Protein AF-0000000087544926 (afdb_homodimer)

Foldseek 3Di:
DPPPPPPPFDEWEKEFEWEWAADPVVLAIKTKWFQACDDDVHRFTATQMDTACDPDDDPDPVSRVVVSCCDLSHNADWLEKDWQDKDWDQPQDPVGTYMYTYMYTYDQDDDDHDPRMDIDGLVCLCVCVPPGGGCRNVVSVSNLVVLLVCLVWKQVQCSNNPFKDFLVVSQSSSCRSNVHGDDSVVSVVQVVVCVVVVQKDWPPDFDDPDPDDTTTMIGGPDRHDMGTHQPPDHD/DPPPPPPPFDEWEKEFEWEWAADPVVLAIKTKWFQACDDDVHRFTATQMDTACDPDDDPDPVSRVVVSCCDLSHNADWLEKDWQDKDWDQP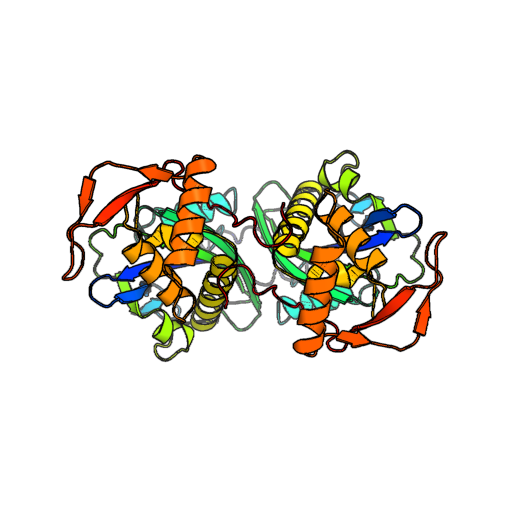QDPVGTYMYTYMYTYDQDDDDHDPRMDIDGLVCLCVCVPPGGGCRNVVSVSNLVVLLVCLVWKQVQCSNNPFKDFLVVSQSSSCRSNVHGDDSVVSVVQVVVCVVVVQKDWPPDFDDPDPDDTTTMIGGPDRHDMGTHQPPDHD

InterPro domains:
  IPR015797 NUDIX hydrolase-like domain superfamily [SSF55811] (15-150)
  IPR036388 Winged helix-like DNA-binding domain superfamily [G3DSA:1.10.10.10] (154-233)
  IPR036390 Winged helix DNA-binding domain superfamily [SSF46785] (156-216)

Radius of gyration: 24.11 Å; Cα contacts (8 Å, |Δi|>4): 876; chains: 2; bounding box: 76×73×47 Å

Secondary structure (DSSP, 8-state):
----------EEEEEEEEEEEEETTTTEEEEEEEE--SSSSTTSEE--EEETTSSS--SBHHHHHHHHHHSTTS-S--SEEEEEEEEEESSSSSSSEEEEEEEEEE-SSPPPPPTTEEEEEHHHHHTTSS--STTHHHHHHHHHHHHHHHHTTBSGGGGGG-SEEEHHHHHHHHHHHHTS---HHHHHHHHHHHHHTTSEEEEEEEE--SSSS-EEEEEESSTT--PBPGGGT--/----------EEEEEEEEEEEEETTTTEEEEEEEE--SSSSTTSEE--EEETTSSS--SBHHHHHHHHHHSTTS-S--SEEEEEEEEEESSSSSSSEEEEEEEEEE-SSPPPPPTTEEEEEHHHHHTTSS--STTHHHHHHHHHHHHHHHHTTBSGGGGGG-SEEEHHHHHHHHHHHHTS---HHHHHHHHHHHHHTTSEEEEEEEE--SSSS-EEEEEESSTT--PBPGGGT--

Organism: NCBI:txid47879

Sequence (470 aa):
MPNRTAAARDYLHTIDLCVLRFNREAQALEILLNRREAEPFAGHWALPGIVVNGGVEDLTLNDAVERLRNSNKVGMPLAWIEQVGTVGDAFRDPRCWSSSTFYLAIVSDTPPLAEHQGFFALKDVADATIKLPFDHNSLVAAVQERLFSKALYSSLPLMFLGSEFSAPEAVGIFSLVLERPVLKTSMRQRLLKMTEAGYLQETGRKKSGDGGRPQRTVESLKPGSVYLFDRCFLEMPNRTAAARDYLHTIDLCVLRFNREAQALEILLNRREAEPFAGHWALPGIVVNGGVEDLTLNDAVERLRNSNKVGMPLAWIEQVGTVGDAFRDPRCWSSSTFYLAIVSDTPPLAEHQGFFALKDVADATIKLPFDHNSLVAAVQERLFSKALYSSLPLMFLGSEFSAPEAVGIFSLVLERPVLKTSMRQRLLKMTEAGYLQETGRKKSGDGGRPQRTVESLKPGSVYLFDRCFLE

Structure (mmCIF, N/CA/C/O backbone):
data_AF-0000000087544926-model_v1
#
loop_
_entity.id
_entity.type
_entity.pdbx_description
1 polymer 'Nudix hydrolase domain-containing protein'
#
loop_
_atom_site.group_PDB
_atom_site.id
_atom_site.type_symbol
_atom_site.label_atom_id
_atom_site.label_alt_id
_atom_site.label_comp_id
_atom_site.label_asym_id
_atom_site.label_entity_id
_atom_site.label_seq_id
_atom_site.pdbx_PDB_ins_code
_atom_site.Cartn_x
_atom_site.Cartn_y
_atom_site.Cartn_z
_atom_site.occupancy
_atom_site.B_iso_or_equiv
_atom_site.auth_seq_id
_atom_site.auth_comp_id
_atom_site.auth_asym_id
_atom_site.auth_atom_id
_atom_site.pdbx_PDB_model_num
ATOM 1 N N . MET A 1 1 ? 5.727 38.562 18.016 1 27.55 1 MET A N 1
ATOM 2 C CA . MET A 1 1 ? 6.711 37.531 18.312 1 27.55 1 MET A CA 1
ATOM 3 C C . MET A 1 1 ? 7.148 36.812 17.031 1 27.55 1 MET A C 1
ATOM 5 O O . MET A 1 1 ? 6.324 36.531 16.172 1 27.55 1 MET A O 1
ATOM 9 N N . PRO A 1 2 ? 8.367 36.938 16.531 1 30.69 2 PRO A N 1
ATOM 10 C CA . PRO A 1 2 ? 8.727 36.375 15.219 1 30.69 2 PRO A CA 1
ATOM 11 C C . PRO A 1 2 ? 8.289 34.938 15.062 1 30.69 2 PRO A C 1
ATOM 13 O O . PRO A 1 2 ? 8.133 34.219 16.062 1 30.69 2 PRO A O 1
ATOM 16 N N . ASN A 1 3 ? 7.277 34.625 14.281 1 33.59 3 ASN A N 1
ATOM 17 C CA . ASN A 1 3 ? 6.906 33.281 13.898 1 33.59 3 ASN A CA 1
ATOM 18 C C . ASN A 1 3 ? 8.125 32.375 13.805 1 33.59 3 ASN A C 1
ATOM 20 O O . ASN A 1 3 ? 8.953 32.5 12.906 1 33.59 3 ASN A O 1
ATOM 24 N N . ARG A 1 4 ? 8.836 32.219 14.945 1 35.5 4 ARG A N 1
ATOM 25 C CA . ARG A 1 4 ? 10.07 31.438 15.062 1 35.5 4 ARG A CA 1
ATOM 26 C C . ARG A 1 4 ? 10.07 30.25 14.109 1 35.5 4 ARG A C 1
ATOM 28 O O . ARG A 1 4 ? 9.188 29.391 14.172 1 35.5 4 ARG A O 1
ATOM 35 N N . THR A 1 5 ? 10.406 30.438 12.883 1 41.16 5 THR A N 1
ATOM 36 C CA . THR A 1 5 ? 10.703 29.422 11.875 1 41.16 5 THR A CA 1
ATOM 37 C C . THR A 1 5 ? 11.305 28.172 12.531 1 41.16 5 THR A C 1
ATOM 39 O O . THR A 1 5 ? 12.367 28.25 13.156 1 41.16 5 THR A O 1
ATOM 42 N N . ALA A 1 6 ? 10.531 27.406 13.273 1 43.56 6 ALA A N 1
ATOM 43 C CA . ALA A 1 6 ? 11.023 26.172 13.883 1 43.56 6 ALA A CA 1
ATOM 44 C C . ALA A 1 6 ? 12.258 25.656 13.141 1 43.56 6 ALA A C 1
ATOM 46 O O . ALA A 1 6 ? 12.312 25.703 11.914 1 43.56 6 ALA A O 1
ATOM 47 N N . ALA A 1 7 ? 13.438 25.734 13.758 1 47.09 7 ALA A N 1
ATOM 48 C CA . ALA A 1 7 ? 14.703 25.25 13.219 1 47.09 7 ALA A CA 1
ATOM 49 C C . ALA A 1 7 ? 14.484 24 12.367 1 47.09 7 ALA A C 1
ATOM 51 O O . ALA A 1 7 ? 13.781 23.078 12.773 1 47.09 7 ALA A O 1
ATOM 52 N N . ALA A 1 8 ? 14.5 24.25 11.07 1 53.84 8 ALA A N 1
ATOM 53 C CA . ALA A 1 8 ? 14.375 23.172 10.102 1 53.84 8 ALA A CA 1
ATOM 54 C C . ALA A 1 8 ? 15.141 21.922 10.555 1 53.84 8 ALA A C 1
ATOM 56 O O . ALA A 1 8 ? 16.344 21.984 10.805 1 53.84 8 ALA A O 1
ATOM 57 N N . ARG A 1 9 ? 14.43 21.109 11.391 1 61.09 9 ARG A N 1
ATOM 58 C CA . ARG A 1 9 ? 15.055 19.844 11.773 1 61.09 9 ARG A CA 1
ATOM 59 C C . ARG A 1 9 ? 15.469 19.047 10.547 1 61.09 9 ARG A C 1
ATOM 61 O O . ARG A 1 9 ? 14.797 19.094 9.516 1 61.09 9 ARG A O 1
ATOM 68 N N . ASP A 1 10 ? 16.578 18.656 10.594 1 78.19 10 ASP A N 1
ATOM 69 C CA . ASP A 1 10 ? 17.078 17.828 9.492 1 78.19 10 ASP A CA 1
ATOM 70 C C . ASP A 1 10 ? 16.156 16.656 9.234 1 78.19 10 ASP A C 1
ATOM 72 O O . ASP A 1 10 ? 15.656 16.031 10.172 1 78.19 10 ASP A O 1
ATOM 76 N N . TYR A 1 11 ? 15.625 16.516 8.109 1 85.69 11 TYR A N 1
ATOM 77 C CA . TYR A 1 11 ? 14.742 15.453 7.648 1 85.69 11 TYR A CA 1
ATOM 78 C C . TYR A 1 11 ? 15.266 14.812 6.367 1 85.69 11 TYR A C 1
ATOM 80 O O . TYR A 1 11 ? 15.562 15.508 5.395 1 85.69 11 TYR A O 1
ATOM 88 N N . LEU A 1 12 ? 15.469 13.484 6.445 1 89.69 12 LEU A N 1
ATOM 89 C CA . LEU A 1 12 ? 15.867 12.742 5.258 1 89.69 12 LEU A CA 1
ATOM 90 C C . LEU A 1 12 ? 14.75 11.82 4.789 1 89.69 12 LEU A C 1
ATOM 92 O O . LEU A 1 12 ? 14.078 11.188 5.605 1 89.69 12 LEU A O 1
ATOM 96 N N . HIS A 1 13 ? 14.523 11.828 3.508 1 93.62 13 HIS A N 1
ATOM 97 C CA . HIS A 1 13 ? 13.656 10.828 2.908 1 93.62 13 HIS A CA 1
ATOM 98 C C . HIS A 1 13 ? 14.43 9.914 1.965 1 93.62 13 HIS A C 1
ATOM 100 O O . HIS A 1 13 ? 15.141 10.391 1.075 1 93.62 13 HIS A O 1
ATOM 106 N N . THR A 1 14 ? 14.297 8.633 2.205 1 95.56 14 THR A N 1
ATOM 107 C CA . THR A 1 14 ? 15.008 7.668 1.372 1 95.56 14 THR A CA 1
ATOM 108 C C . THR A 1 14 ? 14.031 6.766 0.632 1 95.56 14 THR A C 1
ATOM 110 O O . THR A 1 14 ? 12.836 6.734 0.954 1 95.56 14 THR A O 1
ATOM 113 N N . ILE A 1 15 ? 14.5 6.145 -0.408 1 97.5 15 ILE A N 1
ATOM 114 C CA . ILE A 1 15 ? 13.859 5.012 -1.069 1 97.5 15 ILE A CA 1
ATOM 115 C C . ILE A 1 15 ? 14.656 3.738 -0.809 1 97.5 15 ILE A C 1
ATOM 117 O O . ILE A 1 15 ? 15.883 3.736 -0.918 1 97.5 15 ILE A O 1
ATOM 121 N N . ASP A 1 16 ? 14.023 2.705 -0.388 1 98.5 16 ASP A N 1
ATOM 122 C CA . ASP A 1 16 ? 14.617 1.379 -0.249 1 98.5 16 ASP A CA 1
ATOM 123 C C . ASP A 1 16 ? 13.922 0.368 -1.158 1 98.5 16 ASP A C 1
ATOM 125 O O . ASP A 1 16 ? 12.695 0.292 -1.188 1 98.5 16 ASP A O 1
ATOM 129 N N . LEU A 1 17 ? 14.664 -0.344 -1.898 1 98.56 17 LEU A N 1
ATOM 130 C CA . LEU A 1 17 ? 14.109 -1.274 -2.879 1 98.56 17 LEU A CA 1
ATOM 131 C C . LEU A 1 17 ? 14.383 -2.719 -2.469 1 98.56 17 LEU A C 1
ATOM 133 O O . LEU A 1 17 ? 15.539 -3.113 -2.301 1 98.56 17 LEU A O 1
ATOM 137 N N . CYS A 1 18 ? 13.328 -3.492 -2.264 1 98.88 18 CYS A N 1
ATOM 138 C CA . CYS A 1 18 ? 13.438 -4.93 -2.047 1 98.88 18 CYS A CA 1
ATOM 139 C C . CYS A 1 18 ? 13.305 -5.691 -3.361 1 98.88 18 CYS A C 1
ATOM 141 O O . CYS A 1 18 ? 12.195 -5.949 -3.828 1 98.88 18 CYS A O 1
ATOM 143 N N . VAL A 1 19 ? 14.414 -6.078 -3.916 1 98.81 19 VAL A N 1
ATOM 144 C CA . VAL A 1 19 ? 14.43 -6.816 -5.172 1 98.81 19 VAL A CA 1
ATOM 145 C C . VAL A 1 19 ? 14.477 -8.312 -4.891 1 98.81 19 VAL A C 1
ATOM 147 O O . VAL A 1 19 ? 15.453 -8.82 -4.328 1 98.81 19 VAL A O 1
ATOM 150 N N . LEU A 1 20 ? 13.461 -9.008 -5.355 1 98.81 20 LEU A N 1
ATOM 151 C CA . LEU A 1 20 ? 13.328 -10.438 -5.086 1 98.81 20 LEU A CA 1
ATOM 152 C C . LEU A 1 20 ? 13.539 -11.25 -6.359 1 98.81 20 LEU A C 1
ATOM 154 O O . LEU A 1 20 ? 13.164 -10.812 -7.449 1 98.81 20 LEU A O 1
ATOM 158 N N . ARG A 1 21 ? 14.055 -12.438 -6.164 1 98.5 21 ARG A N 1
ATOM 159 C CA . ARG A 1 21 ? 14.133 -13.406 -7.25 1 98.5 21 ARG A CA 1
ATOM 160 C C . ARG A 1 21 ? 13.812 -14.812 -6.754 1 98.5 21 ARG A C 1
ATOM 162 O O . ARG A 1 21 ? 13.852 -15.078 -5.551 1 98.5 21 ARG A O 1
ATOM 169 N N . PHE A 1 22 ? 13.5 -15.641 -7.73 1 98.56 22 PHE A N 1
ATOM 170 C CA . PHE A 1 22 ? 13.305 -17.062 -7.465 1 98.56 22 PHE A CA 1
ATOM 171 C C . PHE A 1 22 ? 14.547 -17.859 -7.867 1 98.56 22 PHE A C 1
ATOM 173 O O . PHE A 1 22 ? 14.961 -17.828 -9.023 1 98.56 22 PHE A O 1
ATOM 180 N N . ASN A 1 23 ? 15.117 -18.484 -6.824 1 97.25 23 ASN A N 1
ATOM 181 C CA . ASN A 1 23 ? 16.203 -19.422 -7.078 1 97.25 23 ASN A CA 1
ATOM 182 C C . ASN A 1 23 ? 15.68 -20.812 -7.379 1 97.25 23 ASN A C 1
ATOM 184 O O . ASN A 1 23 ? 15.25 -21.531 -6.473 1 97.25 23 ASN A O 1
ATOM 188 N N . ARG A 1 24 ? 15.773 -21.219 -8.562 1 92.88 24 ARG A N 1
ATOM 189 C CA . ARG A 1 24 ? 15.195 -22.469 -9.023 1 92.88 24 ARG A CA 1
ATOM 190 C C . ARG A 1 24 ? 15.906 -23.656 -8.398 1 92.88 24 ARG A C 1
ATOM 192 O O . ARG A 1 24 ? 15.273 -24.672 -8.078 1 92.88 24 ARG A O 1
ATOM 199 N N . GLU A 1 25 ? 17.141 -23.594 -8.273 1 92.56 25 GLU A N 1
ATOM 200 C CA . GLU A 1 25 ? 17.922 -24.688 -7.699 1 92.56 25 GLU A CA 1
ATOM 201 C C . GLU A 1 25 ? 17.594 -24.875 -6.219 1 92.56 25 GLU A C 1
ATOM 203 O O . GLU A 1 25 ? 17.344 -26 -5.773 1 92.56 25 GLU A O 1
ATOM 208 N N . ALA A 1 26 ? 17.531 -23.734 -5.555 1 94.5 26 ALA A N 1
ATOM 209 C CA . ALA A 1 26 ? 17.281 -23.797 -4.117 1 94.5 26 ALA A CA 1
ATOM 210 C C . ALA A 1 26 ? 15.789 -23.859 -3.816 1 94.5 26 ALA A C 1
ATOM 212 O O . ALA A 1 26 ? 15.391 -24.094 -2.676 1 94.5 26 ALA A O 1
ATOM 213 N N . GLN A 1 27 ? 14.984 -23.625 -4.824 1 95.12 27 GLN A N 1
ATOM 214 C CA . GLN A 1 27 ? 13.539 -23.547 -4.652 1 95.12 27 GLN A CA 1
ATOM 215 C C . GLN A 1 27 ? 13.18 -22.594 -3.508 1 95.12 27 GLN A C 1
ATOM 217 O O . GLN A 1 27 ? 12.414 -22.969 -2.611 1 95.12 27 GLN A O 1
ATOM 222 N N . ALA A 1 28 ? 13.711 -21.406 -3.58 1 97.5 28 ALA A N 1
ATOM 223 C CA . ALA A 1 28 ? 13.523 -20.391 -2.539 1 97.5 28 ALA A CA 1
ATOM 224 C C . ALA A 1 28 ? 13.539 -18.984 -3.129 1 97.5 28 ALA A C 1
ATOM 226 O O . ALA A 1 28 ? 14.125 -18.766 -4.188 1 97.5 28 ALA A O 1
ATOM 227 N N . LEU A 1 29 ? 12.891 -18.141 -2.389 1 98.62 29 LEU A N 1
ATOM 228 C CA . LEU A 1 29 ? 12.977 -16.734 -2.752 1 98.62 29 LEU A CA 1
ATOM 229 C C . LEU A 1 29 ? 14.195 -16.078 -2.117 1 98.62 29 LEU A C 1
ATOM 231 O O . LEU A 1 29 ? 14.547 -16.391 -0.975 1 98.62 29 LEU A O 1
ATOM 235 N N . GLU A 1 30 ? 14.789 -15.211 -2.9 1 98.75 30 GLU A N 1
ATOM 236 C CA . GLU A 1 30 ? 15.969 -14.484 -2.434 1 98.75 30 GLU A CA 1
ATOM 237 C C . GLU A 1 30 ? 15.805 -12.984 -2.617 1 98.75 30 GLU A C 1
ATOM 239 O O . GLU A 1 30 ? 14.961 -12.531 -3.396 1 98.75 30 GLU A O 1
ATOM 244 N N . ILE A 1 31 ? 16.594 -12.273 -1.854 1 98.88 31 ILE A N 1
ATOM 245 C CA . ILE A 1 31 ? 16.531 -10.82 -1.904 1 98.88 31 ILE A CA 1
ATOM 246 C C . ILE A 1 31 ? 17.922 -10.25 -2.189 1 98.88 31 ILE A C 1
ATOM 248 O O . ILE A 1 31 ? 18.922 -10.742 -1.658 1 98.88 31 ILE A O 1
ATOM 252 N N . LEU A 1 32 ? 17.984 -9.156 -3.01 1 98.75 32 LEU A N 1
ATOM 253 C CA . LEU A 1 32 ? 19.234 -8.484 -3.363 1 98.75 32 LEU A CA 1
ATOM 254 C C . LEU A 1 32 ? 19.672 -7.551 -2.248 1 98.75 32 LEU A C 1
ATOM 256 O O . LEU A 1 32 ? 18.906 -6.711 -1.784 1 98.75 32 LEU A O 1
ATOM 260 N N . LEU A 1 33 ? 20.844 -7.73 -1.786 1 98.69 33 LEU A N 1
ATOM 261 C CA . LEU A 1 33 ? 21.484 -6.781 -0.876 1 98.69 33 LEU A CA 1
ATOM 262 C C . LEU A 1 33 ? 22.734 -6.184 -1.5 1 98.69 33 LEU A C 1
ATOM 264 O O . LEU A 1 33 ? 23.281 -6.734 -2.459 1 98.69 33 LEU A O 1
ATOM 268 N N . ASN A 1 34 ? 23.078 -5.035 -1.053 1 97.5 34 ASN A N 1
ATOM 269 C CA . ASN A 1 34 ? 24.297 -4.32 -1.448 1 97.5 34 ASN A CA 1
ATOM 270 C C . ASN A 1 34 ? 25.172 -4.004 -0.245 1 97.5 34 ASN A C 1
ATOM 272 O O . ASN A 1 34 ? 24.672 -3.611 0.811 1 97.5 34 ASN A O 1
ATOM 276 N N . ARG A 1 35 ? 26.422 -4.184 -0.483 1 97.19 35 ARG A N 1
ATOM 277 C CA . ARG A 1 35 ? 27.344 -3.754 0.56 1 97.19 35 ARG A CA 1
ATOM 278 C C . ARG A 1 35 ? 27.469 -2.236 0.58 1 97.19 35 ARG A C 1
ATOM 280 O O . ARG A 1 35 ? 27.828 -1.625 -0.43 1 97.19 35 ARG A O 1
ATOM 287 N N . ARG A 1 36 ? 27.25 -1.63 1.732 1 96 36 ARG A N 1
ATOM 288 C CA . ARG A 1 36 ? 27.281 -0.174 1.82 1 96 36 ARG A CA 1
ATOM 289 C C . ARG A 1 36 ? 28.703 0.355 1.707 1 96 36 ARG A C 1
ATOM 291 O O . ARG A 1 36 ? 29.625 -0.197 2.311 1 96 36 ARG A O 1
ATOM 298 N N . GLU A 1 37 ? 28.797 1.515 1.024 1 91.19 37 GLU A N 1
ATOM 299 C CA . GLU A 1 37 ? 30.109 2.123 0.831 1 91.19 37 GLU A CA 1
ATOM 300 C C . GLU A 1 37 ? 30.359 3.223 1.857 1 91.19 37 GLU A C 1
ATOM 302 O O . GLU A 1 37 ? 31.5 3.398 2.318 1 91.19 37 GLU A O 1
ATOM 307 N N . ALA A 1 38 ? 29.328 3.891 2.211 1 90.31 38 ALA A N 1
ATOM 308 C CA . ALA A 1 38 ? 29.469 5.086 3.035 1 90.31 38 ALA A CA 1
ATOM 309 C C . ALA A 1 38 ? 28.859 4.875 4.418 1 90.31 38 ALA A C 1
ATOM 311 O O . ALA A 1 38 ? 28 3.998 4.598 1 90.31 38 ALA A O 1
ATOM 312 N N . GLU A 1 39 ? 29.328 5.762 5.34 1 92.31 39 GLU A N 1
ATOM 313 C CA . GLU A 1 39 ? 28.719 5.793 6.664 1 92.31 39 GLU A CA 1
ATOM 314 C C . GLU A 1 39 ? 27.312 6.379 6.602 1 92.31 39 GLU A C 1
ATOM 316 O O . GLU A 1 39 ? 27 7.176 5.715 1 92.31 39 GLU A O 1
ATOM 321 N N . PRO A 1 40 ? 26.469 5.945 7.457 1 93.94 40 PRO A N 1
ATOM 322 C CA . PRO A 1 40 ? 26.656 4.957 8.523 1 93.94 40 PRO A CA 1
ATOM 323 C C . PRO A 1 40 ? 26.625 3.521 8.008 1 93.94 40 PRO A C 1
ATOM 325 O O . PRO A 1 40 ? 26.125 3.264 6.91 1 93.94 40 PRO A O 1
ATOM 328 N N . PHE A 1 41 ? 27.25 2.498 8.742 1 95.69 41 PHE A N 1
ATOM 329 C CA . PHE A 1 41 ? 27.25 1.054 8.539 1 95.69 41 PHE A CA 1
ATOM 330 C C . PHE A 1 41 ? 28.016 0.68 7.285 1 95.69 41 PHE A C 1
ATOM 332 O O . PHE A 1 41 ? 27.594 -0.182 6.516 1 95.69 41 PHE A O 1
ATOM 339 N N . ALA A 1 42 ? 29.094 1.403 7.035 1 95.94 42 ALA A N 1
ATOM 340 C CA . ALA A 1 42 ? 29.953 1.067 5.91 1 95.94 42 ALA A CA 1
ATOM 341 C C . ALA A 1 42 ? 30.406 -0.389 5.98 1 95.94 42 ALA A C 1
ATOM 343 O O . ALA A 1 42 ? 30.797 -0.874 7.043 1 95.94 42 ALA A O 1
ATOM 344 N N . GLY A 1 43 ? 30.297 -1.104 4.844 1 96.44 43 GLY A N 1
ATOM 345 C CA . GLY A 1 43 ? 30.766 -2.48 4.754 1 96.44 43 GLY A CA 1
ATOM 346 C C . GLY A 1 43 ? 29.672 -3.496 5.047 1 96.44 43 GLY A C 1
ATOM 347 O O . GLY A 1 43 ? 29.844 -4.684 4.766 1 96.44 43 GLY A O 1
ATOM 348 N N . HIS A 1 44 ? 28.594 -3.064 5.574 1 97.69 44 HIS A N 1
ATOM 349 C CA . HIS A 1 44 ? 27.516 -3.971 5.918 1 97.69 44 HIS A CA 1
ATOM 350 C C . HIS A 1 44 ? 26.578 -4.184 4.734 1 97.69 44 HIS A C 1
ATOM 352 O O . HIS A 1 44 ? 26.406 -3.289 3.9 1 97.69 44 HIS A O 1
ATOM 358 N N . TRP A 1 45 ? 26 -5.359 4.711 1 98.44 45 TRP A N 1
ATOM 359 C CA . TRP A 1 45 ? 24.938 -5.625 3.754 1 98.44 45 TRP A CA 1
ATOM 360 C C . TRP A 1 45 ? 23.688 -4.828 4.109 1 98.44 45 TRP A C 1
ATOM 362 O O . TRP A 1 45 ? 23.297 -4.754 5.277 1 98.44 45 TRP A O 1
ATOM 372 N N . ALA A 1 46 ? 23.094 -4.203 3.082 1 98.5 46 ALA A N 1
ATOM 373 C CA . ALA A 1 46 ? 21.875 -3.422 3.262 1 98.5 46 ALA A CA 1
ATOM 374 C C . ALA A 1 46 ? 21 -3.461 2.006 1 98.5 46 ALA A C 1
ATOM 376 O O . ALA A 1 46 ? 21.453 -3.916 0.95 1 98.5 46 ALA A O 1
ATOM 377 N N . LEU A 1 47 ? 19.812 -3.053 2.186 1 98.69 47 LEU A N 1
ATOM 378 C CA . LEU A 1 47 ? 18.969 -2.867 1.01 1 98.69 47 LEU A CA 1
ATOM 379 C C . LEU A 1 47 ? 19.531 -1.776 0.105 1 98.69 47 LEU A C 1
ATOM 381 O O . LEU A 1 47 ? 20.031 -0.76 0.589 1 98.69 47 LEU A O 1
ATOM 385 N N . PRO A 1 48 ? 19.438 -2.004 -1.233 1 98.12 48 PRO A N 1
ATOM 386 C CA . PRO A 1 48 ? 19.719 -0.849 -2.09 1 98.12 48 PRO A CA 1
ATOM 387 C C . PRO A 1 48 ? 18.797 0.335 -1.801 1 98.12 48 PRO A C 1
ATOM 389 O O . PRO A 1 48 ? 17.578 0.172 -1.739 1 98.12 48 PRO A O 1
ATOM 392 N N . GLY A 1 49 ? 19.359 1.435 -1.594 1 96.62 49 GLY A N 1
ATOM 393 C CA . GLY A 1 49 ? 18.578 2.627 -1.312 1 96.62 49 GLY A CA 1
ATOM 394 C C . GLY A 1 49 ? 19.25 3.906 -1.775 1 96.62 49 GLY A C 1
ATOM 395 O O . GLY A 1 49 ? 20.422 3.887 -2.189 1 96.62 49 GLY A O 1
ATOM 396 N N . ILE A 1 50 ? 18.5 5.008 -1.782 1 95 50 ILE A N 1
ATOM 397 C CA . ILE A 1 50 ? 19.031 6.328 -2.105 1 95 50 ILE A CA 1
ATOM 398 C C . ILE A 1 50 ? 18.312 7.391 -1.284 1 95 50 ILE A C 1
ATOM 400 O O . ILE A 1 50 ? 17.203 7.152 -0.786 1 95 50 ILE A O 1
ATOM 404 N N . VAL A 1 51 ? 19 8.523 -1.089 1 92.75 51 VAL A N 1
ATOM 405 C CA . VAL A 1 51 ? 18.375 9.695 -0.485 1 92.75 51 VAL A CA 1
ATOM 406 C C . VAL A 1 51 ? 17.688 10.531 -1.564 1 92.75 51 VAL A C 1
ATOM 408 O O . VAL A 1 51 ? 18.312 10.898 -2.562 1 92.75 51 VAL A O 1
ATOM 411 N N . VAL A 1 52 ? 16.375 10.758 -1.344 1 92.75 52 VAL A N 1
ATOM 412 C CA . VAL A 1 52 ? 15.641 11.602 -2.281 1 92.75 52 VAL A CA 1
ATOM 413 C C . VAL A 1 52 ? 16.141 13.039 -2.188 1 92.75 52 VAL A C 1
ATOM 415 O O . VAL A 1 52 ? 16.25 13.594 -1.094 1 92.75 52 VAL A O 1
ATOM 418 N N . ASN A 1 53 ? 16.422 13.766 -3.242 1 80.38 53 ASN A N 1
ATOM 419 C CA . ASN A 1 53 ? 16.938 15.125 -3.344 1 80.38 53 ASN A CA 1
ATOM 420 C C . ASN A 1 53 ? 18.25 15.281 -2.596 1 80.38 53 ASN A C 1
ATOM 422 O O . ASN A 1 53 ? 18.531 16.344 -2.018 1 80.38 53 ASN A O 1
ATOM 426 N N . GLY A 1 54 ? 18.844 14.359 -2.414 1 74.56 54 GLY A N 1
ATOM 427 C CA . GLY A 1 54 ? 20.141 14.453 -1.763 1 74.56 54 GLY A CA 1
ATOM 428 C C . GLY A 1 54 ? 21.203 15.141 -2.621 1 74.56 54 GLY A C 1
ATOM 429 O O . GLY A 1 54 ? 21.125 16.344 -2.861 1 74.56 54 GLY A O 1
ATOM 430 N N . GLY A 1 55 ? 21.969 14.43 -3.355 1 72.69 55 GLY A N 1
ATOM 431 C CA . GLY A 1 55 ? 22.984 14.992 -4.23 1 72.69 55 GLY A CA 1
ATOM 432 C C . GLY A 1 55 ? 22.469 15.328 -5.613 1 72.69 55 GLY A C 1
ATOM 433 O O . GLY A 1 55 ? 23.109 16.062 -6.363 1 72.69 55 GLY A O 1
ATOM 434 N N . VAL A 1 56 ? 21.375 14.727 -5.887 1 79 56 VAL A N 1
ATOM 435 C CA . VAL A 1 56 ? 20.719 14.875 -7.18 1 79 56 VAL A CA 1
ATOM 436 C C . VAL A 1 56 ? 19.297 15.359 -6.977 1 79 56 VAL A C 1
ATOM 438 O O . VAL A 1 56 ? 18.594 14.898 -6.07 1 79 56 VAL A O 1
ATOM 441 N N . GLU A 1 57 ? 18.969 16.281 -7.824 1 84 57 GLU A N 1
ATOM 442 C CA . GLU A 1 57 ? 17.578 16.75 -7.762 1 84 57 GLU A CA 1
ATOM 443 C C . GLU A 1 57 ? 16.641 15.789 -8.484 1 84 57 GLU A C 1
ATOM 445 O O . GLU A 1 57 ? 16.797 15.539 -9.68 1 84 57 GLU A O 1
ATOM 450 N N . ASP A 1 58 ? 15.727 15.164 -7.766 1 90.31 58 ASP A N 1
ATOM 451 C CA . ASP A 1 58 ? 14.641 14.359 -8.328 1 90.31 58 ASP A CA 1
ATOM 452 C C . ASP A 1 58 ? 13.367 15.18 -8.477 1 90.31 58 ASP A C 1
ATOM 454 O O . ASP A 1 58 ? 12.883 15.766 -7.512 1 90.31 58 ASP A O 1
ATOM 458 N N . LEU A 1 59 ? 12.875 15.172 -9.664 1 92.88 59 LEU A N 1
ATOM 459 C CA . LEU A 1 59 ? 11.648 15.938 -9.859 1 92.88 59 LEU A CA 1
ATOM 460 C C . LEU A 1 59 ? 10.461 15.242 -9.203 1 92.88 59 LEU A C 1
ATOM 462 O O . LEU A 1 59 ? 9.562 15.898 -8.672 1 92.88 59 LEU A O 1
ATOM 466 N N . THR A 1 60 ? 10.445 13.906 -9.328 1 95.38 60 THR A N 1
ATOM 467 C CA . THR A 1 60 ? 9.383 13.109 -8.719 1 95.38 60 THR A CA 1
ATOM 468 C C . THR A 1 60 ? 9.969 11.945 -7.918 1 95.38 60 THR A C 1
ATOM 470 O O . THR A 1 60 ? 11.125 11.57 -8.117 1 95.38 60 THR A O 1
ATOM 473 N N . LEU A 1 61 ? 9.141 11.492 -6.988 1 95.38 61 LEU A N 1
ATOM 474 C CA . LEU A 1 61 ? 9.523 10.281 -6.277 1 95.38 61 LEU A CA 1
ATOM 475 C C . LEU A 1 61 ? 9.828 9.148 -7.254 1 95.38 61 LEU A C 1
ATOM 477 O O . LEU A 1 61 ? 10.781 8.391 -7.055 1 95.38 61 LEU A O 1
ATOM 481 N N . ASN A 1 62 ? 9.078 9.055 -8.32 1 95.56 62 ASN A N 1
ATOM 482 C CA . ASN A 1 62 ? 9.312 8.047 -9.344 1 95.56 62 ASN A CA 1
ATOM 483 C C . ASN A 1 62 ? 10.664 8.234 -10.031 1 95.56 62 ASN A C 1
ATOM 485 O O . ASN A 1 62 ? 11.336 7.262 -10.367 1 95.56 62 ASN A O 1
ATOM 489 N N . ASP A 1 63 ? 11.008 9.469 -10.25 1 96.25 63 ASP A N 1
ATOM 490 C CA . ASP A 1 63 ? 12.336 9.727 -10.805 1 96.25 63 ASP A CA 1
ATOM 491 C C . ASP A 1 63 ? 13.43 9.172 -9.906 1 96.25 63 ASP A C 1
ATOM 493 O O . ASP A 1 63 ? 14.422 8.625 -10.391 1 96.25 63 ASP A O 1
ATOM 497 N N . ALA A 1 64 ? 13.266 9.344 -8.648 1 96.06 64 ALA A N 1
ATOM 498 C CA . ALA A 1 64 ? 14.234 8.812 -7.684 1 96.06 64 ALA A CA 1
ATOM 499 C C . ALA A 1 64 ? 14.281 7.285 -7.742 1 96.06 64 ALA A C 1
ATOM 501 O O . ALA A 1 64 ? 15.359 6.691 -7.691 1 96.06 64 ALA A O 1
ATOM 502 N N . VAL A 1 65 ? 13.109 6.625 -7.883 1 97 65 VAL A N 1
ATOM 503 C CA . VAL A 1 65 ? 13.039 5.168 -7.992 1 97 65 VAL A CA 1
ATOM 504 C C . VAL A 1 65 ? 13.789 4.707 -9.234 1 97 65 VAL A C 1
ATOM 506 O O . VAL A 1 65 ? 14.586 3.77 -9.172 1 97 65 VAL A O 1
ATOM 509 N N . GLU A 1 66 ? 13.586 5.445 -10.312 1 96.31 66 GLU A N 1
ATOM 510 C CA . GLU A 1 66 ? 14.242 5.102 -11.57 1 96.31 66 GLU A CA 1
ATOM 511 C C . GLU A 1 66 ? 15.75 5.281 -11.469 1 96.31 66 GLU A C 1
ATOM 513 O O . GLU A 1 66 ? 16.516 4.473 -12 1 96.31 66 GLU A O 1
ATOM 518 N N . ARG A 1 67 ? 16.125 6.332 -10.82 1 95.94 67 ARG A N 1
ATOM 519 C CA . ARG A 1 67 ? 17.547 6.57 -10.602 1 95.94 67 ARG A CA 1
ATOM 520 C C . ARG A 1 67 ? 18.188 5.426 -9.82 1 95.94 67 ARG A C 1
ATOM 522 O O . ARG A 1 67 ? 19.266 4.949 -10.172 1 95.94 67 ARG A O 1
ATOM 529 N N . LEU A 1 68 ? 17.5 4.941 -8.797 1 96.19 68 LEU A N 1
ATOM 530 C CA . LEU A 1 68 ? 18 3.826 -8 1 96.19 68 LEU A CA 1
ATOM 531 C C . LEU A 1 68 ? 18.031 2.543 -8.828 1 96.19 68 LEU A C 1
ATOM 533 O O . LEU A 1 68 ? 19.047 1.832 -8.828 1 96.19 68 LEU A O 1
ATOM 537 N N . ARG A 1 69 ? 16.953 2.295 -9.539 1 96.12 69 ARG A N 1
ATOM 538 C CA . ARG A 1 69 ? 16.828 1.088 -10.352 1 96.12 69 ARG A CA 1
ATOM 539 C C . ARG A 1 69 ? 17.984 0.987 -11.359 1 96.12 69 ARG A C 1
ATOM 541 O O . ARG A 1 69 ? 18.484 -0.104 -11.609 1 96.12 69 ARG A O 1
ATOM 548 N N . ASN A 1 70 ? 18.391 2.119 -11.867 1 95.5 70 ASN A N 1
ATOM 549 C CA . ASN A 1 70 ? 19.391 2.148 -12.922 1 95.5 70 ASN A CA 1
ATOM 550 C C . ASN A 1 70 ? 20.797 2.301 -12.352 1 95.5 70 ASN A C 1
ATOM 552 O O . ASN A 1 70 ? 21.781 2.246 -13.094 1 95.5 70 ASN A O 1
ATOM 556 N N . SER A 1 71 ? 20.906 2.465 -11.109 1 95 71 SER A N 1
ATOM 557 C CA . SER A 1 71 ? 22.219 2.625 -10.477 1 95 71 SER A CA 1
ATOM 558 C C . SER A 1 71 ? 22.953 1.289 -10.367 1 95 71 SER A C 1
ATOM 560 O O . SER A 1 71 ? 22.359 0.234 -10.625 1 95 71 SER A O 1
ATOM 562 N N . ASN A 1 72 ? 24.188 1.371 -9.906 1 95.25 72 ASN A N 1
ATOM 563 C CA . ASN A 1 72 ? 25 0.174 -9.75 1 95.25 72 ASN A CA 1
ATOM 564 C C . ASN A 1 72 ? 24.547 -0.669 -8.562 1 95.25 72 ASN A C 1
ATOM 566 O O . ASN A 1 72 ? 24.953 -1.824 -8.422 1 95.25 72 ASN A O 1
ATOM 570 N N . LYS A 1 73 ? 23.641 -0.117 -7.703 1 96.38 73 LYS A N 1
ATOM 571 C CA . LYS A 1 73 ? 23.156 -0.869 -6.555 1 96.38 73 LYS A CA 1
ATOM 572 C C . LYS A 1 73 ? 22.141 -1.933 -6.984 1 96.38 73 LYS A C 1
ATOM 574 O O . LYS A 1 73 ? 21.953 -2.932 -6.289 1 96.38 73 LYS A O 1
ATOM 579 N N . VAL A 1 74 ? 21.484 -1.711 -8.102 1 96.31 74 VAL A N 1
ATOM 580 C CA . VAL A 1 74 ? 20.5 -2.648 -8.641 1 96.31 74 VAL A CA 1
ATOM 581 C C . VAL A 1 74 ? 20.906 -3.064 -10.055 1 96.31 74 VAL A C 1
ATOM 583 O O . VAL A 1 74 ? 21.547 -4.102 -10.242 1 96.31 74 VAL A O 1
ATOM 586 N N . GLY A 1 75 ? 20.781 -2.219 -11.016 1 94.88 75 GLY A N 1
ATOM 587 C CA . GLY A 1 75 ? 21.297 -2.377 -12.367 1 94.88 75 GLY A CA 1
ATOM 588 C C . GLY A 1 75 ? 20.766 -3.617 -13.062 1 94.88 75 GLY A C 1
ATOM 589 O O . GLY A 1 75 ? 21.516 -4.32 -13.742 1 94.88 75 GLY A O 1
ATOM 590 N N . MET A 1 76 ? 19.484 -4.035 -12.898 1 93.88 76 MET A N 1
ATOM 591 C CA . MET A 1 76 ? 18.891 -5.199 -13.547 1 93.88 76 MET A CA 1
ATOM 592 C C . MET A 1 76 ? 17.453 -4.914 -13.977 1 93.88 76 MET A C 1
ATOM 594 O O . MET A 1 76 ? 16.766 -4.094 -13.359 1 93.88 76 MET A O 1
ATOM 598 N N . PRO A 1 77 ? 17.062 -5.578 -15.055 1 93.88 77 PRO A N 1
ATOM 599 C CA . PRO A 1 77 ? 15.672 -5.395 -15.484 1 93.88 77 PRO A CA 1
ATOM 600 C C . PRO A 1 77 ? 14.664 -5.984 -14.5 1 93.88 77 PRO A C 1
ATOM 602 O O . PRO A 1 77 ? 14.789 -7.148 -14.109 1 93.88 77 PRO A O 1
ATOM 605 N N . LEU A 1 78 ? 13.672 -5.176 -14.156 1 95.81 78 LEU A N 1
ATOM 606 C CA . LEU A 1 78 ? 12.664 -5.637 -13.211 1 95.81 78 LEU A CA 1
ATOM 607 C C . LEU A 1 78 ? 11.398 -6.078 -13.938 1 95.81 78 LEU A C 1
ATOM 609 O O . LEU A 1 78 ? 10.898 -5.371 -14.812 1 95.81 78 LEU A O 1
ATOM 613 N N . ALA A 1 79 ? 10.891 -7.234 -13.547 1 96.25 79 ALA A N 1
ATOM 614 C CA . ALA A 1 79 ? 9.625 -7.738 -14.07 1 96.25 79 ALA A CA 1
ATOM 615 C C . ALA A 1 79 ? 8.438 -7.023 -13.43 1 96.25 79 ALA A C 1
ATOM 617 O O . ALA A 1 79 ? 7.352 -6.969 -14.008 1 96.25 79 ALA A O 1
ATOM 618 N N . TRP A 1 80 ? 8.68 -6.5 -12.281 1 97.19 80 TRP A N 1
ATOM 619 C CA . TRP A 1 80 ? 7.613 -5.863 -11.508 1 97.19 80 TRP A CA 1
ATOM 620 C C . TRP A 1 80 ? 8.195 -4.906 -10.477 1 97.19 80 TRP A C 1
ATOM 622 O O . TRP A 1 80 ? 9.281 -5.145 -9.938 1 97.19 80 TRP A O 1
ATOM 632 N N . ILE A 1 81 ? 7.5 -3.848 -10.219 1 97.94 81 ILE A N 1
ATOM 633 C CA . ILE A 1 81 ? 7.844 -2.949 -9.125 1 97.94 81 ILE A CA 1
ATOM 634 C C . ILE A 1 81 ? 6.578 -2.281 -8.586 1 97.94 81 ILE A C 1
ATOM 636 O O . ILE A 1 81 ? 5.711 -1.869 -9.359 1 97.94 81 ILE A O 1
ATOM 640 N N . GLU A 1 82 ? 6.43 -2.207 -7.23 1 97.81 82 GLU A N 1
ATOM 641 C CA . GLU A 1 82 ? 5.312 -1.493 -6.625 1 97.81 82 GLU A CA 1
ATOM 642 C C . GLU A 1 82 ? 5.688 -0.948 -5.25 1 97.81 82 GLU A C 1
ATOM 644 O O . GLU A 1 82 ? 6.531 -1.524 -4.555 1 97.81 82 GLU A O 1
ATOM 649 N N . GLN A 1 83 ? 5.086 0.161 -4.922 1 98.69 83 GLN A N 1
ATOM 650 C CA . GLN A 1 83 ? 5.273 0.73 -3.592 1 98.69 83 GLN A CA 1
ATOM 651 C C . GLN A 1 83 ? 4.578 -0.115 -2.529 1 98.69 83 GLN A C 1
ATOM 653 O O . GLN A 1 83 ? 3.443 -0.558 -2.725 1 98.69 83 GLN A O 1
ATOM 658 N N . VAL A 1 84 ? 5.223 -0.354 -1.382 1 98.56 84 VAL A N 1
ATOM 659 C CA . VAL A 1 84 ? 4.645 -1.149 -0.304 1 98.56 84 VAL A CA 1
ATOM 660 C C . VAL A 1 84 ? 4.176 -0.232 0.821 1 98.56 84 VAL A C 1
ATOM 662 O O . VAL A 1 84 ? 3.105 -0.445 1.399 1 98.56 84 VAL A O 1
ATOM 665 N N . GLY A 1 85 ? 4.98 0.717 1.137 1 98.44 85 GLY A N 1
ATOM 666 C CA . GLY A 1 85 ? 4.633 1.647 2.197 1 98.44 85 GLY A CA 1
ATOM 667 C C . GLY A 1 85 ? 5.75 2.619 2.531 1 98.44 85 GLY A C 1
ATOM 668 O O . GLY A 1 85 ? 6.754 2.686 1.818 1 98.44 85 GLY A O 1
ATOM 669 N N . THR A 1 86 ? 5.48 3.432 3.537 1 98.62 86 THR A N 1
ATOM 670 C CA . THR A 1 86 ? 6.457 4.379 4.066 1 98.62 86 THR A CA 1
ATOM 671 C C . THR A 1 86 ? 6.555 4.262 5.582 1 98.62 86 THR A C 1
ATOM 673 O O . THR A 1 86 ? 5.539 4.152 6.27 1 98.62 86 THR A O 1
ATOM 676 N N . VAL A 1 87 ? 7.742 4.18 6.02 1 98 87 VAL A N 1
ATOM 677 C CA . VAL A 1 87 ? 8.016 4.223 7.453 1 98 87 VAL A CA 1
ATOM 678 C C . VAL A 1 87 ? 8.82 5.477 7.785 1 98 87 VAL A C 1
ATOM 680 O O . VAL A 1 87 ? 9.422 6.09 6.902 1 98 87 VAL A O 1
ATOM 683 N N . GLY A 1 88 ? 8.719 5.879 9.047 1 95.94 88 GLY A N 1
ATOM 684 C CA . GLY A 1 88 ? 9.484 7.039 9.477 1 95.94 88 GLY A CA 1
ATOM 685 C C . GLY A 1 88 ? 9.492 7.227 10.984 1 95.94 88 GLY A C 1
ATOM 686 O O . GLY A 1 88 ? 8.484 6.992 11.648 1 95.94 88 GLY A O 1
ATOM 687 N N . ASP A 1 89 ? 10.641 7.594 11.477 1 94.38 89 ASP A N 1
ATOM 688 C CA . ASP A 1 89 ? 10.766 7.898 12.898 1 94.38 89 ASP A CA 1
ATOM 689 C C . ASP A 1 89 ? 12.086 8.594 13.195 1 94.38 89 ASP A C 1
ATOM 691 O O . ASP A 1 89 ? 12.883 8.844 12.289 1 94.38 89 ASP A O 1
ATOM 695 N N . ALA A 1 90 ? 12.258 8.945 14.406 1 92.5 90 ALA A N 1
ATOM 696 C CA . ALA A 1 90 ? 13.453 9.672 14.844 1 92.5 90 ALA A CA 1
ATOM 697 C C . ALA A 1 90 ? 14.594 8.711 15.148 1 92.5 90 ALA A C 1
ATOM 699 O O . ALA A 1 90 ? 15.711 9.141 15.445 1 92.5 90 ALA A O 1
ATOM 700 N N . PHE A 1 91 ? 14.383 7.363 14.977 1 92.12 91 PHE A N 1
ATOM 701 C CA . PHE A 1 91 ? 15.336 6.418 15.531 1 92.12 91 PHE A CA 1
ATOM 702 C C . PHE A 1 91 ? 15.93 5.535 14.445 1 92.12 91 PHE A C 1
ATOM 704 O O . PHE A 1 91 ? 16.969 4.898 14.648 1 92.12 91 PHE A O 1
ATOM 711 N N . ARG A 1 92 ? 15.32 5.496 13.336 1 92.38 92 ARG A N 1
ATOM 712 C CA . ARG A 1 92 ? 15.727 4.512 12.336 1 92.38 92 ARG A CA 1
ATOM 713 C C . ARG A 1 92 ? 17.094 4.859 11.75 1 92.38 92 ARG A C 1
ATOM 715 O O . ARG A 1 92 ? 17.875 3.969 11.422 1 92.38 92 ARG A O 1
ATOM 722 N N . ASP A 1 93 ? 17.297 6.109 11.531 1 90.31 93 ASP A N 1
ATOM 723 C CA . ASP A 1 93 ? 18.547 6.621 10.977 1 90.31 93 ASP A CA 1
ATOM 724 C C . ASP A 1 93 ? 19.328 7.418 12.023 1 90.31 93 ASP A C 1
ATOM 726 O O . ASP A 1 93 ? 18.812 8.391 12.578 1 90.31 93 ASP A O 1
ATOM 730 N N . PRO A 1 94 ? 20.547 6.988 12.25 1 91.44 94 PRO A N 1
ATOM 731 C CA . PRO A 1 94 ? 21.328 7.684 13.289 1 91.44 94 PRO A CA 1
ATOM 732 C C . PRO A 1 94 ? 21.656 9.125 12.906 1 91.44 94 PRO A C 1
ATOM 734 O O . PRO A 1 94 ? 22.062 9.922 13.766 1 91.44 94 PRO A O 1
ATOM 737 N N . ARG A 1 95 ? 21.5 9.508 11.711 1 86.56 95 ARG A N 1
ATOM 738 C CA . ARG A 1 95 ? 21.844 10.852 11.266 1 86.56 95 ARG A CA 1
ATOM 739 C C . ARG A 1 95 ? 20.781 11.867 11.695 1 86.56 95 ARG A C 1
ATOM 741 O O . ARG A 1 95 ? 21.109 12.922 12.234 1 86.56 95 ARG A O 1
ATOM 748 N N . CYS A 1 96 ? 19.531 11.57 11.453 1 88.31 96 CYS A N 1
ATOM 749 C CA . CYS A 1 96 ? 18.438 12.469 11.773 1 88.31 96 CYS A CA 1
ATOM 750 C C . CYS A 1 96 ? 17.094 11.781 11.57 1 88.31 96 CYS A C 1
ATOM 752 O O . CYS A 1 96 ? 17.047 10.578 11.289 1 88.31 96 CYS A O 1
ATOM 754 N N . TRP A 1 97 ? 16.047 12.516 11.906 1 91.19 97 TRP A N 1
ATOM 755 C CA . TRP A 1 97 ? 14.719 12 11.562 1 91.19 97 TRP A CA 1
ATOM 756 C C . TRP A 1 97 ? 14.641 11.633 10.086 1 91.19 97 TRP A C 1
ATOM 758 O O . TRP A 1 97 ? 15.094 12.398 9.227 1 91.19 97 TRP A O 1
ATOM 768 N N . SER A 1 98 ? 14.164 10.383 9.844 1 93.25 98 SER A N 1
ATOM 769 C CA . SER A 1 98 ? 14.141 9.961 8.453 1 93.25 98 SER A CA 1
ATOM 770 C C . SER A 1 98 ? 12.922 9.102 8.156 1 93.25 98 SER A C 1
ATOM 772 O O . SER A 1 98 ? 12.359 8.477 9.055 1 93.25 98 SER A O 1
ATOM 774 N N . SER A 1 99 ? 12.469 9.195 6.973 1 95.56 99 SER A N 1
ATOM 775 C CA . SER A 1 99 ? 11.453 8.289 6.441 1 95.56 99 SER A CA 1
ATOM 776 C C . SER A 1 99 ? 11.969 7.539 5.219 1 95.56 99 SER A C 1
ATOM 778 O O . SER A 1 99 ? 12.945 7.957 4.598 1 95.56 99 SER A O 1
ATOM 780 N N . SER A 1 100 ? 11.391 6.406 4.965 1 97.5 100 SER A N 1
ATOM 781 C CA . SER A 1 100 ? 11.719 5.637 3.77 1 97.5 100 SER A CA 1
ATOM 782 C C . SER A 1 100 ? 10.461 5.082 3.104 1 97.5 100 SER A C 1
ATOM 784 O O . SER A 1 100 ? 9.617 4.469 3.764 1 97.5 100 SER A O 1
ATOM 786 N N . THR A 1 101 ? 10.273 5.445 1.855 1 98.5 101 THR A N 1
ATOM 787 C CA . THR A 1 101 ? 9.32 4.727 1.018 1 98.5 101 THR A CA 1
ATOM 788 C C . THR A 1 101 ? 9.977 3.512 0.37 1 98.5 101 THR A C 1
ATOM 790 O O . THR A 1 101 ? 11.016 3.637 -0.284 1 98.5 101 THR A O 1
ATOM 793 N N . PHE A 1 102 ? 9.406 2.348 0.619 1 98.75 102 PHE A N 1
ATOM 794 C CA . PHE A 1 102 ? 10.078 1.134 0.164 1 98.75 102 PHE A CA 1
ATOM 795 C C . PHE A 1 102 ? 9.188 0.361 -0.807 1 98.75 102 PHE A C 1
ATOM 797 O O . PHE A 1 102 ? 7.973 0.561 -0.839 1 98.75 102 PHE A O 1
ATOM 804 N N . TYR A 1 103 ? 9.828 -0.451 -1.628 1 98.81 103 TYR A N 1
ATOM 805 C CA . TYR A 1 103 ? 9.203 -1.06 -2.793 1 98.81 103 TYR A CA 1
ATOM 806 C C . TYR A 1 103 ? 9.492 -2.555 -2.852 1 98.81 103 TYR A C 1
ATOM 808 O O . TYR A 1 103 ? 10.555 -3.006 -2.414 1 98.81 103 TYR A O 1
ATOM 816 N N . LEU A 1 104 ? 8.508 -3.25 -3.408 1 98.81 104 LEU A N 1
ATOM 817 C CA . LEU A 1 104 ? 8.664 -4.641 -3.828 1 98.81 104 LEU A CA 1
ATOM 818 C C . LEU A 1 104 ? 8.977 -4.723 -5.316 1 98.81 104 LEU A C 1
ATOM 820 O O . LEU A 1 104 ? 8.234 -4.203 -6.145 1 98.81 104 LEU A O 1
ATOM 824 N N . ALA A 1 105 ? 10.055 -5.281 -5.633 1 98.56 105 ALA A N 1
ATOM 825 C CA . ALA A 1 105 ? 10.406 -5.527 -7.031 1 98.56 105 ALA A CA 1
ATOM 826 C C . ALA A 1 105 ? 10.75 -6.996 -7.254 1 98.56 105 ALA A C 1
ATOM 828 O O . ALA A 1 105 ? 11.203 -7.684 -6.336 1 98.56 105 ALA A O 1
ATOM 829 N N . ILE A 1 106 ? 10.516 -7.461 -8.492 1 98.44 106 ILE A N 1
ATOM 830 C CA . ILE A 1 106 ? 10.773 -8.844 -8.859 1 98.44 106 ILE A CA 1
ATOM 831 C C . ILE A 1 106 ? 11.648 -8.891 -10.109 1 98.44 106 ILE A C 1
ATOM 833 O O . ILE A 1 106 ? 11.422 -8.148 -11.07 1 98.44 106 ILE A O 1
ATOM 837 N N . VAL A 1 107 ? 12.672 -9.672 -10.016 1 97.38 107 VAL A N 1
ATOM 838 C CA . VAL A 1 107 ? 13.5 -9.945 -11.188 1 97.38 107 VAL A CA 1
ATOM 839 C C . VAL A 1 107 ? 13.398 -11.422 -11.562 1 97.38 107 VAL A C 1
ATOM 841 O O . VAL A 1 107 ? 13.414 -12.289 -10.695 1 97.38 107 VAL A O 1
ATOM 844 N N . SER A 1 108 ? 13.203 -11.672 -12.836 1 94.5 108 SER A N 1
ATOM 845 C CA . SER A 1 108 ? 13.07 -13.055 -13.289 1 94.5 108 SER A CA 1
ATOM 846 C C . SER A 1 108 ? 14.359 -13.555 -13.922 1 94.5 108 SER A C 1
ATOM 848 O O . SER A 1 108 ? 14.594 -14.766 -13.992 1 94.5 108 SER A O 1
ATOM 850 N N . ASP A 1 109 ? 15.133 -12.68 -14.453 1 89.5 109 ASP A N 1
ATOM 851 C CA . ASP A 1 109 ? 16.422 -12.992 -15.062 1 89.5 109 ASP A CA 1
ATOM 852 C C . ASP A 1 109 ? 17.531 -12.133 -14.453 1 89.5 109 ASP A C 1
ATOM 854 O O . ASP A 1 109 ? 17.578 -10.922 -14.68 1 89.5 109 ASP A O 1
ATOM 858 N N . THR A 1 110 ? 18.344 -12.828 -13.719 1 84.62 110 THR A N 1
ATOM 859 C CA . THR A 1 110 ? 19.375 -12.086 -12.984 1 84.62 110 THR A CA 1
ATOM 860 C C . THR A 1 110 ? 20.688 -12.07 -13.758 1 84.62 110 THR A C 1
ATOM 862 O O . THR A 1 110 ? 21.234 -13.125 -14.078 1 84.62 110 THR A O 1
ATOM 865 N N . PRO A 1 111 ? 21.109 -10.844 -14.023 1 87.56 111 PRO A N 1
ATOM 866 C CA . PRO A 1 111 ? 22.453 -10.75 -14.578 1 87.56 111 PRO A CA 1
ATOM 867 C C . PRO A 1 111 ? 23.531 -11.094 -13.555 1 87.56 111 PRO A C 1
ATOM 869 O O . PRO A 1 111 ? 23.234 -11.289 -12.375 1 87.56 111 PRO A O 1
ATOM 872 N N . PRO A 1 112 ? 24.75 -11.172 -14.117 1 91.06 112 PRO A N 1
ATOM 873 C CA . PRO A 1 112 ? 25.859 -11.336 -13.164 1 91.06 112 PRO A CA 1
ATOM 874 C C . PRO A 1 112 ? 25.938 -10.203 -12.141 1 91.06 112 PRO A C 1
ATOM 876 O O . PRO A 1 112 ? 25.703 -9.039 -12.492 1 91.06 112 PRO A O 1
ATOM 879 N N . LEU A 1 113 ? 26.297 -10.594 -10.977 1 95.12 113 LEU A N 1
ATOM 880 C CA . LEU A 1 113 ? 26.312 -9.633 -9.875 1 95.12 113 LEU A CA 1
ATOM 881 C C . LEU A 1 113 ? 27.672 -8.977 -9.742 1 95.12 113 LEU A C 1
ATOM 883 O O . LEU A 1 113 ? 28.703 -9.633 -9.953 1 95.12 113 LEU A O 1
ATOM 887 N N . ALA A 1 114 ? 27.625 -7.723 -9.414 1 95.38 114 ALA A N 1
ATOM 888 C CA . ALA A 1 114 ? 28.859 -7.07 -8.977 1 95.38 114 ALA A CA 1
ATOM 889 C C . ALA A 1 114 ? 29.297 -7.59 -7.613 1 95.38 114 ALA A C 1
ATOM 891 O O . ALA A 1 114 ? 28.531 -8.25 -6.91 1 95.38 114 ALA A O 1
ATOM 892 N N . GLU A 1 115 ? 30.531 -7.215 -7.227 1 95.44 115 GLU A N 1
ATOM 893 C CA . GLU A 1 115 ? 31.125 -7.707 -5.984 1 95.44 115 GLU A CA 1
ATOM 894 C C . GLU A 1 115 ? 30.344 -7.207 -4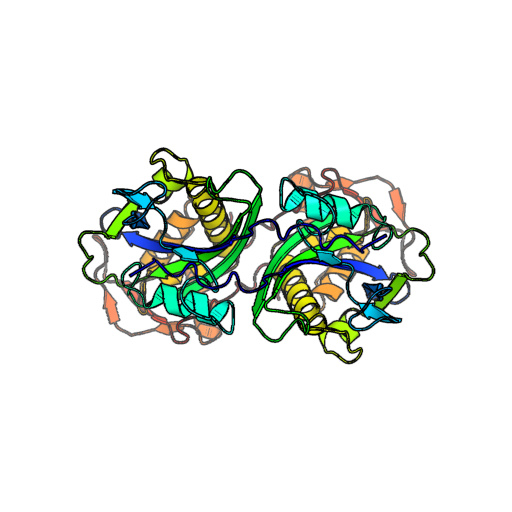.77 1 95.44 115 GLU A C 1
ATOM 896 O O . GLU A 1 115 ? 30.266 -7.898 -3.752 1 95.44 115 GLU A O 1
ATOM 901 N N . HIS A 1 116 ? 29.859 -6.062 -4.938 1 96.94 116 HIS A N 1
ATOM 902 C CA . HIS A 1 116 ? 29.188 -5.441 -3.799 1 96.94 116 HIS A CA 1
ATOM 903 C C . HIS A 1 116 ? 27.719 -5.848 -3.738 1 96.94 116 HIS A C 1
ATOM 905 O O . HIS A 1 116 ? 26.969 -5.344 -2.902 1 96.94 116 HIS A O 1
ATOM 911 N N . GLN A 1 117 ? 27.312 -6.738 -4.629 1 97.75 117 GLN A N 1
ATOM 912 C CA . GLN A 1 117 ? 25.938 -7.234 -4.656 1 97.75 117 GLN A CA 1
ATOM 913 C C . GLN A 1 117 ? 25.875 -8.703 -4.25 1 97.75 117 GLN A C 1
ATOM 915 O O . GLN A 1 117 ? 26.781 -9.477 -4.539 1 97.75 117 GLN A O 1
ATOM 920 N N . GLY A 1 118 ? 24.781 -9.102 -3.619 1 97.81 118 GLY A N 1
ATOM 921 C CA . GLY A 1 118 ? 24.531 -10.492 -3.26 1 97.81 118 GLY A CA 1
ATOM 922 C C . GLY A 1 118 ? 23.062 -10.797 -3.025 1 97.81 118 GLY A C 1
ATOM 923 O O . GLY A 1 118 ? 22.312 -9.945 -2.539 1 97.81 118 GLY A O 1
ATOM 924 N N . PHE A 1 119 ? 22.719 -12.008 -3.379 1 98.25 119 PHE A N 1
ATOM 925 C CA . PHE A 1 119 ? 21.391 -12.492 -3.047 1 98.25 119 PHE A CA 1
ATOM 926 C C . PHE A 1 119 ? 21.422 -13.352 -1.787 1 98.25 119 PHE A C 1
ATOM 928 O O . PHE A 1 119 ? 22.328 -14.172 -1.613 1 98.25 119 PHE A O 1
ATOM 935 N N . PHE A 1 120 ? 20.438 -13.078 -0.945 1 98.62 120 PHE A N 1
ATOM 936 C CA . PHE A 1 120 ? 20.297 -13.789 0.323 1 98.62 120 PHE A CA 1
ATOM 937 C C . PHE A 1 120 ? 18.891 -14.359 0.473 1 98.62 120 PHE A C 1
ATOM 939 O O . PHE A 1 120 ? 17.938 -13.859 -0.133 1 98.62 120 PHE A O 1
ATOM 946 N N . ALA A 1 121 ? 18.766 -15.375 1.291 1 98.56 121 ALA A N 1
ATOM 947 C CA . ALA A 1 121 ? 17.453 -15.977 1.513 1 98.56 121 ALA A CA 1
ATOM 948 C C . ALA A 1 121 ? 16.469 -14.953 2.086 1 98.56 121 ALA A C 1
ATOM 950 O O . ALA A 1 121 ? 16.75 -14.336 3.121 1 98.56 121 ALA A O 1
ATOM 951 N N . LEU A 1 122 ? 15.352 -14.82 1.462 1 98.81 122 LEU A N 1
ATOM 952 C CA . LEU A 1 122 ? 14.367 -13.82 1.858 1 98.81 122 LEU A CA 1
ATOM 953 C C . LEU A 1 122 ? 13.898 -14.062 3.289 1 98.81 122 LEU A C 1
ATOM 955 O O . LEU A 1 122 ? 13.82 -13.125 4.086 1 98.81 122 LEU A O 1
ATOM 959 N N . LYS A 1 123 ? 13.648 -15.297 3.605 1 98.25 123 LYS A N 1
ATOM 960 C CA . LYS A 1 123 ? 13.117 -15.656 4.918 1 98.25 123 LYS A CA 1
ATOM 961 C C . LYS A 1 123 ? 14.094 -15.281 6.027 1 98.25 123 LYS A C 1
ATOM 963 O O . LYS A 1 123 ? 13.695 -14.75 7.062 1 98.25 123 LYS A O 1
ATOM 968 N N . ASP A 1 124 ? 15.352 -15.5 5.773 1 98.62 124 ASP A N 1
ATOM 969 C CA . ASP A 1 124 ? 16.391 -15.227 6.77 1 98.62 124 ASP A CA 1
ATOM 970 C C . ASP A 1 124 ? 16.531 -13.727 7.016 1 98.62 124 ASP A C 1
ATOM 972 O O . ASP A 1 124 ? 16.844 -13.305 8.133 1 98.62 124 ASP A O 1
ATOM 976 N N . VAL A 1 125 ? 16.359 -12.938 6.008 1 98.88 125 VAL A N 1
ATOM 977 C CA . VAL A 1 125 ? 16.453 -11.492 6.16 1 98.88 125 VAL A CA 1
ATOM 978 C C . VAL A 1 125 ? 15.18 -10.961 6.824 1 98.88 125 VAL A C 1
ATOM 980 O O . VAL A 1 125 ? 15.242 -10.141 7.738 1 98.88 125 VAL A O 1
ATOM 983 N N . ALA A 1 126 ? 14.039 -11.516 6.438 1 98.81 126 ALA A N 1
ATOM 984 C CA . ALA A 1 126 ? 12.75 -11.047 6.941 1 98.81 126 ALA A CA 1
ATOM 985 C C . ALA A 1 126 ? 12.617 -11.32 8.438 1 98.81 126 ALA A C 1
ATOM 987 O O . ALA A 1 126 ? 12.047 -10.5 9.172 1 98.81 126 ALA A O 1
ATOM 988 N N . ASP A 1 127 ? 13.125 -12.414 8.883 1 98.25 127 ASP A N 1
ATOM 989 C CA . ASP A 1 127 ? 12.953 -12.75 10.297 1 98.25 127 ASP A CA 1
ATOM 990 C C . ASP A 1 127 ? 14.18 -12.328 11.109 1 98.25 127 ASP A C 1
ATOM 992 O O . ASP A 1 127 ? 14.281 -12.648 12.297 1 98.25 127 ASP A O 1
ATOM 996 N N . ALA A 1 128 ? 15.211 -11.719 10.508 1 98.25 128 ALA A N 1
ATOM 997 C CA . ALA A 1 128 ? 16.375 -11.086 11.125 1 98.25 128 ALA A CA 1
ATOM 998 C C . ALA A 1 128 ? 17.391 -12.125 11.578 1 98.25 128 ALA A C 1
ATOM 1000 O O . ALA A 1 128 ? 18.203 -11.852 12.461 1 98.25 128 ALA A O 1
ATOM 1001 N N . THR A 1 129 ? 17.203 -13.336 11 1 98.31 129 THR A N 1
ATOM 1002 C CA . THR A 1 129 ? 18.344 -14.25 11.125 1 98.31 129 THR A CA 1
ATOM 1003 C C . THR A 1 129 ? 19.594 -13.633 10.523 1 98.31 129 THR A C 1
ATOM 1005 O O . THR A 1 129 ? 20.688 -13.734 11.102 1 98.31 129 THR A O 1
ATOM 1008 N N . ILE A 1 130 ? 19.438 -13.016 9.414 1 98.25 130 ILE A N 1
ATOM 1009 C CA . ILE A 1 130 ? 20.438 -12.102 8.867 1 98.25 130 ILE A CA 1
ATOM 1010 C C . ILE A 1 130 ? 20.078 -10.664 9.227 1 98.25 130 ILE A C 1
ATOM 1012 O O . ILE A 1 130 ? 19.078 -10.125 8.742 1 98.25 130 ILE A O 1
ATOM 1016 N N . LYS A 1 131 ? 20.859 -10.094 10.039 1 98.06 131 LYS A N 1
ATOM 1017 C CA . LYS A 1 131 ? 20.562 -8.75 10.539 1 98.06 131 LYS A CA 1
ATOM 1018 C C . LYS A 1 131 ? 21.078 -7.68 9.578 1 98.06 131 LYS A C 1
ATOM 1020 O O . LYS A 1 131 ? 22.234 -7.742 9.133 1 98.06 131 LYS A O 1
ATOM 1025 N N . LEU A 1 132 ? 20.266 -6.738 9.281 1 98.44 132 LEU A N 1
ATOM 1026 C CA . LEU A 1 132 ? 20.625 -5.617 8.422 1 98.44 132 LEU A CA 1
ATOM 1027 C C . LEU A 1 132 ? 20.641 -4.312 9.203 1 98.44 132 LEU A C 1
ATOM 1029 O O . LEU A 1 132 ? 20.016 -4.215 10.266 1 98.44 132 LEU A O 1
ATOM 1033 N N . PRO A 1 133 ? 21.359 -3.295 8.68 1 96.88 133 PRO A N 1
ATOM 1034 C CA . PRO A 1 133 ? 21.344 -1.975 9.32 1 96.88 133 PRO A CA 1
ATOM 1035 C C . PRO A 1 133 ? 19.984 -1.296 9.258 1 96.88 133 PRO A C 1
ATOM 1037 O O . PRO A 1 133 ? 19.141 -1.668 8.438 1 96.88 133 PRO A O 1
ATOM 1040 N N . PHE A 1 134 ? 19.828 -0.316 10.18 1 96.5 134 PHE A N 1
ATOM 1041 C CA . PHE A 1 134 ? 18.609 0.484 10.234 1 96.5 134 PHE A CA 1
ATOM 1042 C C . PHE A 1 134 ? 17.406 -0.384 10.586 1 96.5 134 PHE A C 1
ATOM 1044 O O . PHE A 1 134 ? 17.438 -1.125 11.57 1 96.5 134 PHE A O 1
ATOM 1051 N N . ASP A 1 135 ? 16.344 -0.219 9.844 1 97.69 135 ASP A N 1
ATOM 1052 C CA . ASP A 1 135 ? 15.156 -1.027 10.055 1 97.69 135 ASP A CA 1
ATOM 1053 C C . ASP A 1 135 ? 14.875 -1.912 8.844 1 97.69 135 ASP A C 1
ATOM 1055 O O . ASP A 1 135 ? 13.719 -2.244 8.562 1 97.69 135 ASP A O 1
ATOM 1059 N N . HIS A 1 136 ? 15.898 -2.25 8.164 1 98.62 136 HIS A N 1
ATOM 1060 C CA . HIS A 1 136 ? 15.742 -2.912 6.879 1 98.62 136 HIS A CA 1
ATOM 1061 C C . HIS A 1 136 ? 15.07 -4.273 7.035 1 98.62 136 HIS A C 1
ATOM 1063 O O . HIS A 1 136 ? 14.297 -4.691 6.168 1 98.62 136 HIS A O 1
ATOM 1069 N N . ASN A 1 137 ? 15.383 -4.984 8.148 1 98.81 137 ASN A N 1
ATOM 1070 C CA . ASN A 1 137 ? 14.727 -6.273 8.336 1 98.81 137 ASN A CA 1
ATOM 1071 C C . ASN A 1 137 ? 13.203 -6.125 8.398 1 98.81 137 ASN A C 1
ATOM 1073 O O . ASN A 1 137 ? 12.469 -6.938 7.836 1 98.81 137 ASN A O 1
ATOM 1077 N N . SER A 1 138 ? 12.75 -5.059 9.031 1 98.44 138 SER A N 1
ATOM 1078 C CA . SER A 1 138 ? 11.312 -4.816 9.141 1 98.44 138 SER A CA 1
ATOM 1079 C C . SER A 1 138 ? 10.703 -4.48 7.785 1 98.44 138 SER A C 1
ATOM 1081 O O . SER A 1 138 ? 9.57 -4.875 7.492 1 98.44 138 SER A O 1
ATOM 1083 N N . LEU A 1 139 ? 11.453 -3.725 6.969 1 98.75 139 LEU A N 1
ATOM 1084 C CA . LEU A 1 139 ? 10.984 -3.422 5.617 1 98.75 139 LEU A CA 1
ATOM 1085 C C . LEU A 1 139 ? 10.828 -4.699 4.801 1 98.75 139 LEU A C 1
ATOM 1087 O O . LEU A 1 139 ? 9.828 -4.875 4.102 1 98.75 139 LEU A O 1
ATOM 1091 N N . VAL A 1 140 ? 11.781 -5.574 4.961 1 98.94 140 VAL A N 1
ATOM 1092 C CA . VAL A 1 140 ? 11.766 -6.832 4.215 1 98.94 140 VAL A CA 1
ATOM 1093 C C . VAL A 1 140 ? 10.594 -7.691 4.684 1 98.94 140 VAL A C 1
ATOM 1095 O O . VAL A 1 140 ? 9.906 -8.312 3.867 1 98.94 140 VAL A O 1
ATOM 1098 N N . ALA A 1 141 ? 10.367 -7.719 5.961 1 98.81 141 ALA A N 1
ATOM 1099 C CA . ALA A 1 141 ? 9.234 -8.461 6.5 1 98.81 141 ALA A CA 1
ATOM 1100 C C . ALA A 1 141 ? 7.914 -7.941 5.934 1 98.81 141 ALA A C 1
ATOM 1102 O O . ALA A 1 141 ? 7.031 -8.727 5.578 1 98.81 141 ALA A O 1
ATOM 1103 N N . ALA A 1 142 ? 7.805 -6.66 5.848 1 98.62 142 ALA A N 1
ATOM 1104 C CA . ALA A 1 142 ? 6.598 -6.051 5.293 1 98.62 142 ALA A CA 1
ATOM 1105 C C . ALA A 1 142 ? 6.438 -6.402 3.816 1 98.62 142 ALA A C 1
ATOM 1107 O O . ALA A 1 142 ? 5.32 -6.621 3.344 1 98.62 142 ALA A O 1
ATOM 1108 N N . VAL A 1 143 ? 7.492 -6.418 3.127 1 98.81 143 VAL A N 1
ATOM 1109 C CA . VAL A 1 143 ? 7.465 -6.762 1.708 1 98.81 143 VAL A CA 1
ATOM 1110 C C . VAL A 1 143 ? 7.035 -8.219 1.534 1 98.81 143 VAL A C 1
ATOM 1112 O O . VAL A 1 143 ? 6.246 -8.531 0.642 1 98.81 143 VAL A O 1
ATOM 1115 N N . GLN A 1 144 ? 7.57 -9.055 2.367 1 98.62 144 GLN A N 1
ATOM 1116 C CA . GLN A 1 144 ? 7.172 -10.453 2.326 1 98.62 144 GLN A CA 1
ATOM 1117 C C . GLN A 1 144 ? 5.672 -10.609 2.57 1 98.62 144 GLN A C 1
ATOM 1119 O O . GLN A 1 144 ? 5 -11.375 1.879 1 98.62 144 GLN A O 1
ATOM 1124 N N . GLU A 1 145 ? 5.207 -9.875 3.471 1 96.75 145 GLU A N 1
ATOM 1125 C CA . GLU A 1 145 ? 3.777 -9.906 3.768 1 96.75 145 GLU A CA 1
ATOM 1126 C C . GLU A 1 145 ? 2.957 -9.398 2.588 1 96.75 145 GLU A C 1
ATOM 1128 O O . GLU A 1 145 ? 1.908 -9.961 2.262 1 96.75 145 GLU A O 1
ATOM 1133 N N . ARG A 1 146 ? 3.412 -8.352 1.996 1 97 146 ARG A N 1
ATOM 1134 C CA . ARG A 1 146 ? 2.73 -7.816 0.822 1 97 146 ARG A CA 1
ATOM 1135 C C . ARG A 1 146 ? 2.689 -8.844 -0.304 1 97 146 ARG A C 1
ATOM 1137 O O . ARG A 1 146 ? 1.656 -9.023 -0.952 1 97 146 ARG A O 1
ATOM 1144 N N . LEU A 1 147 ? 3.787 -9.438 -0.516 1 97.19 147 LEU A N 1
ATOM 1145 C CA . LEU A 1 147 ? 3.852 -10.469 -1.541 1 97.19 147 LEU A CA 1
ATOM 1146 C C . LEU A 1 147 ? 2.863 -11.594 -1.243 1 97.19 147 LEU A C 1
ATOM 1148 O O . LEU A 1 147 ? 2.123 -12.023 -2.129 1 97.19 147 LEU A O 1
ATOM 1152 N N . PHE A 1 148 ? 2.857 -12.047 0.019 1 93.25 148 PHE A N 1
ATOM 1153 C CA . PHE A 1 148 ? 1.941 -13.094 0.459 1 93.25 148 PHE A CA 1
ATOM 1154 C C . PHE A 1 148 ? 0.494 -12.68 0.218 1 93.25 148 PHE A C 1
ATOM 1156 O O . PHE A 1 148 ? -0.275 -13.422 -0.394 1 93.25 148 PHE A O 1
ATOM 1163 N N . SER A 1 149 ? 0.138 -11.523 0.632 1 89.69 149 SER A N 1
ATOM 1164 C CA . SER A 1 149 ? -1.238 -11.047 0.525 1 89.69 149 SER A CA 1
ATOM 1165 C C . SER A 1 149 ? -1.668 -10.922 -0.933 1 89.69 149 SER A C 1
ATOM 1167 O O . SER A 1 149 ? -2.777 -11.32 -1.295 1 89.69 149 SER A O 1
ATOM 1169 N N . LYS A 1 150 ? -0.822 -10.383 -1.737 1 91.81 150 LYS A N 1
ATOM 1170 C CA . LYS A 1 150 ? -1.176 -10.172 -3.137 1 91.81 150 LYS A CA 1
ATOM 1171 C C . LYS A 1 150 ? -1.274 -11.5 -3.885 1 91.81 150 LYS A C 1
ATOM 1173 O O . LYS A 1 150 ? -2.02 -11.617 -4.859 1 91.81 150 LYS A O 1
ATOM 1178 N N . ALA A 1 151 ? -0.541 -12.477 -3.402 1 91.69 151 ALA A N 1
ATOM 1179 C CA . ALA A 1 151 ? -0.576 -13.797 -4.035 1 91.69 151 ALA A CA 1
ATOM 1180 C C . ALA A 1 151 ? -1.947 -14.445 -3.871 1 91.69 151 ALA A C 1
ATOM 1182 O O . ALA A 1 151 ? -2.324 -15.32 -4.656 1 91.69 151 ALA A O 1
ATOM 1183 N N . LEU A 1 152 ? -2.641 -14.016 -2.887 1 85.12 152 LEU A N 1
ATOM 1184 C CA . LEU A 1 152 ? -3.945 -14.594 -2.588 1 85.12 152 LEU A CA 1
ATOM 1185 C C . LEU A 1 152 ? -4.98 -14.172 -3.623 1 85.12 152 LEU A C 1
ATOM 1187 O O . LEU A 1 152 ? -5.992 -14.852 -3.809 1 85.12 152 LEU A O 1
ATOM 1191 N N . TYR A 1 153 ? -4.645 -13 -4.316 1 85.31 153 TYR A N 1
ATOM 1192 C CA . TYR A 1 153 ? -5.727 -12.523 -5.168 1 85.31 153 TYR A CA 1
ATOM 1193 C C . TYR A 1 153 ? -5.207 -12.148 -6.551 1 85.31 153 TYR A C 1
ATOM 1195 O O . TYR A 1 153 ? -5.977 -11.711 -7.41 1 85.31 153 TYR A O 1
ATOM 1203 N N . SER A 1 154 ? -3.932 -12.383 -6.797 1 90.94 154 SER A N 1
ATOM 1204 C CA . SER A 1 154 ? -3.408 -11.914 -8.078 1 90.94 154 SER A CA 1
ATOM 1205 C C . SER A 1 154 ? -2.352 -12.867 -8.625 1 90.94 154 SER A C 1
ATOM 1207 O O . SER A 1 154 ? -1.902 -13.773 -7.918 1 90.94 154 SER A O 1
ATOM 1209 N N . SER A 1 155 ? -1.914 -12.609 -9.859 1 93.62 155 SER A N 1
ATOM 1210 C CA . SER A 1 155 ? -0.933 -13.445 -10.555 1 93.62 155 SER A CA 1
ATOM 1211 C C . SER A 1 155 ? 0.488 -12.961 -10.281 1 93.62 155 SER A C 1
ATOM 1213 O O . SER A 1 155 ? 1.429 -13.367 -10.969 1 93.62 155 SER A O 1
ATOM 1215 N N . LEU A 1 156 ? 0.642 -12.195 -9.266 1 95.75 156 LEU A N 1
ATOM 1216 C CA . LEU A 1 156 ? 1.916 -11.539 -9 1 95.75 156 LEU A CA 1
ATOM 1217 C C . LEU A 1 156 ? 3.047 -12.555 -8.914 1 95.75 156 LEU A C 1
ATOM 1219 O O . LEU A 1 156 ? 4.121 -12.352 -9.484 1 95.75 156 LEU A O 1
ATOM 1223 N N . PRO A 1 157 ? 2.898 -13.695 -8.305 1 96.88 157 PRO A N 1
ATOM 1224 C CA . PRO A 1 157 ? 4.008 -14.648 -8.18 1 96.88 157 PRO A CA 1
ATOM 1225 C C . PRO A 1 157 ? 4.527 -15.133 -9.531 1 96.88 157 PRO A C 1
ATOM 1227 O O . PRO A 1 157 ? 5.691 -15.523 -9.641 1 96.88 157 PRO A O 1
ATOM 1230 N N . LEU A 1 158 ? 3.715 -15.055 -10.547 1 96.94 158 LEU A N 1
ATOM 1231 C CA . LEU A 1 158 ? 4.137 -15.531 -11.859 1 96.94 158 LEU A CA 1
ATOM 1232 C C . LEU A 1 158 ? 5.246 -14.648 -12.422 1 96.94 158 LEU A C 1
ATOM 1234 O O . LEU A 1 158 ? 5.969 -15.062 -13.336 1 96.94 158 LEU A O 1
ATOM 1238 N N . MET A 1 159 ? 5.359 -13.484 -11.859 1 97.56 159 MET A N 1
ATOM 1239 C CA . MET A 1 159 ? 6.395 -12.562 -12.32 1 97.56 159 MET A CA 1
ATOM 1240 C C . MET A 1 159 ? 7.785 -13.133 -12.062 1 97.56 159 MET A C 1
ATOM 1242 O O . MET A 1 159 ? 8.75 -12.75 -12.727 1 97.56 159 MET A O 1
ATOM 1246 N N . PHE A 1 160 ? 7.891 -14.039 -11.156 1 97.94 160 PHE A N 1
ATOM 1247 C CA . PHE A 1 160 ? 9.172 -14.648 -10.828 1 97.94 160 PHE A CA 1
ATOM 1248 C C . PHE A 1 160 ? 9.625 -15.586 -11.938 1 97.94 160 PHE A C 1
ATOM 1250 O O . PHE A 1 160 ? 10.812 -15.93 -12.023 1 97.94 160 PHE A O 1
ATOM 1257 N N . LEU A 1 161 ? 8.734 -16.078 -12.75 1 96.12 161 LEU A N 1
ATOM 1258 C CA . LEU A 1 161 ? 9.008 -17.188 -13.656 1 96.12 161 LEU A CA 1
ATOM 1259 C C . LEU A 1 161 ? 9.445 -16.672 -15.023 1 96.12 161 LEU A C 1
ATOM 1261 O O . LEU A 1 161 ? 9.922 -17.438 -15.859 1 96.12 161 LEU A O 1
ATOM 1265 N N . GLY A 1 162 ? 9.312 -15.375 -15.258 1 93.75 162 GLY A N 1
ATOM 1266 C CA . GLY A 1 162 ? 9.648 -14.844 -16.562 1 93.75 162 GLY A CA 1
ATOM 1267 C C . GLY A 1 162 ? 8.508 -14.914 -17.562 1 93.75 162 GLY A C 1
ATOM 1268 O O . GLY A 1 162 ? 7.34 -14.984 -17.172 1 93.75 162 GLY A O 1
ATOM 1269 N N . SER A 1 163 ? 8.836 -14.859 -18.844 1 92.88 163 SER A N 1
ATOM 1270 C CA . SER A 1 163 ? 7.828 -14.688 -19.875 1 92.88 163 SER A CA 1
ATOM 1271 C C . SER A 1 163 ? 7.199 -16.031 -20.266 1 92.88 163 SER A C 1
ATOM 1273 O O . SER A 1 163 ? 6.133 -16.062 -20.891 1 92.88 163 SER A O 1
ATOM 1275 N N . GLU A 1 164 ? 7.879 -17.156 -19.953 1 94.38 164 GLU A N 1
ATOM 1276 C CA . GLU A 1 164 ? 7.383 -18.484 -20.312 1 94.38 164 GLU A CA 1
ATOM 1277 C C . GLU A 1 164 ? 7.527 -19.453 -19.141 1 94.38 164 GLU A C 1
ATOM 1279 O O . GLU A 1 164 ? 8.586 -19.516 -18.516 1 94.38 164 GLU A O 1
ATOM 1284 N N . PHE A 1 165 ? 6.41 -20.156 -18.891 1 95.12 165 PHE A N 1
ATOM 1285 C CA . PHE A 1 165 ? 6.441 -21.094 -17.766 1 95.12 165 PHE A CA 1
ATOM 1286 C C . PHE A 1 165 ? 5.391 -22.172 -17.938 1 95.12 165 PHE A C 1
ATOM 1288 O O . PHE A 1 165 ? 4.512 -22.062 -18.797 1 95.12 165 PHE A O 1
ATOM 1295 N N . SER A 1 166 ? 5.516 -23.281 -17.156 1 95.31 166 SER A N 1
ATOM 1296 C CA . SER A 1 166 ? 4.57 -24.391 -17.172 1 95.31 166 SER A CA 1
ATOM 1297 C C . SER A 1 166 ? 3.645 -24.344 -15.953 1 95.31 166 SER A C 1
ATOM 1299 O O . SER A 1 166 ? 3.895 -23.594 -15.008 1 95.31 166 SER A O 1
ATOM 1301 N N . ALA A 1 167 ? 2.607 -25.094 -16.047 1 94.19 167 ALA A N 1
ATOM 1302 C CA . ALA A 1 167 ? 1.646 -25.156 -14.945 1 94.19 167 ALA A CA 1
ATOM 1303 C C . ALA A 1 167 ? 2.312 -25.656 -13.672 1 94.19 167 ALA A C 1
ATOM 1305 O O . ALA A 1 167 ? 2.111 -25.078 -12.594 1 94.19 167 ALA A O 1
ATOM 1306 N N . PRO A 1 168 ? 3.141 -26.641 -13.773 1 94.38 168 PRO A N 1
ATOM 1307 C CA . PRO A 1 168 ? 3.812 -27.078 -12.547 1 94.38 168 PRO A CA 1
ATOM 1308 C C . PRO A 1 168 ? 4.699 -25.984 -11.938 1 94.38 168 PRO A C 1
ATOM 1310 O O . PRO A 1 168 ? 4.781 -25.859 -10.711 1 94.38 168 PRO A O 1
ATOM 1313 N N . GLU A 1 169 ? 5.293 -25.25 -12.789 1 95.56 169 GLU A N 1
ATOM 1314 C CA . GLU A 1 169 ? 6.102 -24.141 -12.297 1 95.56 169 GLU A CA 1
ATOM 1315 C C . GLU A 1 169 ? 5.238 -23.109 -11.586 1 95.56 169 GLU A C 1
ATOM 1317 O O . GLU A 1 169 ? 5.641 -22.562 -10.555 1 95.56 169 GLU A O 1
ATOM 1322 N N . ALA A 1 170 ? 4.117 -22.875 -12.18 1 95.88 170 ALA A N 1
ATOM 1323 C CA . ALA A 1 170 ? 3.174 -21.953 -11.562 1 95.88 170 ALA A CA 1
ATOM 1324 C C . ALA A 1 170 ? 2.727 -22.453 -10.188 1 95.88 170 ALA A C 1
ATOM 1326 O O . ALA A 1 170 ? 2.703 -21.688 -9.219 1 95.88 170 ALA A O 1
ATOM 1327 N N . VAL A 1 171 ? 2.434 -23.719 -10.117 1 94.5 171 VAL A N 1
ATOM 1328 C CA . VAL A 1 171 ? 2.047 -24.328 -8.844 1 94.5 171 VAL A CA 1
ATOM 1329 C C . VAL A 1 171 ? 3.172 -24.156 -7.828 1 94.5 171 VAL A C 1
ATOM 1331 O O . VAL A 1 171 ? 2.93 -23.766 -6.688 1 94.5 171 VAL A O 1
ATOM 1334 N N . GLY A 1 172 ? 4.344 -24.391 -8.273 1 95.38 172 GLY A N 1
ATOM 1335 C CA . GLY A 1 172 ? 5.504 -24.312 -7.402 1 95.38 172 GLY A CA 1
ATOM 1336 C C . GLY A 1 172 ? 5.719 -22.922 -6.816 1 95.38 172 GLY A C 1
ATOM 1337 O O . GLY A 1 172 ? 5.922 -22.781 -5.609 1 95.38 172 GLY A O 1
ATOM 1338 N N . ILE A 1 173 ? 5.652 -21.891 -7.652 1 97.56 173 ILE A N 1
ATOM 1339 C CA . ILE A 1 173 ? 5.973 -20.531 -7.191 1 97.56 173 ILE A CA 1
ATOM 1340 C C . ILE A 1 173 ? 4.867 -20.031 -6.266 1 97.56 173 ILE A C 1
ATOM 1342 O O . ILE A 1 173 ? 5.141 -19.375 -5.266 1 97.56 173 ILE A O 1
ATOM 1346 N N . PHE A 1 174 ? 3.627 -20.359 -6.531 1 95.62 174 PHE A N 1
ATOM 1347 C CA . PHE A 1 174 ? 2.539 -19.969 -5.641 1 95.62 174 PHE A CA 1
ATOM 1348 C C . PHE A 1 174 ? 2.65 -20.688 -4.301 1 95.62 174 PHE A C 1
ATOM 1350 O O . PHE A 1 174 ? 2.467 -20.078 -3.246 1 95.62 174 PHE A O 1
ATOM 1357 N N . SER A 1 175 ? 2.924 -21.969 -4.371 1 94.56 175 SER A N 1
ATOM 1358 C CA . SER A 1 175 ? 3.096 -22.734 -3.137 1 94.56 175 SER A CA 1
ATOM 1359 C C . SER A 1 175 ? 4.203 -22.141 -2.271 1 94.56 175 SER A C 1
ATOM 1361 O O . SER A 1 175 ? 4.062 -22.047 -1.051 1 94.56 175 SER A O 1
ATOM 1363 N N . LEU A 1 176 ? 5.188 -21.766 -2.939 1 96.62 176 LEU A N 1
ATOM 1364 C CA . LEU A 1 176 ? 6.332 -21.188 -2.24 1 96.62 176 LEU A CA 1
ATOM 1365 C C . LEU A 1 176 ? 5.953 -19.859 -1.583 1 96.62 176 LEU A C 1
ATOM 1367 O O . LEU A 1 176 ? 6.238 -19.641 -0.402 1 96.62 176 LEU A O 1
ATOM 1371 N N . VAL A 1 177 ? 5.285 -18.953 -2.275 1 96.56 177 VAL A N 1
ATOM 1372 C CA . VAL A 1 177 ? 4.93 -17.625 -1.78 1 96.56 177 VAL A CA 1
ATOM 1373 C C . VAL A 1 177 ? 3.883 -17.75 -0.675 1 96.56 177 VAL A C 1
ATOM 1375 O O . VAL A 1 177 ? 3.959 -17.047 0.341 1 96.56 177 VAL A O 1
ATOM 1378 N N . LEU A 1 178 ? 3.018 -18.688 -0.795 1 92.81 178 LEU A N 1
ATOM 1379 C CA . LEU A 1 178 ? 1.91 -18.844 0.142 1 92.81 178 LEU A CA 1
ATOM 1380 C C . LEU A 1 178 ? 2.299 -19.75 1.304 1 92.81 178 LEU A C 1
ATOM 1382 O O . LEU A 1 178 ? 1.556 -19.875 2.279 1 92.81 178 LEU A O 1
ATOM 1386 N N . GLU A 1 179 ? 3.428 -20.359 1.175 1 92 179 GLU A N 1
ATOM 1387 C CA . GLU A 1 179 ? 3.949 -21.266 2.197 1 92 179 GLU A CA 1
ATOM 1388 C C . GLU A 1 179 ? 2.957 -22.375 2.502 1 92 179 GLU A C 1
ATOM 1390 O O . GLU A 1 179 ? 2.754 -22.734 3.664 1 92 179 GLU A O 1
ATOM 1395 N N . ARG A 1 180 ? 2.273 -22.844 1.462 1 90.75 180 ARG A N 1
ATOM 1396 C CA . ARG A 1 180 ? 1.369 -23.984 1.498 1 90.75 180 ARG A CA 1
ATOM 1397 C C . ARG A 1 180 ? 1.166 -24.562 0.103 1 90.75 180 ARG A C 1
ATOM 1399 O O . ARG A 1 180 ? 1.315 -23.859 -0.897 1 90.75 180 ARG A O 1
ATOM 1406 N N . PRO A 1 181 ? 0.763 -25.844 0.078 1 91.19 181 PRO A N 1
ATOM 1407 C CA . PRO A 1 181 ? 0.529 -26.438 -1.239 1 91.19 181 PRO A CA 1
ATOM 1408 C C . PRO A 1 181 ? -0.679 -25.828 -1.954 1 91.19 181 PRO A C 1
ATOM 1410 O O . PRO A 1 181 ? -1.685 -25.516 -1.313 1 91.19 181 PRO A O 1
ATOM 1413 N N . VAL A 1 182 ? -0.495 -25.656 -3.195 1 90.94 182 VAL A N 1
ATOM 1414 C CA . VAL A 1 182 ? -1.569 -25.203 -4.074 1 90.94 182 VAL A CA 1
ATOM 1415 C C . VAL A 1 182 ? -1.988 -26.344 -5 1 90.94 182 VAL A C 1
ATOM 1417 O O . VAL A 1 182 ? -1.141 -27.078 -5.527 1 90.94 182 VAL A O 1
ATOM 1420 N N . LEU A 1 183 ? -3.227 -26.484 -5.152 1 90 183 LEU A N 1
ATOM 1421 C CA . LEU A 1 183 ? -3.754 -27.562 -5.984 1 90 183 LEU A CA 1
ATOM 1422 C C . LEU A 1 183 ? -3.492 -27.297 -7.461 1 90 183 LEU A C 1
ATOM 1424 O O . LEU A 1 183 ? -3.725 -26.172 -7.941 1 90 183 LEU A O 1
ATOM 1428 N N . LYS A 1 184 ? -3.111 -28.344 -8.117 1 90.69 184 LYS A N 1
ATOM 1429 C CA . LYS A 1 184 ? -2.844 -28.25 -9.555 1 90.69 184 LYS A CA 1
ATOM 1430 C C . LYS A 1 184 ? -4.094 -27.844 -10.32 1 90.69 184 LYS A C 1
ATOM 1432 O O . LYS A 1 184 ? -4.027 -27.016 -11.234 1 90.69 184 LYS A O 1
ATOM 1437 N N . THR A 1 185 ? -5.176 -28.328 -9.914 1 89.38 185 THR A N 1
ATOM 1438 C CA . THR A 1 185 ? -6.438 -28.047 -10.594 1 89.38 185 THR A CA 1
ATOM 1439 C C . THR A 1 185 ? -6.82 -26.578 -10.445 1 89.38 185 THR A C 1
ATOM 1441 O O . THR A 1 185 ? -7.27 -25.953 -11.406 1 89.38 185 THR A O 1
ATOM 1444 N N . SER A 1 186 ? -6.594 -26.078 -9.266 1 86.25 186 SER A N 1
ATOM 1445 C CA . SER A 1 186 ? -6.898 -24.672 -9.016 1 86.25 186 SER A CA 1
ATOM 1446 C C . SER A 1 186 ? -6.023 -23.766 -9.859 1 86.25 186 SER A C 1
ATOM 1448 O O . SER A 1 186 ? -6.508 -22.766 -10.422 1 86.25 186 SER A O 1
ATOM 1450 N N . MET A 1 187 ? -4.809 -24.156 -9.992 1 91.81 187 MET A N 1
ATOM 1451 C CA . MET A 1 187 ? -3.883 -23.344 -10.781 1 91.81 187 MET A CA 1
ATOM 1452 C C . MET A 1 187 ? -4.227 -23.422 -12.266 1 91.81 187 MET A C 1
ATOM 1454 O O . MET A 1 187 ? -4.211 -22.406 -12.961 1 91.81 187 MET A O 1
ATOM 1458 N N . ARG A 1 188 ? -4.512 -24.547 -12.695 1 90.56 188 ARG A N 1
ATOM 1459 C CA . ARG A 1 188 ? -4.871 -24.719 -14.102 1 90.56 188 ARG A CA 1
ATOM 1460 C C . ARG A 1 188 ? -6.078 -23.859 -14.469 1 90.56 188 ARG A C 1
ATOM 1462 O O . ARG A 1 188 ? -6.113 -23.25 -15.531 1 90.56 188 ARG A O 1
ATOM 1469 N N . GLN A 1 189 ? -7.02 -23.828 -13.609 1 89 189 GLN A N 1
ATOM 1470 C CA . GLN A 1 189 ? -8.211 -23.016 -13.844 1 89 189 GLN A CA 1
ATOM 1471 C C . GLN A 1 189 ? -7.863 -21.531 -13.914 1 89 189 GLN A C 1
ATOM 1473 O O . GLN A 1 189 ? -8.391 -20.812 -14.75 1 89 189 GLN A O 1
ATOM 1478 N N . ARG A 1 190 ? -7.023 -21.141 -13.078 1 90.44 190 ARG A N 1
ATOM 1479 C CA . ARG A 1 190 ? -6.598 -19.75 -13.07 1 90.44 190 ARG A CA 1
ATOM 1480 C C . ARG A 1 190 ? -5.832 -19.391 -14.344 1 90.44 190 ARG A C 1
ATOM 1482 O O . ARG A 1 190 ? -6.051 -18.344 -14.93 1 90.44 190 ARG A O 1
ATOM 1489 N N . LEU A 1 191 ? -4.992 -20.312 -14.719 1 93.5 191 LEU A N 1
ATOM 1490 C CA . LEU A 1 191 ? -4.23 -20.078 -15.938 1 93.5 191 LEU A CA 1
ATOM 1491 C C . LEU A 1 191 ? -5.152 -20.031 -17.156 1 93.5 191 LEU A C 1
ATOM 1493 O O . LEU A 1 191 ? -4.938 -19.234 -18.062 1 93.5 191 LEU A O 1
ATOM 1497 N N . LEU A 1 192 ? -6.113 -20.844 -17.141 1 92.88 192 LEU A N 1
ATOM 1498 C CA . LEU A 1 192 ? -7.098 -20.844 -18.219 1 92.88 192 LEU A CA 1
ATOM 1499 C C . LEU A 1 192 ? -7.836 -19.5 -18.266 1 92.88 192 LEU A C 1
ATOM 1501 O O . LEU A 1 192 ? -8 -18.922 -19.344 1 92.88 192 LEU A O 1
ATOM 1505 N N . LYS A 1 193 ? -8.266 -19.031 -17.141 1 91.06 193 LYS A N 1
ATOM 1506 C CA . LYS A 1 193 ? -8.961 -17.75 -17.078 1 91.06 193 LYS A CA 1
ATOM 1507 C C . LYS A 1 193 ? -8.062 -16.609 -17.562 1 91.06 193 LYS A C 1
ATOM 1509 O O . LYS A 1 193 ? -8.523 -15.68 -18.234 1 91.06 193 LYS A O 1
ATOM 1514 N N . MET A 1 194 ? -6.84 -16.703 -17.188 1 93.19 194 MET A N 1
ATOM 1515 C CA . MET A 1 194 ? -5.879 -15.703 -17.625 1 93.19 194 MET A CA 1
ATOM 1516 C C . MET A 1 194 ? -5.719 -15.734 -19.141 1 93.19 194 MET A C 1
ATOM 1518 O O . MET A 1 194 ? -5.551 -14.695 -19.781 1 93.19 194 MET A O 1
ATOM 1522 N N . THR A 1 195 ? -5.746 -16.922 -19.656 1 95.25 195 THR A N 1
ATOM 1523 C CA . THR A 1 195 ? -5.66 -17.078 -21.109 1 95.25 195 THR A CA 1
ATOM 1524 C C . THR A 1 195 ? -6.883 -16.453 -21.781 1 95.25 195 THR A C 1
ATOM 1526 O O . THR A 1 195 ? -6.746 -15.719 -22.766 1 95.25 195 THR A O 1
ATOM 1529 N N . GLU A 1 196 ? -7.996 -16.719 -21.234 1 94 196 GLU A N 1
ATOM 1530 C CA . GLU A 1 196 ? -9.242 -16.188 -21.766 1 94 196 GLU A CA 1
ATOM 1531 C C . GLU A 1 196 ? -9.25 -14.656 -21.703 1 94 196 GLU A C 1
ATOM 1533 O O . GLU A 1 196 ? -9.805 -14 -22.578 1 94 196 GLU A O 1
ATOM 1538 N N . ALA A 1 197 ? -8.617 -14.172 -20.703 1 92.81 197 ALA A N 1
ATOM 1539 C CA . ALA A 1 197 ? -8.586 -12.727 -20.516 1 92.81 197 ALA A CA 1
ATOM 1540 C C . ALA A 1 197 ? -7.477 -12.086 -21.344 1 92.81 197 ALA A C 1
ATOM 1542 O O . ALA A 1 197 ? -7.293 -10.867 -21.312 1 92.81 197 ALA A O 1
ATOM 1543 N N . GLY A 1 198 ? -6.684 -12.844 -22 1 95.38 198 GLY A N 1
ATOM 1544 C CA . GLY A 1 198 ? -5.668 -12.344 -22.922 1 95.38 198 GLY A CA 1
ATOM 1545 C C . GLY A 1 198 ? -4.332 -12.094 -22.25 1 95.38 198 GLY A C 1
ATOM 1546 O O . GLY A 1 198 ? -3.49 -11.367 -22.781 1 95.38 198 GLY A O 1
ATOM 1547 N N . TYR A 1 199 ? -4.117 -12.68 -21.078 1 95.94 199 TYR A N 1
ATOM 1548 C CA . TYR A 1 199 ? -2.863 -12.469 -20.359 1 95.94 199 TYR A CA 1
ATOM 1549 C C . TYR A 1 199 ? -1.832 -13.523 -20.75 1 95.94 199 TYR A C 1
ATOM 1551 O O . TYR A 1 199 ? -0.625 -13.281 -20.656 1 95.94 199 TYR A O 1
ATOM 1559 N N . LEU A 1 200 ? -2.301 -14.703 -21.156 1 96.94 200 LEU A N 1
ATOM 1560 C CA . LEU A 1 200 ? -1.428 -15.82 -21.484 1 96.94 200 LEU A CA 1
ATOM 1561 C C . LEU A 1 200 ? -1.8 -16.438 -22.828 1 96.94 200 LEU A C 1
ATOM 1563 O O . LEU A 1 200 ? -2.928 -16.266 -23.297 1 96.94 200 LEU A O 1
ATOM 1567 N N . GLN A 1 201 ? -0.818 -17.062 -23.406 1 97.06 201 GLN A N 1
ATOM 1568 C CA . GLN A 1 201 ? -1.028 -17.828 -24.625 1 97.06 201 GLN A CA 1
ATOM 1569 C C . GLN A 1 201 ? -0.212 -19.125 -24.609 1 97.06 201 GLN A C 1
ATOM 1571 O O . GLN A 1 201 ? 0.948 -19.125 -24.203 1 97.06 201 GLN A O 1
ATOM 1576 N N . GLU A 1 202 ? -0.838 -20.156 -25.094 1 93.88 202 GLU A N 1
ATOM 1577 C CA . GLU A 1 202 ? -0.091 -21.406 -25.234 1 93.88 202 GLU A CA 1
ATOM 1578 C C . GLU A 1 202 ? 1.025 -21.266 -26.266 1 93.88 202 GLU A C 1
ATOM 1580 O O . GLU A 1 202 ? 0.827 -20.672 -27.328 1 93.88 202 GLU A O 1
ATOM 1585 N N . THR A 1 203 ? 2.184 -21.781 -25.953 1 91.81 203 THR A N 1
ATOM 1586 C CA . THR A 1 203 ? 3.326 -21.625 -26.844 1 91.81 203 THR A CA 1
ATOM 1587 C C . THR A 1 203 ? 3.395 -22.781 -27.844 1 91.81 203 THR A C 1
ATOM 1589 O O . THR A 1 203 ? 4.031 -22.656 -28.891 1 91.81 203 THR A O 1
ATOM 1592 N N . GLY A 1 204 ? 2.857 -23.859 -27.547 1 86.56 204 GLY A N 1
ATOM 1593 C CA . GLY A 1 204 ? 3.016 -25.078 -28.328 1 86.56 204 GLY A CA 1
ATOM 1594 C C . GLY A 1 204 ? 4.293 -25.828 -28 1 86.56 204 GLY A C 1
ATOM 1595 O O . GLY A 1 204 ? 4.512 -26.938 -28.516 1 86.56 204 GLY A O 1
ATOM 1596 N N . ARG A 1 205 ? 5.07 -25.25 -27.219 1 85.75 205 ARG A N 1
ATOM 1597 C CA . ARG A 1 205 ? 6.332 -25.859 -26.812 1 85.75 205 ARG A CA 1
ATOM 1598 C C . ARG A 1 205 ? 6.168 -26.641 -25.516 1 85.75 205 ARG A C 1
ATOM 1600 O O . ARG A 1 205 ? 5.148 -26.531 -24.844 1 85.75 205 ARG A O 1
ATOM 1607 N N . LYS A 1 206 ? 7.121 -27.688 -25.422 1 83.69 206 LYS A N 1
ATOM 1608 C CA . LYS A 1 206 ? 7.152 -28.453 -24.172 1 83.69 206 LYS A CA 1
ATOM 1609 C C . LYS A 1 206 ? 8.5 -28.312 -23.484 1 83.69 206 LYS A C 1
ATOM 1611 O O . LYS A 1 206 ? 9.539 -28.266 -24.141 1 83.69 206 LYS A O 1
ATOM 1616 N N . LYS A 1 207 ? 8.508 -27.906 -22.234 1 74.19 207 LYS A N 1
ATOM 1617 C CA . LYS A 1 207 ? 9.727 -27.828 -21.438 1 74.19 207 LYS A CA 1
ATOM 1618 C C . LYS A 1 207 ? 9.875 -29.047 -20.531 1 74.19 207 LYS A C 1
ATOM 1620 O O . LYS A 1 207 ? 8.883 -29.578 -20.031 1 74.19 207 LYS A O 1
ATOM 1625 N N . SER A 1 208 ? 11.141 -29.625 -20.578 1 66.19 208 SER A N 1
ATOM 1626 C CA . SER A 1 208 ? 11.414 -30.766 -19.703 1 66.19 208 SER A CA 1
ATOM 1627 C C . SER A 1 208 ? 11.461 -30.344 -18.234 1 66.19 208 SER A C 1
ATOM 1629 O O . SER A 1 208 ? 12.109 -29.344 -17.891 1 66.19 208 SER A O 1
ATOM 1631 N N . GLY A 1 209 ? 10.469 -30.406 -17.484 1 57.09 209 GLY A N 1
ATOM 1632 C CA . GLY A 1 209 ? 10.547 -30.062 -16.078 1 57.09 209 GLY A CA 1
ATOM 1633 C C . GLY A 1 209 ? 11.398 -31.016 -15.273 1 57.09 209 GLY A C 1
ATOM 1634 O O . GLY A 1 209 ? 12.008 -31.938 -15.836 1 57.09 209 GLY A O 1
ATOM 1635 N N . ASP A 1 210 ? 11.719 -30.625 -13.93 1 51.31 210 ASP A N 1
ATOM 1636 C CA . ASP A 1 210 ? 12.461 -31.469 -13.008 1 51.31 210 ASP A CA 1
ATOM 1637 C C . ASP A 1 210 ? 11.859 -32.875 -12.945 1 51.31 210 ASP A C 1
ATOM 1639 O O . ASP A 1 210 ? 10.906 -33.125 -12.195 1 51.31 210 ASP A O 1
ATOM 1643 N N . GLY A 1 211 ? 12.32 -33.781 -13.766 1 52.22 211 GLY A N 1
ATOM 1644 C CA . GLY A 1 211 ? 12.188 -35.219 -13.625 1 52.22 211 GLY A CA 1
ATOM 1645 C C . GLY A 1 211 ? 10.945 -35.781 -14.297 1 52.22 211 GLY A C 1
ATOM 1646 O O . GLY A 1 211 ? 10.625 -36.938 -14.156 1 52.22 211 GLY A O 1
ATOM 1647 N N . GLY A 1 212 ? 10.102 -34.875 -14.898 1 55.53 212 GLY A N 1
ATOM 1648 C CA . GLY A 1 212 ? 8.93 -35.562 -15.406 1 55.53 212 GLY A CA 1
ATOM 1649 C C . GLY A 1 212 ? 8.656 -35.25 -16.875 1 55.53 212 GLY A C 1
ATOM 1650 O O . GLY A 1 212 ? 9.531 -34.781 -17.594 1 55.53 212 GLY A O 1
ATOM 1651 N N . ARG A 1 213 ? 7.508 -35.75 -17.438 1 67.69 213 ARG A N 1
ATOM 1652 C CA . ARG A 1 213 ? 6.93 -35.625 -18.766 1 67.69 213 ARG A CA 1
ATOM 1653 C C . ARG A 1 213 ? 6.973 -34.156 -19.234 1 67.69 213 ARG A C 1
ATOM 1655 O O . ARG A 1 213 ? 6.785 -33.25 -18.453 1 67.69 213 ARG A O 1
ATOM 1662 N N . PRO A 1 214 ? 7.379 -34.031 -20.422 1 77.69 214 PRO A N 1
ATOM 1663 C CA . PRO A 1 214 ? 7.371 -32.656 -21 1 77.69 214 PRO A CA 1
ATOM 1664 C C . PRO A 1 214 ? 6.055 -31.938 -20.75 1 77.69 214 PRO A C 1
ATOM 1666 O O . PRO A 1 214 ? 4.984 -32.531 -20.797 1 77.69 214 PRO A O 1
ATOM 1669 N N . GLN A 1 215 ? 6.223 -30.719 -20.203 1 86.62 215 GLN A N 1
ATOM 1670 C CA . GLN A 1 215 ? 5.043 -29.938 -19.875 1 86.62 215 GLN A CA 1
ATOM 1671 C C . GLN A 1 215 ? 4.852 -28.797 -20.875 1 86.62 215 GLN A C 1
ATOM 1673 O O . GLN A 1 215 ? 5.82 -28.156 -21.297 1 86.62 215 GLN A O 1
ATOM 1678 N N . ARG A 1 216 ? 3.578 -28.625 -21.25 1 91.12 216 ARG A N 1
ATOM 1679 C CA . ARG A 1 216 ? 3.225 -27.484 -22.094 1 91.12 216 ARG A CA 1
ATOM 1680 C C . ARG A 1 216 ? 3.48 -26.172 -21.375 1 91.12 216 ARG A C 1
ATOM 1682 O O . ARG A 1 216 ? 3.342 -26.094 -20.156 1 91.12 216 ARG A O 1
ATOM 1689 N N . THR A 1 217 ? 3.91 -25.219 -22.188 1 95.31 217 THR A N 1
ATOM 1690 C CA . THR A 1 217 ? 4.227 -23.938 -21.562 1 95.31 217 THR A CA 1
ATOM 1691 C C . THR A 1 217 ? 3.287 -22.844 -22.078 1 95.31 217 THR A C 1
ATOM 1693 O O . THR A 1 217 ? 2.627 -23.016 -23.109 1 95.31 217 THR A O 1
ATOM 1696 N N . VAL A 1 218 ? 3.145 -21.844 -21.234 1 96.44 218 VAL A N 1
ATOM 1697 C CA . VAL A 1 218 ? 2.41 -20.641 -21.594 1 96.44 218 VAL A CA 1
ATOM 1698 C C . VAL A 1 218 ? 3.354 -19.438 -21.578 1 96.44 218 VAL A C 1
ATOM 1700 O O . VAL A 1 218 ? 4.375 -19.453 -20.891 1 96.44 218 VAL A O 1
ATOM 1703 N N . GLU A 1 219 ? 2.973 -18.5 -22.422 1 96.19 219 GLU A N 1
ATOM 1704 C CA . GLU A 1 219 ? 3.734 -17.25 -22.484 1 96.19 219 GLU A CA 1
ATOM 1705 C C . GLU A 1 219 ? 2.885 -16.062 -22.047 1 96.19 219 GLU A C 1
ATOM 1707 O O . GLU A 1 219 ? 1.706 -15.969 -22.391 1 96.19 219 GLU A O 1
ATOM 1712 N N . SER A 1 220 ? 3.549 -15.195 -21.312 1 94.88 220 SER A N 1
ATOM 1713 C CA . SER A 1 220 ? 2.863 -13.984 -20.875 1 94.88 220 SER A CA 1
ATOM 1714 C C . SER A 1 220 ? 2.725 -12.992 -22.031 1 94.88 220 SER A C 1
ATOM 1716 O O . SER A 1 220 ? 3.707 -12.664 -22.703 1 94.88 220 SER A O 1
ATOM 1718 N N . LEU A 1 221 ? 1.557 -12.359 -22.203 1 94.69 221 LEU A N 1
ATOM 1719 C CA . LEU A 1 221 ? 1.28 -11.406 -23.281 1 94.69 221 LEU A CA 1
ATOM 1720 C C . LEU A 1 221 ? 1.244 -9.977 -22.734 1 94.69 221 LEU A C 1
ATOM 1722 O O . LEU A 1 221 ? 1.264 -9.016 -23.516 1 94.69 221 LEU A O 1
ATOM 1726 N N . LYS A 1 222 ? 1.22 -9.812 -21.453 1 91.75 222 LYS A N 1
ATOM 1727 C CA . LYS A 1 222 ? 1.167 -8.5 -20.812 1 91.75 222 LYS A CA 1
ATOM 1728 C C . LYS A 1 222 ? 2.229 -8.383 -19.734 1 91.75 222 LYS A C 1
ATOM 1730 O O . LYS A 1 222 ? 1.9 -8.289 -18.547 1 91.75 222 LYS A O 1
ATOM 1735 N N . PRO A 1 223 ? 3.447 -8.297 -20.266 1 86.75 223 PRO A N 1
ATOM 1736 C CA . PRO A 1 223 ? 4.512 -8.156 -19.266 1 86.75 223 PRO A CA 1
ATOM 1737 C C . PRO A 1 223 ? 4.336 -6.93 -18.375 1 86.75 223 PRO A C 1
ATOM 1739 O O . PRO A 1 223 ? 3.893 -5.879 -18.859 1 86.75 223 PRO A O 1
ATOM 1742 N N . GLY A 1 224 ? 4.48 -7.094 -17.094 1 88.06 224 GLY A N 1
ATOM 1743 C CA . GLY A 1 224 ? 4.387 -5.973 -16.172 1 88.06 224 GLY A CA 1
ATOM 1744 C C . GLY A 1 224 ? 2.977 -5.738 -15.656 1 88.06 224 GLY A C 1
ATOM 1745 O O . GLY A 1 224 ? 2.727 -4.77 -14.938 1 88.06 224 GLY A O 1
ATOM 1746 N N . SER A 1 225 ? 2.045 -6.602 -16.156 1 92 225 SER A N 1
ATOM 1747 C CA . SER A 1 225 ? 0.67 -6.504 -15.68 1 92 225 SER A CA 1
ATOM 1748 C C . SER A 1 225 ? 0.304 -7.695 -14.805 1 92 225 SER A C 1
ATOM 1750 O O . SER A 1 225 ? 0.713 -8.828 -15.078 1 92 225 SER A O 1
ATOM 1752 N N . VAL A 1 226 ? -0.452 -7.41 -13.812 1 92.44 226 VAL A N 1
ATOM 1753 C CA . VAL A 1 226 ? -0.886 -8.438 -12.875 1 92.44 226 VAL A CA 1
ATOM 1754 C C . VAL A 1 226 ? -2.379 -8.703 -13.055 1 92.44 226 VAL A C 1
ATOM 1756 O O . VAL A 1 226 ? -3.174 -7.77 -13.164 1 92.44 226 VAL A O 1
ATOM 1759 N N . TYR A 1 227 ? -2.729 -9.969 -13.211 1 92.38 227 TYR A N 1
ATOM 1760 C CA . TYR A 1 227 ? -4.125 -10.383 -13.305 1 92.38 227 TYR A CA 1
ATOM 1761 C C . TYR A 1 227 ? -4.723 -10.609 -11.922 1 92.38 227 TYR A C 1
ATOM 1763 O O . TYR A 1 227 ? -4.117 -11.281 -11.078 1 92.38 227 TYR A O 1
ATOM 1771 N N . LEU A 1 228 ? -5.91 -10.023 -11.711 1 87.31 228 LEU A N 1
ATOM 1772 C CA . LEU A 1 228 ? -6.629 -10.242 -10.461 1 87.31 228 LEU A CA 1
ATOM 1773 C C . LEU A 1 228 ? -7.598 -11.414 -10.594 1 87.31 228 LEU A C 1
ATOM 1775 O O . LEU A 1 228 ? -8.445 -11.422 -11.492 1 87.31 228 LEU A O 1
ATOM 1779 N N . PHE A 1 229 ? -7.473 -12.305 -9.766 1 83.31 229 PHE A N 1
ATOM 1780 C CA . PHE A 1 229 ? -8.312 -13.492 -9.844 1 83.31 229 PHE A CA 1
ATOM 1781 C C . PHE A 1 229 ? -9.742 -13.172 -9.43 1 83.31 229 PHE A C 1
ATOM 1783 O O . PHE A 1 229 ? -9.969 -12.375 -8.516 1 83.31 229 PHE A O 1
ATOM 1790 N N . ASP A 1 230 ? -10.844 -13.398 -10.344 1 64.25 230 ASP A N 1
ATOM 1791 C CA . ASP A 1 230 ? -12.266 -13.109 -10.203 1 64.25 230 ASP A CA 1
ATOM 1792 C C . ASP A 1 230 ? -12.797 -13.617 -8.867 1 64.25 230 ASP A C 1
ATOM 1794 O O . ASP A 1 230 ? -13.742 -13.047 -8.312 1 64.25 230 ASP A O 1
ATOM 1798 N N . ARG A 1 231 ? -12.445 -14.711 -8.477 1 54.91 231 ARG A N 1
ATOM 1799 C CA . ARG A 1 231 ? -13.266 -15.516 -7.586 1 54.91 231 ARG A CA 1
ATOM 1800 C C . ARG A 1 231 ? -13.523 -14.789 -6.27 1 54.91 231 ARG A C 1
ATOM 1802 O O . ARG A 1 231 ? -14.188 -15.32 -5.379 1 54.91 231 ARG A O 1
ATOM 1809 N N . CYS A 1 232 ? -13.117 -13.648 -6.07 1 49.88 232 CYS A N 1
ATOM 1810 C CA . CYS A 1 232 ? -13.633 -13.219 -4.777 1 49.88 232 CYS A CA 1
ATOM 1811 C C . CYS A 1 232 ? -15.141 -12.992 -4.844 1 49.88 232 CYS A C 1
ATOM 1813 O O . CYS A 1 232 ? -15.859 -13.289 -3.893 1 49.88 232 CYS A O 1
ATOM 1815 N N . PHE A 1 233 ? -15.852 -12.07 -5.723 1 42.44 233 PHE A N 1
ATOM 1816 C CA . PHE A 1 233 ? -17.297 -11.883 -5.766 1 42.44 233 PHE A CA 1
ATOM 1817 C C . PHE A 1 233 ? -17.859 -12.367 -7.094 1 42.44 233 PHE A C 1
ATOM 1819 O O . PHE A 1 233 ? -19.078 -12.344 -7.297 1 42.44 233 PHE A O 1
ATOM 1826 N N . LEU A 1 234 ? -17.141 -12.516 -8.07 1 38.44 234 LEU A N 1
ATOM 1827 C CA . LEU A 1 234 ? -17.703 -12.477 -9.414 1 38.44 234 LEU A CA 1
ATOM 1828 C C . LEU A 1 234 ? -18.688 -13.625 -9.633 1 38.44 234 LEU A C 1
ATOM 1830 O O . LEU A 1 234 ? -18.703 -14.578 -8.852 1 38.44 234 LEU A O 1
ATOM 1834 N N . GLU A 1 235 ? -19.047 -13.938 -11.133 1 33.41 235 GLU A N 1
ATOM 1835 C CA . GLU A 1 235 ? -20.172 -14.688 -11.68 1 33.41 235 GLU A CA 1
ATOM 1836 C C . GLU A 1 235 ? -20.188 -16.125 -11.156 1 33.41 235 GLU A C 1
ATOM 1838 O O . GLU A 1 235 ? -19.141 -16.719 -10.945 1 33.41 235 GLU A O 1
ATOM 1843 N N . MET B 1 1 ? 38.406 20.578 -1.484 1 27.23 1 MET B N 1
ATOM 1844 C CA . MET B 1 1 ? 37.219 21.297 -1.878 1 27.23 1 MET B CA 1
ATOM 1845 C C . MET B 1 1 ? 36.062 21.031 -0.892 1 27.23 1 MET B C 1
ATOM 1847 O O . MET B 1 1 ? 35.906 19.922 -0.398 1 27.23 1 MET B O 1
ATOM 1851 N N . PRO B 1 2 ? 35.562 22.016 -0.098 1 28.41 2 PRO B N 1
ATOM 1852 C CA . PRO B 1 2 ? 34.562 21.75 0.946 1 28.41 2 PRO B CA 1
ATOM 1853 C C . PRO B 1 2 ? 33.406 20.875 0.452 1 28.41 2 PRO B C 1
ATOM 1855 O O . PRO B 1 2 ? 33.094 20.875 -0.743 1 28.41 2 PRO B O 1
ATOM 1858 N N . ASN B 1 3 ? 33.375 19.625 0.85 1 32.31 3 ASN B N 1
ATOM 1859 C CA . ASN B 1 3 ? 32.219 18.766 0.625 1 32.31 3 ASN B CA 1
ATOM 1860 C C . ASN B 1 3 ? 30.922 19.547 0.718 1 32.31 3 ASN B C 1
ATOM 1862 O O . ASN B 1 3 ? 30.516 19.953 1.808 1 32.31 3 ASN B O 1
ATOM 1866 N N . ARG B 1 4 ? 30.844 20.594 -0.182 1 34.25 4 ARG B N 1
ATOM 1867 C CA . ARG B 1 4 ? 29.688 21.5 -0.209 1 34.25 4 ARG B CA 1
ATOM 1868 C C . ARG B 1 4 ? 28.422 20.766 0.195 1 34.25 4 ARG B C 1
ATOM 1870 O O . ARG B 1 4 ? 28.031 19.797 -0.445 1 34.25 4 ARG B O 1
ATOM 1877 N N . THR B 1 5 ? 28.094 20.656 1.47 1 37.53 5 THR B N 1
ATOM 1878 C CA . THR B 1 5 ? 26.797 20.328 2.049 1 37.53 5 THR B CA 1
ATOM 1879 C C . THR B 1 5 ? 25.656 20.828 1.162 1 37.53 5 THR B C 1
ATOM 1881 O O . THR B 1 5 ? 25.578 22.016 0.872 1 37.53 5 THR B O 1
ATOM 1884 N N . ALA B 1 6 ? 25.484 20.172 0.05 1 42.75 6 ALA B N 1
ATOM 1885 C CA . ALA B 1 6 ? 24.344 20.578 -0.78 1 42.75 6 ALA B CA 1
ATOM 1886 C C . ALA B 1 6 ? 23.297 21.312 0.045 1 42.75 6 ALA B C 1
ATOM 1888 O O . ALA B 1 6 ? 23.016 20.938 1.184 1 42.75 6 ALA B O 1
ATOM 1889 N N . ALA B 1 7 ? 23.188 22.594 -0.158 1 44.84 7 ALA B N 1
ATOM 1890 C CA . ALA B 1 7 ? 22.156 23.438 0.452 1 44.84 7 ALA B CA 1
ATOM 1891 C C . ALA B 1 7 ? 20.875 22.641 0.71 1 44.84 7 ALA B C 1
ATOM 1893 O O . ALA B 1 7 ? 20.422 21.891 -0.159 1 44.84 7 ALA B O 1
ATOM 1894 N N . ALA B 1 8 ? 20.75 22.234 1.984 1 52.06 8 ALA B N 1
ATOM 1895 C CA . ALA B 1 8 ? 19.547 21.562 2.457 1 52.06 8 ALA B CA 1
ATOM 1896 C C . ALA B 1 8 ? 18.297 22.125 1.784 1 52.06 8 ALA B C 1
ATOM 1898 O O . ALA B 1 8 ? 18.016 23.312 1.887 1 52.06 8 ALA B O 1
ATOM 1899 N N . ARG B 1 9 ? 17.984 21.609 0.541 1 58.78 9 ARG B N 1
ATOM 1900 C CA . ARG B 1 9 ? 16.734 22.031 -0.084 1 58.78 9 ARG B CA 1
ATOM 1901 C C . ARG B 1 9 ? 15.555 21.781 0.843 1 58.78 9 ARG B C 1
ATOM 1903 O O . ARG B 1 9 ? 15.555 20.828 1.622 1 58.78 9 ARG B O 1
ATOM 1910 N N . ASP B 1 10 ? 14.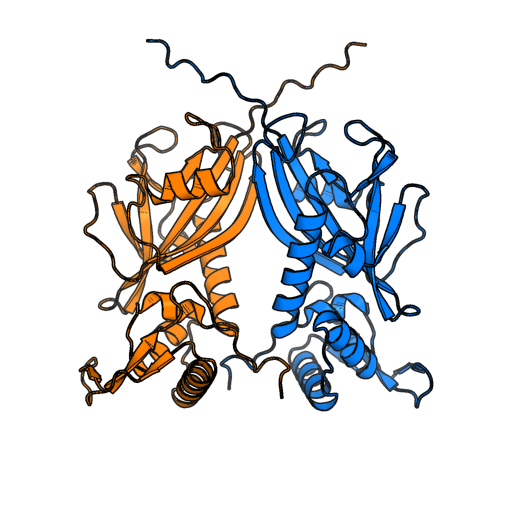82 22.719 0.962 1 78.06 10 ASP B N 1
ATOM 1911 C CA . ASP B 1 10 ? 13.633 22.609 1.801 1 78.06 10 ASP B CA 1
ATOM 1912 C C . ASP B 1 10 ? 12.781 21.406 1.388 1 78.06 10 ASP B C 1
ATOM 1914 O O . ASP B 1 10 ? 12.609 21.156 0.196 1 78.06 10 ASP B O 1
ATOM 1918 N N . TYR B 1 11 ? 12.531 20.484 2.213 1 85.5 11 TYR B N 1
ATOM 1919 C CA . TYR B 1 11 ? 11.727 19.281 2.025 1 85.5 11 TYR B CA 1
ATOM 1920 C C . TYR B 1 11 ? 10.648 19.172 3.098 1 85.5 11 TYR B C 1
ATOM 1922 O O . TYR B 1 11 ? 10.945 19.234 4.293 1 85.5 11 TYR B O 1
ATOM 1930 N N . LEU B 1 12 ? 9.398 19.109 2.615 1 89.94 12 LEU B N 1
ATOM 1931 C CA . LEU B 1 12 ? 8.297 18.891 3.539 1 89.94 12 LEU B CA 1
ATOM 1932 C C . LEU B 1 12 ? 7.691 17.5 3.35 1 89.94 12 LEU B C 1
ATOM 1934 O O . LEU B 1 12 ? 7.531 17.047 2.217 1 89.94 12 LEU B O 1
ATOM 1938 N N . HIS B 1 13 ? 7.418 16.844 4.453 1 93.75 13 HIS B N 1
ATOM 1939 C CA . HIS B 1 13 ? 6.625 15.625 4.418 1 93.75 13 HIS B CA 1
ATOM 1940 C C . HIS B 1 13 ? 5.301 15.805 5.156 1 93.75 13 HIS B C 1
ATOM 1942 O O . HIS B 1 13 ? 5.285 16.234 6.312 1 93.75 13 HIS B O 1
ATOM 1948 N N . THR B 1 14 ? 4.23 15.492 4.457 1 95.75 14 THR B N 1
ATOM 1949 C CA . THR B 1 14 ? 2.912 15.648 5.059 1 95.75 14 THR B CA 1
ATOM 1950 C C . THR B 1 14 ? 2.207 14.297 5.172 1 95.75 14 THR B C 1
ATOM 1952 O O . THR B 1 14 ? 2.641 13.312 4.57 1 95.75 14 THR B O 1
ATOM 1955 N N . ILE B 1 15 ? 1.207 14.242 6.023 1 97.5 15 ILE B N 1
ATOM 1956 C CA . ILE B 1 15 ? 0.209 13.18 6.07 1 97.5 15 ILE B CA 1
ATOM 1957 C C . ILE B 1 15 ? -1.141 13.719 5.598 1 97.5 15 ILE B C 1
ATOM 1959 O O . ILE B 1 15 ? -1.561 14.805 6.012 1 97.5 15 ILE B O 1
ATOM 1963 N N . ASP B 1 16 ? -1.775 13.055 4.691 1 98.5 16 ASP B N 1
ATOM 1964 C CA . ASP B 1 16 ? -3.141 13.352 4.266 1 98.5 16 ASP B CA 1
ATOM 1965 C C . ASP B 1 16 ? -4.074 12.18 4.566 1 98.5 16 ASP B C 1
ATOM 1967 O O . ASP B 1 16 ? -3.756 11.031 4.25 1 98.5 16 ASP B O 1
ATOM 1971 N N . LEU B 1 17 ? -5.152 12.43 5.18 1 98.62 17 LEU B N 1
ATOM 1972 C CA . LEU B 1 17 ? -6.078 11.391 5.605 1 98.62 17 LEU B CA 1
ATOM 1973 C C . LEU B 1 17 ? -7.375 11.453 4.809 1 98.62 17 LEU B C 1
ATOM 1975 O O . LEU B 1 17 ? -8.062 12.477 4.816 1 98.62 17 LEU B O 1
ATOM 1979 N N . CYS B 1 18 ? -7.691 10.391 4.078 1 98.88 18 CYS B N 1
ATOM 1980 C CA . CYS B 1 18 ? -8.984 10.242 3.414 1 98.88 18 CYS B CA 1
ATOM 1981 C C . CYS B 1 18 ? -9.969 9.508 4.309 1 98.88 18 CYS B C 1
ATOM 1983 O O . CYS B 1 18 ? -9.977 8.273 4.352 1 98.88 18 CYS B O 1
ATOM 1985 N N . VAL B 1 19 ? -10.812 10.234 4.965 1 98.81 19 VAL B N 1
ATOM 1986 C CA . VAL B 1 19 ? -11.82 9.656 5.852 1 98.81 19 VAL B CA 1
ATOM 1987 C C . VAL B 1 19 ? -13.133 9.461 5.094 1 98.81 19 VAL B C 1
ATOM 1989 O O . VAL B 1 19 ? -13.75 10.43 4.66 1 98.81 19 VAL B O 1
ATOM 1992 N N . LEU B 1 20 ? -13.555 8.234 5.016 1 98.81 20 LEU B N 1
ATOM 1993 C CA . LEU B 1 20 ? -14.75 7.887 4.246 1 98.81 20 LEU B CA 1
ATOM 1994 C C . LEU B 1 20 ? -15.883 7.457 5.168 1 98.81 20 LEU B C 1
ATOM 1996 O O . LEU B 1 20 ? -15.648 6.844 6.211 1 98.81 20 LEU B O 1
ATOM 2000 N N . ARG B 1 21 ? -17.078 7.73 4.707 1 98.44 21 ARG B N 1
ATOM 2001 C CA . ARG B 1 21 ? -18.266 7.219 5.371 1 98.44 21 ARG B CA 1
ATOM 2002 C C . ARG B 1 21 ? -19.312 6.781 4.355 1 98.44 21 ARG B C 1
ATOM 2004 O O . ARG B 1 21 ? -19.266 7.18 3.191 1 98.44 21 ARG B O 1
ATOM 2011 N N . PHE B 1 22 ? -20.234 5.973 4.852 1 98.56 22 PHE B N 1
ATOM 2012 C CA . PHE B 1 22 ? -21.406 5.578 4.074 1 98.56 22 PHE B CA 1
ATOM 2013 C C . PHE B 1 22 ? -22.625 6.395 4.48 1 98.56 22 PHE B C 1
ATOM 2015 O O . PHE B 1 22 ? -23.016 6.387 5.648 1 98.56 22 PHE B O 1
ATOM 2022 N N . ASN B 1 23 ? -23.094 7.137 3.488 1 97.31 23 ASN B N 1
ATOM 2023 C CA . ASN B 1 23 ? -24.359 7.836 3.672 1 97.31 23 ASN B CA 1
ATOM 2024 C C . ASN B 1 23 ? -25.547 6.938 3.326 1 97.31 23 ASN B C 1
ATOM 2026 O O . ASN B 1 23 ? -25.828 6.699 2.15 1 97.31 23 ASN B O 1
ATOM 2030 N N . ARG B 1 24 ? -26.25 6.535 4.285 1 92.81 24 ARG B N 1
ATOM 2031 C CA . ARG B 1 24 ? -27.328 5.566 4.117 1 92.81 24 ARG B CA 1
ATOM 2032 C C . ARG B 1 24 ? -28.484 6.168 3.324 1 92.81 24 ARG B C 1
ATOM 2034 O O . ARG B 1 24 ? -29.109 5.477 2.527 1 92.81 24 ARG B O 1
ATOM 2041 N N . GLU B 1 25 ? -28.766 7.348 3.555 1 92.38 25 GLU B N 1
ATOM 2042 C CA . GLU B 1 25 ? -29.859 8.016 2.863 1 92.38 25 GLU B CA 1
ATOM 2043 C C . GLU B 1 25 ? -29.562 8.188 1.38 1 92.38 25 GLU B C 1
ATOM 2045 O O . GLU B 1 25 ? -30.375 7.855 0.525 1 92.38 25 GLU B O 1
ATOM 2050 N N . ALA B 1 26 ? -28.328 8.602 1.161 1 94.56 26 ALA B N 1
ATOM 2051 C CA . ALA B 1 26 ? -27.938 8.867 -0.222 1 94.56 26 ALA B CA 1
ATOM 2052 C C . ALA B 1 26 ? -27.438 7.594 -0.902 1 94.56 26 ALA B C 1
ATOM 2054 O O . ALA B 1 26 ? -27.234 7.57 -2.119 1 94.56 26 ALA B O 1
ATOM 2055 N N . GLN B 1 27 ? -27.25 6.566 -0.124 1 95.06 27 GLN B N 1
ATOM 2056 C CA . GLN B 1 27 ? -26.672 5.324 -0.627 1 95.06 27 GLN B CA 1
ATOM 2057 C C . GLN B 1 27 ? -25.391 5.594 -1.427 1 95.06 27 GLN B C 1
ATOM 2059 O O . GLN B 1 27 ? -25.266 5.129 -2.561 1 95.06 27 GLN B O 1
ATOM 2064 N N . ALA B 1 28 ? -24.5 6.32 -0.811 1 97.5 28 ALA B N 1
ATOM 2065 C CA . ALA B 1 28 ? -23.25 6.734 -1.45 1 97.5 28 ALA B CA 1
ATOM 2066 C C . ALA B 1 28 ? -22.125 6.848 -0.43 1 97.5 28 ALA B C 1
ATOM 2068 O O . ALA B 1 28 ? -22.359 7.078 0.756 1 97.5 28 ALA B O 1
ATOM 2069 N N . LEU B 1 29 ? -20.953 6.699 -0.979 1 98.56 29 LEU B N 1
ATOM 2070 C CA . LEU B 1 29 ? -19.781 6.965 -0.144 1 98.56 29 LEU B CA 1
ATOM 2071 C C . LEU B 1 29 ? -19.422 8.445 -0.175 1 98.56 29 LEU B C 1
ATOM 2073 O O . LEU B 1 29 ? -19.516 9.094 -1.223 1 98.56 29 LEU B O 1
ATOM 2077 N N . GLU B 1 30 ? -19.016 8.914 0.992 1 98.75 30 GLU B N 1
ATOM 2078 C CA . GLU B 1 30 ? -18.609 10.312 1.125 1 98.75 30 GLU B CA 1
ATOM 2079 C C . GLU B 1 30 ? -17.234 10.43 1.767 1 98.75 30 GLU B C 1
ATOM 2081 O O . GLU B 1 30 ? -16.75 9.492 2.406 1 98.75 30 GLU B O 1
ATOM 2086 N N . ILE B 1 31 ? -16.641 11.562 1.534 1 98.88 31 ILE B N 1
ATOM 2087 C CA . ILE B 1 31 ? -15.312 11.812 2.062 1 98.88 31 ILE B CA 1
ATOM 2088 C C . ILE B 1 31 ? -15.305 13.102 2.875 1 98.88 31 ILE B C 1
ATOM 2090 O O . ILE B 1 31 ? -15.938 14.094 2.484 1 98.88 31 ILE B O 1
ATOM 2094 N N . LEU B 1 32 ? -14.531 13.133 4.008 1 98.75 32 LEU B N 1
ATOM 2095 C CA . LEU B 1 32 ? -14.406 14.297 4.879 1 98.75 32 LEU B CA 1
ATOM 2096 C C . LEU B 1 32 ? -13.414 15.297 4.309 1 98.75 32 LEU B C 1
ATOM 2098 O O . LEU B 1 32 ? -12.281 14.938 3.98 1 98.75 32 LEU B O 1
ATOM 2102 N N . LEU B 1 33 ? -13.828 16.484 4.133 1 98.69 33 LEU B N 1
ATOM 2103 C CA . LEU B 1 33 ? -12.93 17.578 3.803 1 98.69 33 LEU B CA 1
ATOM 2104 C C . LEU B 1 33 ? -12.945 18.641 4.895 1 98.69 33 LEU B C 1
ATOM 2106 O O . LEU B 1 33 ? -13.867 18.688 5.715 1 98.69 33 LEU B O 1
ATOM 2110 N N . ASN B 1 34 ? -11.891 19.359 4.977 1 97.5 34 ASN B N 1
ATOM 2111 C CA . ASN B 1 34 ? -11.727 20.484 5.891 1 97.5 34 ASN B CA 1
ATOM 2112 C C . ASN B 1 34 ? -11.414 21.781 5.141 1 97.5 34 ASN B C 1
ATOM 2114 O O . ASN B 1 34 ? -10.617 21.781 4.195 1 97.5 34 ASN B O 1
ATOM 2118 N N . ARG B 1 35 ? -12.031 22.797 5.613 1 97.12 35 ARG B N 1
ATOM 2119 C CA . ARG B 1 35 ? -11.664 24.094 5.059 1 97.12 35 ARG B CA 1
ATOM 2120 C C . ARG B 1 35 ? -10.312 24.562 5.594 1 97.12 35 ARG B C 1
ATOM 2122 O O . ARG B 1 35 ? -10.125 24.656 6.809 1 97.12 35 ARG B O 1
ATOM 2129 N N . ARG B 1 36 ? -9.398 24.891 4.707 1 96 36 ARG B N 1
ATOM 2130 C CA . ARG B 1 36 ? -8.055 25.266 5.133 1 96 36 ARG B CA 1
ATOM 2131 C C . ARG B 1 36 ? -8.055 26.641 5.785 1 96 36 ARG B C 1
ATOM 2133 O O . ARG B 1 36 ? -8.703 27.562 5.285 1 96 36 ARG B O 1
ATOM 2140 N N . GLU B 1 37 ? -7.223 26.75 6.832 1 91.12 37 GLU B N 1
ATOM 2141 C CA . GLU B 1 37 ? -7.133 28.016 7.551 1 91.12 37 GLU 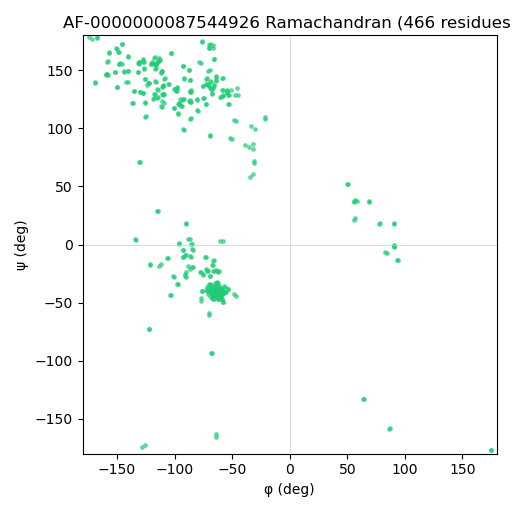B CA 1
ATOM 2142 C C . GLU B 1 37 ? -5.941 28.844 7.07 1 91.12 37 GLU B C 1
ATOM 2144 O O . GLU B 1 37 ? -6.016 30.062 7.004 1 91.12 37 GLU B O 1
ATOM 2149 N N . ALA B 1 38 ? -4.891 28.141 6.711 1 90 38 ALA B N 1
ATOM 2150 C CA . ALA B 1 38 ? -3.625 28.812 6.414 1 90 38 ALA B CA 1
ATOM 2151 C C . ALA B 1 38 ? -3.275 28.688 4.934 1 90 38 ALA B C 1
ATOM 2153 O O . ALA B 1 38 ? -3.762 27.781 4.25 1 90 38 ALA B O 1
ATOM 2154 N N . GLU B 1 39 ? -2.395 29.641 4.516 1 92.19 39 GLU B N 1
ATOM 2155 C CA . GLU B 1 39 ? -1.828 29.531 3.172 1 92.19 39 GLU B CA 1
ATOM 2156 C C . GLU B 1 39 ? -0.864 28.344 3.07 1 92.19 39 GLU B C 1
ATOM 2158 O O . GLU B 1 39 ? -0.277 27.938 4.07 1 92.19 39 GLU B O 1
ATOM 2163 N N . PRO B 1 40 ? -0.767 27.797 1.941 1 93.94 40 PRO B N 1
ATOM 2164 C CA . PRO B 1 40 ? -1.451 28.109 0.687 1 93.94 40 PRO B CA 1
ATOM 2165 C C . PRO B 1 40 ? -2.889 27.594 0.65 1 93.94 40 PRO B C 1
ATOM 2167 O O . PRO B 1 40 ? -3.248 26.703 1.42 1 93.94 40 PRO B O 1
ATOM 2170 N N . PHE B 1 41 ? -3.824 28.203 -0.206 1 95.69 41 PHE B N 1
ATOM 2171 C CA . PHE B 1 41 ? -5.191 27.812 -0.524 1 95.69 41 PHE B CA 1
ATOM 2172 C C . PHE B 1 41 ? -6.105 28 0.681 1 95.69 41 PHE B C 1
ATOM 2174 O O . PHE B 1 41 ? -6.957 27.156 0.961 1 95.69 41 PHE B O 1
ATOM 2181 N N . ALA B 1 42 ? -5.84 29.047 1.433 1 95.94 42 ALA B N 1
ATOM 2182 C CA . ALA B 1 42 ? -6.711 29.375 2.559 1 95.94 42 ALA B CA 1
ATOM 2183 C C . ALA B 1 42 ? -8.164 29.5 2.113 1 95.94 42 ALA B C 1
ATOM 2185 O O . ALA B 1 42 ? -8.461 30.109 1.085 1 95.94 42 ALA B O 1
ATOM 2186 N N . GLY B 1 43 ? -9.086 28.844 2.859 1 96.5 43 GLY B N 1
ATOM 2187 C CA . GLY B 1 43 ? -10.516 28.938 2.588 1 96.5 43 GLY B CA 1
ATOM 2188 C C . GLY B 1 43 ? -11.023 27.828 1.697 1 96.5 43 GLY B C 1
ATOM 2189 O O . GLY B 1 43 ? -12.234 27.609 1.588 1 96.5 43 GLY B O 1
ATOM 2190 N N . HIS B 1 44 ? -10.148 27.109 1.081 1 97.62 44 HIS B N 1
ATOM 2191 C CA . HIS B 1 44 ? -10.547 26.031 0.181 1 97.62 44 HIS B CA 1
ATOM 2192 C C . HIS B 1 44 ? -10.75 24.734 0.94 1 97.62 44 HIS B C 1
ATOM 2194 O O . HIS B 1 44 ? -10.102 24.484 1.961 1 97.62 44 HIS B O 1
ATOM 2200 N N . TRP B 1 45 ? -11.648 23.938 0.411 1 98.44 45 TRP B N 1
ATOM 2201 C CA . TRP B 1 45 ? -11.797 22.562 0.908 1 98.44 45 TRP B CA 1
ATOM 2202 C C . TRP B 1 45 ? -10.578 21.719 0.541 1 98.44 45 TRP B C 1
ATOM 2204 O O . TRP B 1 45 ? -10.078 21.797 -0.585 1 98.44 45 TRP B O 1
ATOM 2214 N N . ALA B 1 46 ? -10.086 20.984 1.523 1 98.5 46 ALA B N 1
ATOM 2215 C CA . ALA B 1 46 ? -8.938 20.094 1.316 1 98.5 46 ALA B CA 1
ATOM 2216 C C . ALA B 1 46 ? -9.023 18.875 2.215 1 98.5 46 ALA B C 1
ATOM 2218 O O . ALA B 1 46 ? -9.852 18.812 3.125 1 98.5 46 ALA B O 1
ATOM 2219 N N . LEU B 1 47 ? -8.211 17.922 1.886 1 98.69 47 LEU B N 1
ATOM 2220 C CA . LEU B 1 47 ? -8.078 16.797 2.795 1 98.69 47 LEU B CA 1
ATOM 2221 C C . LEU B 1 47 ? -7.488 17.234 4.133 1 98.69 47 LEU B C 1
ATOM 2223 O O . LEU B 1 47 ? -6.598 18.078 4.172 1 98.69 47 LEU B O 1
ATOM 2227 N N . PRO B 1 48 ? -8.023 16.641 5.242 1 98.19 48 PRO B N 1
ATOM 2228 C CA . PRO B 1 48 ? -7.273 16.859 6.484 1 98.19 48 PRO B CA 1
ATOM 2229 C C . PRO B 1 48 ? -5.828 16.375 6.391 1 98.19 48 PRO B C 1
ATOM 2231 O O . PRO B 1 48 ? -5.574 15.25 5.965 1 98.19 48 PRO B O 1
ATOM 2234 N N . GLY B 1 49 ? -4.961 17.203 6.738 1 96.62 49 GLY B N 1
ATOM 2235 C CA . GLY B 1 49 ? -3.551 16.859 6.691 1 96.62 49 GLY B CA 1
ATOM 2236 C C . GLY B 1 49 ? -2.715 17.594 7.719 1 96.62 49 GLY B C 1
ATOM 2237 O O . GLY B 1 49 ? -3.207 18.5 8.391 1 96.62 49 GLY B O 1
ATOM 2238 N N . ILE B 1 50 ? -1.453 17.172 7.898 1 94.94 50 ILE B N 1
ATOM 2239 C CA . ILE B 1 50 ? -0.496 17.844 8.781 1 94.94 50 ILE B CA 1
ATOM 2240 C C . ILE B 1 50 ? 0.915 17.688 8.211 1 94.94 50 ILE B C 1
ATOM 2242 O O . ILE B 1 50 ? 1.169 16.812 7.391 1 94.94 50 ILE B O 1
ATOM 2246 N N . VAL B 1 51 ? 1.781 18.625 8.602 1 92.81 51 VAL B N 1
ATOM 2247 C CA . VAL B 1 51 ? 3.203 18.516 8.289 1 92.81 51 VAL B CA 1
ATOM 2248 C C . VAL B 1 51 ? 3.902 17.703 9.383 1 92.81 51 VAL B C 1
ATOM 2250 O O . VAL B 1 51 ? 3.805 18.031 10.562 1 92.81 51 VAL B O 1
ATOM 2253 N N . VAL B 1 52 ? 4.57 16.625 8.938 1 92.94 52 VAL B N 1
ATOM 2254 C CA . VAL B 1 52 ? 5.332 15.828 9.891 1 92.94 52 VAL B CA 1
ATOM 2255 C C . VAL B 1 52 ? 6.5 16.641 10.438 1 92.94 52 VAL B C 1
ATOM 2257 O O . VAL B 1 52 ? 7.246 17.266 9.672 1 92.94 52 VAL B O 1
ATOM 2260 N N . ASN B 1 53 ? 6.812 16.688 11.695 1 80.5 53 ASN B N 1
ATOM 2261 C CA . ASN B 1 53 ? 7.848 17.438 12.398 1 80.5 53 ASN B CA 1
ATOM 2262 C C . ASN B 1 53 ? 7.73 18.938 12.133 1 80.5 53 ASN B C 1
ATOM 2264 O O . ASN B 1 53 ? 8.742 19.641 12.055 1 80.5 53 ASN B O 1
ATOM 2268 N N . GLY B 1 54 ? 6.723 19.328 11.781 1 75.31 54 GLY B N 1
ATOM 2269 C CA . GLY B 1 54 ? 6.539 20.766 11.562 1 75.31 54 GLY B CA 1
ATOM 2270 C C . GLY B 1 54 ? 6.59 21.578 12.844 1 75.31 54 GLY B C 1
ATOM 2271 O O . GLY B 1 54 ? 7.652 21.719 13.453 1 75.31 54 GLY B O 1
ATOM 2272 N N . GLY B 1 55 ? 5.508 21.844 13.453 1 72.75 55 GLY B N 1
ATOM 2273 C CA . GLY B 1 55 ? 5.461 22.609 14.695 1 72.75 55 GLY B CA 1
ATOM 2274 C C . GLY B 1 55 ? 5.637 21.734 15.93 1 72.75 55 GLY B C 1
ATOM 2275 O O . GLY B 1 55 ? 5.949 22.25 17.016 1 72.75 55 GLY B O 1
ATOM 2276 N N . VAL B 1 56 ? 5.363 20.5 15.719 1 79.06 56 VAL B N 1
ATOM 2277 C CA . VAL B 1 56 ? 5.426 19.5 16.781 1 79.06 56 VAL B CA 1
ATOM 2278 C C . VAL B 1 56 ? 6.379 18.391 16.375 1 79.06 56 VAL B C 1
ATOM 2280 O O . VAL B 1 56 ? 6.379 17.953 15.219 1 79.06 56 VAL B O 1
ATOM 2283 N N . GLU B 1 57 ? 7.121 18 17.375 1 84 57 GLU B N 1
ATOM 2284 C CA . GLU B 1 57 ? 8.008 16.875 17.125 1 84 57 GLU B CA 1
ATOM 2285 C C . GLU B 1 57 ? 7.258 15.547 17.188 1 84 57 GLU B C 1
ATOM 2287 O O . GLU B 1 57 ? 6.707 15.195 18.234 1 84 57 GLU B O 1
ATOM 2292 N N . ASP B 1 58 ? 7.164 14.844 16.078 1 90.56 58 ASP B N 1
ATOM 2293 C CA . ASP B 1 58 ? 6.629 13.484 16.016 1 90.56 58 ASP B CA 1
ATOM 2294 C C . ASP B 1 58 ? 7.75 12.453 16.125 1 90.56 58 ASP B C 1
ATOM 2296 O O . ASP B 1 58 ? 8.688 12.469 15.328 1 90.56 58 ASP B O 1
ATOM 2300 N N . LEU B 1 59 ? 7.605 11.609 17.062 1 93.19 59 LEU B N 1
ATOM 2301 C CA . LEU B 1 59 ? 8.648 10.594 17.203 1 93.19 59 LEU B CA 1
ATOM 2302 C C . LEU B 1 59 ? 8.555 9.57 16.078 1 93.19 59 LEU B C 1
ATOM 2304 O O . LEU B 1 59 ? 9.57 9.055 15.602 1 93.19 59 LEU B O 1
ATOM 2308 N N . THR B 1 60 ? 7.312 9.219 15.711 1 95.5 60 THR B N 1
ATOM 2309 C CA . THR B 1 60 ? 7.082 8.273 14.617 1 95.5 60 THR B CA 1
ATOM 2310 C C . THR B 1 60 ? 6.043 8.82 13.641 1 95.5 60 THR B C 1
ATOM 2312 O O . THR B 1 60 ? 5.281 9.727 13.984 1 95.5 60 THR B O 1
ATOM 2315 N N . LEU B 1 61 ? 6.129 8.281 12.43 1 95.62 61 LEU B N 1
ATOM 2316 C CA . LEU B 1 61 ? 5.086 8.594 11.461 1 95.62 61 LEU B CA 1
ATOM 2317 C C . LEU B 1 61 ? 3.703 8.297 12.031 1 95.62 61 LEU B C 1
ATOM 2319 O O . LEU B 1 61 ? 2.764 9.07 11.828 1 95.62 61 LEU B O 1
ATOM 2323 N N . ASN B 1 62 ? 3.588 7.227 12.773 1 95.69 62 ASN B N 1
ATOM 2324 C CA . ASN B 1 62 ? 2.324 6.867 13.406 1 95.69 62 ASN B CA 1
ATOM 2325 C C . ASN B 1 62 ? 1.896 7.91 14.438 1 95.69 62 ASN B C 1
ATOM 2327 O O . ASN B 1 62 ? 0.706 8.195 14.578 1 95.69 62 ASN B O 1
ATOM 2331 N N . ASP B 1 63 ? 2.852 8.414 15.156 1 96.25 63 ASP B N 1
ATOM 2332 C CA . ASP B 1 63 ? 2.527 9.484 16.094 1 96.25 63 ASP B CA 1
ATOM 2333 C C . ASP B 1 63 ? 1.901 10.672 15.367 1 96.25 63 ASP B C 1
ATOM 2335 O O . ASP B 1 63 ? 0.965 11.297 15.875 1 96.25 63 ASP B O 1
ATOM 2339 N N . ALA B 1 64 ? 2.43 10.992 14.234 1 96.12 64 ALA B N 1
ATOM 2340 C CA . ALA B 1 64 ? 1.886 12.078 13.438 1 96.12 64 ALA B CA 1
ATOM 2341 C C . ALA B 1 64 ? 0.463 11.773 12.977 1 96.12 64 ALA B C 1
ATOM 2343 O O . ALA B 1 64 ? -0.41 12.641 13.008 1 96.12 64 ALA B O 1
ATOM 2344 N N . VAL B 1 65 ? 0.193 10.508 12.578 1 97 65 VAL B N 1
ATOM 2345 C CA . VAL B 1 65 ? -1.14 10.086 12.164 1 97 65 VAL B CA 1
ATOM 2346 C C . VAL B 1 65 ? -2.121 10.242 13.32 1 97 65 VAL B C 1
ATOM 2348 O O . VAL B 1 65 ? -3.217 10.781 13.148 1 97 65 VAL B O 1
ATOM 2351 N N . GLU B 1 66 ? -1.67 9.852 14.492 1 96.31 66 GLU B N 1
ATOM 2352 C CA . GLU B 1 66 ? -2.516 9.945 15.672 1 96.31 66 GLU B CA 1
ATOM 2353 C C . GLU B 1 66 ? -2.805 11.398 16.031 1 96.31 66 GLU B C 1
ATOM 2355 O O . GLU B 1 66 ? -3.924 11.734 16.438 1 96.31 66 GLU B O 1
ATOM 2360 N N . ARG B 1 67 ? -1.791 12.195 15.906 1 95.88 67 ARG B N 1
ATOM 2361 C CA . ARG B 1 67 ? -1.972 13.617 16.156 1 95.88 67 ARG B CA 1
ATOM 2362 C C . ARG B 1 67 ? -3.018 14.211 15.227 1 95.88 67 ARG B C 1
ATOM 2364 O O . ARG B 1 67 ? -3.885 14.977 15.656 1 95.88 67 ARG B O 1
ATOM 2371 N N . LEU B 1 68 ? -3 13.828 13.961 1 96.19 68 LEU B N 1
ATOM 2372 C CA . LEU B 1 68 ? -3.973 14.305 12.984 1 96.19 68 LEU B CA 1
ATOM 2373 C C . LEU B 1 68 ? -5.367 13.766 13.297 1 96.19 68 LEU B C 1
ATOM 2375 O O . LEU B 1 68 ? -6.336 14.531 13.312 1 96.19 68 LEU B O 1
ATOM 2379 N N . ARG B 1 69 ? -5.422 12.477 13.578 1 96.06 69 ARG B N 1
ATOM 2380 C CA . ARG B 1 69 ? -6.691 11.82 13.859 1 96.06 69 ARG B CA 1
ATOM 2381 C C . ARG B 1 69 ? -7.406 12.492 15.023 1 96.06 69 ARG B C 1
ATOM 2383 O O . ARG B 1 69 ? -8.633 12.625 15.016 1 96.06 69 ARG B O 1
ATOM 2390 N N . ASN B 1 70 ? -6.648 12.938 15.984 1 95.5 70 ASN B N 1
ATOM 2391 C CA . ASN B 1 70 ? -7.215 13.5 17.203 1 95.5 70 ASN B CA 1
ATOM 2392 C C . ASN B 1 70 ? -7.375 15.016 17.109 1 95.5 70 ASN B C 1
ATOM 2394 O O . ASN B 1 70 ? -7.926 15.648 18.016 1 95.5 70 ASN B O 1
ATOM 2398 N N . SER B 1 71 ? -6.93 15.578 16.062 1 94.94 71 SER B N 1
ATOM 2399 C CA . SER B 1 71 ? -7.039 17.016 15.891 1 94.94 71 SER B CA 1
ATOM 2400 C C . SER B 1 71 ? -8.461 17.422 15.516 1 94.94 71 SER B C 1
ATOM 2402 O O . SER B 1 71 ? -9.305 16.578 15.227 1 94.94 71 SER B O 1
ATOM 2404 N N . ASN B 1 72 ? -8.68 18.734 15.453 1 95.25 72 ASN B N 1
ATOM 2405 C CA . ASN B 1 72 ? -9.992 19.266 15.109 1 95.25 72 ASN B CA 1
ATOM 2406 C C . A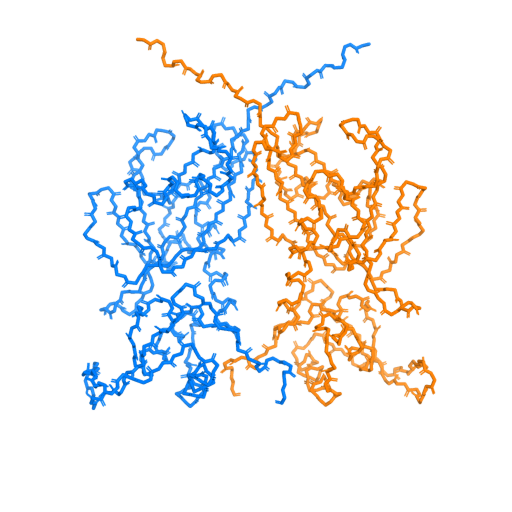SN B 1 72 ? -10.305 19.078 13.633 1 95.25 72 ASN B C 1
ATOM 2408 O O . ASN B 1 72 ? -11.453 19.234 13.211 1 95.25 72 ASN B O 1
ATOM 2412 N N . LYS B 1 73 ? -9.305 18.672 12.812 1 96.31 73 LYS B N 1
ATOM 2413 C CA . LYS B 1 73 ? -9.531 18.453 11.391 1 96.31 73 LYS B CA 1
ATOM 2414 C C . LYS B 1 73 ? -10.289 17.141 11.156 1 96.31 73 LYS B C 1
ATOM 2416 O O . LYS B 1 73 ? -10.961 16.984 10.125 1 96.31 73 LYS B O 1
ATOM 2421 N N . VAL B 1 74 ? -10.164 16.219 12.062 1 96.38 74 VAL B N 1
ATOM 2422 C CA . VAL B 1 74 ? -10.844 14.922 11.977 1 96.38 74 VAL B CA 1
ATOM 2423 C C . VAL B 1 74 ? -11.719 14.711 13.211 1 96.38 74 VAL B C 1
ATOM 2425 O O . VAL B 1 74 ? -12.914 15.008 13.188 1 96.38 74 VAL B O 1
ATOM 2428 N N . GLY B 1 75 ? -11.148 14.461 14.344 1 94.94 75 GLY B N 1
ATOM 2429 C CA . GLY B 1 75 ? -11.797 14.422 15.641 1 94.94 75 GLY B CA 1
ATOM 2430 C C . GLY B 1 75 ? -12.945 13.43 15.703 1 94.94 75 GLY B C 1
ATOM 2431 O O . GLY B 1 75 ? -14 13.727 16.266 1 94.94 75 GLY B O 1
ATOM 2432 N N . MET B 1 76 ? -12.883 12.219 15.086 1 93.81 76 MET B N 1
ATOM 2433 C CA . MET B 1 76 ? -13.922 11.203 15.117 1 93.81 76 MET B CA 1
ATOM 2434 C C . MET B 1 76 ? -13.32 9.805 15.234 1 93.81 76 MET B C 1
ATOM 2436 O O . MET B 1 76 ? -12.195 9.57 14.781 1 93.81 76 MET B O 1
ATOM 2440 N N . PRO B 1 77 ? -14.07 8.922 15.875 1 93.88 77 PRO B N 1
ATOM 2441 C CA . PRO B 1 77 ? -13.578 7.551 15.969 1 93.88 77 PRO B CA 1
ATOM 2442 C C . PRO B 1 77 ? -13.547 6.84 14.617 1 93.88 77 PRO B C 1
ATOM 2444 O O . PRO B 1 77 ? -14.547 6.828 13.898 1 93.88 77 PRO B O 1
ATOM 2447 N N . LEU B 1 78 ? -12.398 6.242 14.32 1 95.81 78 LEU B N 1
ATOM 2448 C CA . LEU B 1 78 ? -12.25 5.543 13.047 1 95.81 78 LEU B CA 1
ATOM 2449 C C . LEU B 1 78 ? -12.438 4.039 13.227 1 95.81 78 LEU B C 1
ATOM 2451 O O . LEU B 1 78 ? -11.859 3.441 14.141 1 95.81 78 LEU B O 1
ATOM 2455 N N . ALA B 1 79 ? -13.219 3.457 12.344 1 96.25 79 ALA B N 1
ATOM 2456 C CA . ALA B 1 79 ? -13.414 2.008 12.328 1 96.25 79 ALA B CA 1
ATOM 2457 C C . ALA B 1 79 ? -12.219 1.306 11.688 1 96.25 79 ALA B C 1
ATOM 2459 O O . ALA B 1 79 ? -11.969 0.128 11.961 1 96.25 79 ALA B O 1
ATOM 2460 N N . TRP B 1 80 ? -11.516 2.031 10.883 1 97.19 80 TRP B N 1
ATOM 2461 C CA . TRP B 1 80 ? -10.398 1.468 10.141 1 97.19 80 TRP B CA 1
ATOM 2462 C C . TRP B 1 80 ? -9.445 2.564 9.68 1 97.19 80 TRP B C 1
ATOM 2464 O O . TRP B 1 80 ? -9.867 3.686 9.383 1 97.19 80 TRP B O 1
ATOM 2474 N N . ILE B 1 81 ? -8.195 2.27 9.641 1 97.94 81 ILE B N 1
ATOM 2475 C CA . ILE B 1 81 ? -7.199 3.158 9.055 1 97.94 81 ILE B CA 1
ATOM 2476 C C . ILE B 1 81 ? -6.051 2.334 8.477 1 97.94 81 ILE B C 1
ATOM 2478 O O . ILE B 1 81 ? -5.598 1.369 9.102 1 97.94 81 ILE B O 1
ATOM 2482 N N . GLU B 1 82 ? -5.578 2.682 7.234 1 97.88 82 GLU B N 1
ATOM 2483 C CA . GLU B 1 82 ? -4.414 2.027 6.645 1 97.88 82 GLU B CA 1
ATOM 2484 C C . GLU B 1 82 ? -3.682 2.963 5.684 1 97.88 82 GLU B C 1
ATOM 2486 O O . GLU B 1 82 ? -4.297 3.838 5.074 1 97.88 82 GLU B O 1
ATOM 2491 N N . GLN B 1 83 ? -2.395 2.779 5.617 1 98.62 83 GLN B N 1
ATOM 2492 C CA . GLN B 1 83 ? -1.589 3.531 4.66 1 98.62 83 GLN B CA 1
ATOM 2493 C C . GLN B 1 83 ? -1.864 3.074 3.229 1 98.62 83 GLN B C 1
ATOM 2495 O O . GLN B 1 83 ? -1.962 1.875 2.963 1 98.62 83 GLN B O 1
ATOM 2500 N N . VAL B 1 84 ? -2.002 4.016 2.283 1 98.56 84 VAL B N 1
ATOM 2501 C CA . VAL B 1 84 ? -2.266 3.68 0.888 1 98.56 84 VAL B CA 1
ATOM 2502 C C . VAL B 1 84 ? -0.987 3.84 0.068 1 98.56 84 VAL B C 1
ATOM 2504 O O . VAL B 1 84 ? -0.691 3.014 -0.799 1 98.56 84 VAL B O 1
ATOM 2507 N N . GLY B 1 85 ? -0.305 4.887 0.313 1 98.44 85 GLY B N 1
ATOM 2508 C CA . GLY B 1 85 ? 0.928 5.141 -0.415 1 98.44 85 GLY B CA 1
ATOM 2509 C C . GLY B 1 85 ? 1.544 6.488 -0.095 1 98.44 85 GLY B C 1
ATOM 2510 O O . GLY B 1 85 ? 1.106 7.172 0.833 1 98.44 85 GLY B O 1
ATOM 2511 N N . THR B 1 86 ? 2.637 6.773 -0.792 1 98.62 86 THR B N 1
ATOM 2512 C CA . THR B 1 86 ? 3.322 8.055 -0.69 1 98.62 86 THR B CA 1
ATOM 2513 C C . THR B 1 86 ? 3.574 8.648 -2.074 1 98.62 86 THR B C 1
ATOM 2515 O O . THR B 1 86 ? 3.98 7.934 -2.994 1 98.62 86 THR B O 1
ATOM 2518 N N . VAL B 1 87 ? 3.221 9.852 -2.184 1 98 87 VAL B N 1
ATOM 2519 C CA . VAL B 1 87 ? 3.541 10.609 -3.393 1 98 87 VAL B CA 1
ATOM 2520 C C . VAL B 1 87 ? 4.52 11.734 -3.057 1 98 87 VAL B C 1
ATOM 2522 O O . VAL B 1 87 ? 4.668 12.102 -1.891 1 98 87 VAL B O 1
ATOM 2525 N N . GLY B 1 88 ? 5.238 12.172 -4.086 1 95.81 88 GLY B N 1
ATOM 2526 C CA . GLY B 1 88 ? 6.164 13.266 -3.877 1 95.81 88 GLY B CA 1
ATOM 2527 C C . GLY B 1 88 ? 6.723 13.836 -5.172 1 95.81 88 GLY B C 1
ATOM 2528 O O . GLY B 1 88 ? 7.008 13.086 -6.109 1 95.81 88 GLY B O 1
ATOM 2529 N N . ASP B 1 89 ? 6.82 15.117 -5.199 1 94.5 89 ASP B N 1
ATOM 2530 C CA . ASP B 1 89 ? 7.426 15.789 -6.348 1 94.5 89 ASP B CA 1
ATOM 2531 C C . ASP B 1 89 ? 7.715 17.25 -6.039 1 94.5 89 ASP B C 1
ATOM 2533 O O . ASP B 1 89 ? 7.449 17.719 -4.93 1 94.5 89 ASP B O 1
ATOM 2537 N N . ALA B 1 90 ? 8.273 17.906 -6.98 1 92.62 90 ALA B N 1
ATOM 2538 C CA . ALA B 1 90 ? 8.672 19.312 -6.828 1 92.62 90 ALA B CA 1
ATOM 2539 C C . ALA B 1 90 ? 7.504 20.234 -7.133 1 92.62 90 ALA B C 1
ATOM 2541 O O . ALA B 1 90 ? 7.617 21.453 -6.969 1 92.62 90 ALA B O 1
ATOM 2542 N N . PHE B 1 91 ? 6.301 19.672 -7.488 1 92.31 91 PHE B N 1
ATOM 2543 C CA . PHE B 1 91 ? 5.277 20.531 -8.078 1 92.31 91 PHE B CA 1
ATOM 2544 C C . PHE B 1 91 ? 4.008 20.5 -7.238 1 92.31 91 PHE B C 1
ATOM 2546 O O . PHE B 1 91 ? 3.154 21.391 -7.371 1 92.31 91 PHE B O 1
ATOM 2553 N N . ARG B 1 92 ? 3.879 19.547 -6.414 1 92.38 92 ARG B N 1
ATOM 2554 C CA . ARG B 1 92 ? 2.594 19.375 -5.746 1 92.38 92 ARG B CA 1
ATOM 2555 C C . ARG B 1 92 ? 2.328 20.484 -4.75 1 92.38 92 ARG B C 1
ATOM 2557 O O . ARG B 1 92 ? 1.183 20.906 -4.562 1 92.38 92 ARG B O 1
ATOM 2564 N N . ASP B 1 93 ? 3.357 20.859 -4.047 1 90.12 93 ASP B N 1
ATOM 2565 C CA . ASP B 1 93 ? 3.291 21.922 -3.051 1 90.12 93 ASP B CA 1
ATOM 2566 C C . ASP B 1 93 ? 4.047 23.172 -3.521 1 90.12 93 ASP B C 1
ATOM 2568 O O . ASP B 1 93 ? 5.242 23.094 -3.818 1 90.12 93 ASP B O 1
ATOM 2572 N N . PRO B 1 94 ? 3.32 24.312 -3.596 1 91.31 94 PRO B N 1
ATOM 2573 C CA . PRO B 1 94 ? 3.98 25.516 -4.094 1 91.31 94 PRO B CA 1
ATOM 2574 C C . PRO B 1 94 ? 5.098 26.016 -3.174 1 91.31 94 PRO B C 1
ATOM 2576 O O . PRO B 1 94 ? 5.914 26.844 -3.574 1 91.31 94 PRO B O 1
ATOM 2579 N N . ARG B 1 95 ? 5.184 25.531 -1.97 1 86.5 95 ARG B N 1
ATOM 2580 C CA . ARG B 1 95 ? 6.188 26 -1.018 1 86.5 95 ARG B CA 1
ATOM 2581 C C . ARG B 1 95 ? 7.555 25.406 -1.328 1 86.5 95 ARG B C 1
ATOM 2583 O O . ARG B 1 95 ? 8.562 26.125 -1.358 1 86.5 95 ARG B O 1
ATOM 2590 N N . CYS B 1 96 ? 7.598 24.094 -1.581 1 88.69 96 CYS B N 1
ATOM 2591 C CA . CYS B 1 96 ? 8.852 23.406 -1.844 1 88.69 96 CYS B CA 1
ATOM 2592 C C . CYS B 1 96 ? 8.602 21.953 -2.244 1 88.69 96 CYS B C 1
ATOM 2594 O O . CYS B 1 96 ? 7.453 21.547 -2.43 1 88.69 96 CYS B O 1
ATOM 2596 N N . TRP B 1 97 ? 9.711 21.281 -2.533 1 90.69 97 TRP B N 1
ATOM 2597 C CA . TRP B 1 97 ? 9.578 19.828 -2.736 1 90.69 97 TRP B CA 1
ATOM 2598 C C . TRP B 1 97 ? 8.891 19.172 -1.544 1 90.69 97 TRP B C 1
ATOM 2600 O O . TRP B 1 97 ? 9.227 19.453 -0.392 1 90.69 97 TRP B O 1
ATOM 2610 N N . SER B 1 98 ? 7.844 18.391 -1.868 1 93.19 98 SER B N 1
ATOM 2611 C CA . SER B 1 98 ? 7.113 17.797 -0.755 1 93.19 98 SER B CA 1
ATOM 2612 C C . SER B 1 98 ? 6.637 16.391 -1.097 1 93.19 98 SER B C 1
ATOM 2614 O O . SER B 1 98 ? 6.48 16.047 -2.271 1 93.19 98 SER B O 1
ATOM 2616 N N . SER B 1 99 ? 6.562 15.594 -0.106 1 95.56 99 SER B N 1
ATOM 2617 C CA . SER B 1 99 ? 5.918 14.289 -0.201 1 95.56 99 SER B CA 1
ATOM 2618 C C . SER B 1 99 ? 4.754 14.172 0.777 1 95.56 99 SER B C 1
ATOM 2620 O O . SER B 1 99 ? 4.656 14.945 1.73 1 95.56 99 SER B O 1
ATOM 2622 N N . SER B 1 100 ? 3.838 13.312 0.46 1 97.56 100 SER B N 1
ATOM 2623 C CA . SER B 1 100 ? 2.723 13.031 1.359 1 97.56 100 SER B CA 1
ATOM 2624 C C . SER B 1 100 ? 2.445 11.531 1.449 1 97.56 100 SER B C 1
ATOM 2626 O O . SER B 1 100 ? 2.316 10.859 0.425 1 97.56 100 SER B O 1
ATOM 2628 N N . THR B 1 101 ? 2.514 11.016 2.652 1 98.56 101 THR B N 1
ATOM 2629 C CA . THR B 1 101 ? 1.947 9.695 2.916 1 98.56 101 THR B CA 1
ATOM 2630 C C . THR B 1 101 ? 0.463 9.805 3.256 1 98.56 101 THR B C 1
ATOM 2632 O O . THR B 1 101 ? 0.079 10.547 4.16 1 98.56 101 THR B O 1
ATOM 2635 N N . PHE B 1 102 ? -0.355 9.117 2.479 1 98.75 102 PHE B N 1
ATOM 2636 C CA . PHE B 1 102 ? -1.792 9.297 2.645 1 98.75 102 PHE B CA 1
ATOM 2637 C C . PHE B 1 102 ? -2.465 7.984 3.027 1 98.75 102 PHE B C 1
ATOM 2639 O O . PHE B 1 102 ? -1.903 6.91 2.811 1 98.75 102 PHE B O 1
ATOM 2646 N N . TYR B 1 103 ? -3.627 8.109 3.662 1 98.81 103 TYR B N 1
ATOM 2647 C CA . TYR B 1 103 ? -4.281 6.992 4.34 1 98.81 103 TYR B CA 1
ATOM 2648 C C . TYR B 1 103 ? -5.75 6.906 3.953 1 98.81 103 TYR B C 1
ATOM 2650 O O . TYR B 1 103 ? -6.391 7.926 3.682 1 98.81 103 TYR B O 1
ATOM 2658 N N . LEU B 1 104 ? -6.215 5.652 3.957 1 98.81 104 LEU B N 1
ATOM 2659 C CA . LEU B 1 104 ? -7.637 5.344 3.898 1 98.81 104 LEU B CA 1
ATOM 2660 C C . LEU B 1 104 ? -8.195 5.102 5.297 1 98.81 104 LEU B C 1
ATOM 2662 O O . LEU B 1 104 ? -7.699 4.246 6.031 1 98.81 104 LEU B O 1
ATOM 2666 N N . ALA B 1 105 ? -9.133 5.852 5.668 1 98.5 105 ALA B N 1
ATOM 2667 C CA . ALA B 1 105 ? -9.828 5.641 6.934 1 98.5 105 ALA B CA 1
ATOM 2668 C C . ALA B 1 105 ? -11.336 5.555 6.719 1 98.5 105 ALA B C 1
ATOM 2670 O O . ALA B 1 105 ? -11.867 6.133 5.77 1 98.5 105 ALA B O 1
ATOM 2671 N N . ILE B 1 106 ? -12.008 4.805 7.609 1 98.44 106 ILE B N 1
ATOM 2672 C CA . ILE B 1 106 ? -13.445 4.609 7.531 1 98.44 106 ILE B CA 1
ATOM 2673 C C . ILE B 1 106 ? -14.094 4.965 8.867 1 98.44 106 ILE B C 1
ATOM 2675 O O . ILE B 1 106 ? -13.586 4.586 9.93 1 98.44 106 ILE B O 1
ATOM 2679 N N . VAL B 1 107 ? -15.102 5.758 8.789 1 97.38 107 VAL B N 1
ATOM 2680 C CA . VAL B 1 107 ? -15.914 6.047 9.961 1 97.38 107 VAL B CA 1
ATOM 2681 C C . VAL B 1 107 ? -17.328 5.496 9.766 1 97.38 107 VAL B C 1
ATOM 2683 O O . VAL B 1 107 ? -17.906 5.621 8.688 1 97.38 107 VAL B O 1
ATOM 2686 N N . SER B 1 108 ? -17.828 4.824 10.766 1 94.38 108 SER B N 1
ATOM 2687 C CA . SER B 1 108 ? -19.156 4.238 10.672 1 94.38 108 SER B CA 1
ATOM 2688 C C . SER B 1 108 ? -20.188 5.09 11.398 1 94.38 108 SER B C 1
ATOM 2690 O O . SER B 1 108 ? -21.391 5.016 11.109 1 94.38 108 SER B O 1
ATOM 2692 N N . ASP B 1 109 ? -19.781 5.797 12.375 1 89.25 109 ASP B N 1
ATOM 2693 C CA . ASP B 1 109 ? -20.625 6.703 13.148 1 89.25 109 ASP B CA 1
ATOM 2694 C C . ASP B 1 109 ? -20.047 8.117 13.172 1 89.25 109 ASP B C 1
ATOM 2696 O O . ASP B 1 109 ? -19 8.352 13.797 1 89.25 109 ASP B O 1
ATOM 2700 N N . THR B 1 110 ? -20.75 8.961 12.492 1 84.38 110 THR B N 1
ATOM 2701 C CA . THR B 1 110 ? -20.219 10.305 12.352 1 84.38 110 THR B CA 1
ATOM 2702 C C . THR B 1 110 ? -20.812 11.242 13.391 1 84.38 110 THR B C 1
ATOM 2704 O O . THR B 1 110 ? -22.031 11.406 13.453 1 84.38 110 THR B O 1
ATOM 2707 N N . PRO B 1 111 ? -19.875 11.797 14.164 1 87 111 PRO B N 1
ATOM 2708 C CA . PRO B 1 111 ? -20.359 12.859 15.047 1 87 111 PRO B CA 1
ATOM 2709 C C . PRO B 1 111 ? -20.766 14.125 14.289 1 87 111 PRO B C 1
ATOM 2711 O O . PRO B 1 111 ? -20.547 14.211 13.078 1 87 111 PRO B O 1
ATOM 2714 N N . PRO B 1 112 ? -21.359 15.031 15.078 1 90.56 112 PRO B N 1
ATOM 2715 C CA . PRO B 1 112 ? -21.625 16.328 14.445 1 90.56 112 PRO B CA 1
ATOM 2716 C C . PRO B 1 112 ? -20.359 17 13.93 1 90.56 112 PRO B C 1
ATOM 2718 O O . PRO B 1 112 ? -19.312 16.938 14.586 1 90.56 112 PRO B O 1
ATOM 2721 N N . LEU B 1 113 ? -20.547 17.641 12.828 1 95 113 LEU B N 1
ATOM 2722 C CA . LEU B 1 113 ? -19.391 18.25 12.172 1 95 113 LEU B CA 1
ATOM 2723 C C . LEU B 1 113 ? -19.203 19.688 12.633 1 95 113 LEU B C 1
ATOM 2725 O O . LEU B 1 113 ? -20.172 20.406 12.867 1 95 113 LEU B O 1
ATOM 2729 N N . ALA B 1 114 ? -17.953 20.031 12.75 1 95.19 114 ALA B N 1
ATOM 2730 C CA . ALA B 1 114 ? -17.641 21.453 12.898 1 95.19 114 ALA B CA 1
ATOM 2731 C C . ALA B 1 114 ? -17.906 22.203 11.609 1 95.19 114 ALA B C 1
ATOM 2733 O O . ALA B 1 114 ? -18.094 21.609 10.547 1 95.19 114 ALA B O 1
ATOM 2734 N N . GLU B 1 115 ? -17.875 23.562 11.711 1 95.25 115 GLU B N 1
ATOM 2735 C CA . GLU B 1 115 ? -18.188 24.422 10.57 1 95.25 115 GLU B CA 1
ATOM 2736 C C . GLU B 1 115 ? -17.172 24.234 9.445 1 95.25 115 G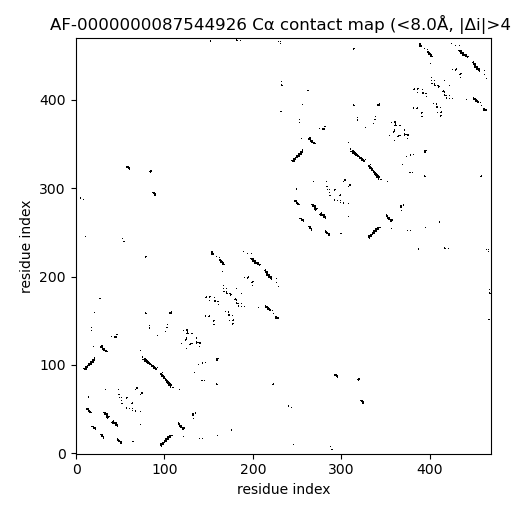LU B C 1
ATOM 2738 O O . GLU B 1 115 ? -17.516 24.359 8.266 1 95.25 115 GLU B O 1
ATOM 2743 N N . HIS B 1 116 ? -16.016 23.969 9.867 1 96.88 116 HIS B N 1
ATOM 2744 C CA . HIS B 1 116 ? -14.938 23.891 8.883 1 96.88 116 HIS B CA 1
ATOM 2745 C C . HIS B 1 116 ? -14.82 22.484 8.312 1 96.88 116 HIS B C 1
ATOM 2747 O O . HIS B 1 116 ? -13.898 22.188 7.543 1 96.88 116 HIS B O 1
ATOM 2753 N N . GLN B 1 117 ? -15.727 21.594 8.695 1 97.75 117 GLN B N 1
ATOM 2754 C CA . GLN B 1 117 ? -15.742 20.219 8.195 1 97.75 117 GLN B CA 1
ATOM 2755 C C . GLN B 1 117 ? -16.953 19.969 7.309 1 97.75 117 GLN B C 1
ATOM 2757 O O . GLN B 1 117 ? -18.031 20.531 7.543 1 97.75 117 GLN B O 1
ATOM 2762 N N . GLY B 1 118 ? -16.812 19.125 6.32 1 97.88 118 GLY B N 1
ATOM 2763 C CA . GLY B 1 118 ? -17.906 18.719 5.453 1 97.88 118 GLY B CA 1
ATOM 2764 C C . GLY B 1 118 ? -17.656 17.391 4.762 1 97.88 118 GLY B C 1
ATOM 2765 O O . GLY B 1 118 ? -16.516 17.062 4.422 1 97.88 118 GLY B O 1
ATOM 2766 N N . PHE B 1 119 ? -18.734 16.672 4.574 1 98.25 119 PHE B N 1
ATOM 2767 C CA . PHE B 1 119 ? -18.672 15.461 3.764 1 98.25 119 PHE B CA 1
ATOM 2768 C C . PHE B 1 119 ? -19.141 15.734 2.34 1 98.25 119 PHE B C 1
ATOM 2770 O O . PHE B 1 119 ? -20.141 16.422 2.131 1 98.25 119 PHE B O 1
ATOM 2777 N N . PHE B 1 120 ? -18.344 15.203 1.417 1 98.62 120 PHE B N 1
ATOM 2778 C CA . PHE B 1 120 ? -18.625 15.359 -0.006 1 98.62 120 PHE B CA 1
ATOM 2779 C C . PHE B 1 120 ? -18.656 14 -0.7 1 98.62 120 PHE B C 1
ATOM 2781 O O . PHE B 1 120 ? -18.062 13.039 -0.22 1 98.62 120 PHE B O 1
ATOM 2788 N N . ALA B 1 121 ? -19.328 13.945 -1.823 1 98.56 121 ALA B N 1
ATOM 2789 C CA . ALA B 1 121 ? -19.391 12.695 -2.568 1 98.56 121 ALA B CA 1
ATOM 2790 C C . ALA B 1 121 ? -18 12.227 -2.984 1 98.56 121 ALA B C 1
ATOM 2792 O O . ALA B 1 121 ? -17.266 12.961 -3.641 1 98.56 121 ALA B O 1
ATOM 2793 N N . LEU B 1 122 ? -17.688 11.008 -2.656 1 98.81 122 LEU B N 1
ATOM 2794 C CA . LEU B 1 122 ? -16.359 10.461 -2.93 1 98.81 122 LEU B CA 1
ATOM 2795 C C . LEU B 1 122 ? -16.062 10.477 -4.426 1 98.81 122 LEU B C 1
ATOM 2797 O O . LEU B 1 122 ? -14.984 10.883 -4.844 1 98.81 122 LEU B O 1
ATOM 2801 N N . LYS B 1 123 ? -17.047 10.086 -5.203 1 98.25 123 LYS B N 1
ATOM 2802 C CA . LYS B 1 123 ? -16.859 9.969 -6.648 1 98.25 123 LYS B CA 1
ATOM 2803 C C . LYS B 1 123 ? -16.547 11.328 -7.27 1 98.25 123 LYS B C 1
ATOM 2805 O O . LYS B 1 123 ? -15.68 11.438 -8.133 1 98.25 123 LYS B O 1
ATOM 2810 N N . ASP B 1 124 ? -17.203 12.352 -6.785 1 98.69 124 ASP B N 1
ATOM 2811 C CA . ASP B 1 124 ? -17.031 13.695 -7.332 1 98.69 124 ASP B CA 1
ATOM 2812 C C . ASP B 1 124 ? -15.648 14.25 -6.996 1 98.69 124 ASP B C 1
ATOM 2814 O O . ASP B 1 124 ? -15.07 15.008 -7.777 1 98.69 124 ASP B O 1
ATOM 2818 N N . VAL B 1 125 ? -15.141 13.906 -5.863 1 98.88 125 VAL B N 1
ATOM 2819 C CA . VAL B 1 125 ? -13.805 14.359 -5.48 1 98.88 125 VAL B CA 1
ATOM 2820 C C . VAL B 1 125 ? -12.75 13.547 -6.227 1 98.88 125 VAL B C 1
ATOM 2822 O O . VAL B 1 125 ? -11.789 14.109 -6.754 1 98.88 125 VAL B O 1
ATOM 2825 N N . ALA B 1 126 ? -12.992 12.25 -6.355 1 98.81 126 ALA B N 1
ATOM 2826 C CA . ALA B 1 126 ? -12.023 11.352 -6.984 1 98.81 126 ALA B CA 1
ATOM 2827 C C . A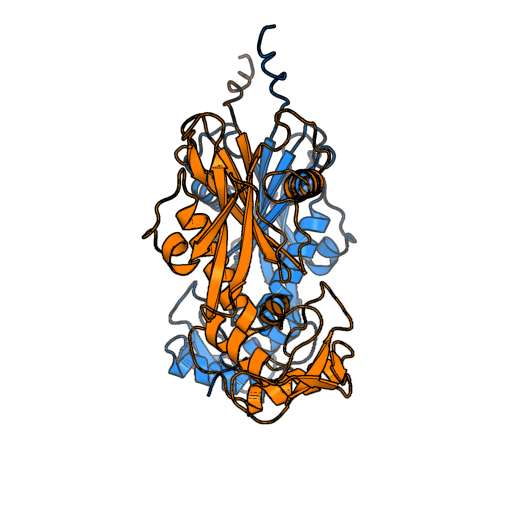LA B 1 126 ? -11.844 11.688 -8.461 1 98.81 126 ALA B C 1
ATOM 2829 O O . ALA B 1 126 ? -10.734 11.602 -8.992 1 98.81 126 ALA B O 1
ATOM 2830 N N . ASP B 1 127 ? -12.898 12.062 -9.117 1 98.25 127 ASP B N 1
ATOM 2831 C CA . ASP B 1 127 ? -12.789 12.32 -10.555 1 98.25 127 ASP B CA 1
ATOM 2832 C C . ASP B 1 127 ? -12.578 13.805 -10.828 1 98.25 127 ASP B C 1
ATOM 2834 O O . ASP B 1 127 ? -12.602 14.242 -11.984 1 98.25 127 ASP B O 1
ATOM 2838 N N . ALA B 1 128 ? -12.508 14.672 -9.805 1 98.25 128 ALA B N 1
ATOM 2839 C CA . ALA B 1 128 ? -12.133 16.078 -9.836 1 98.25 128 ALA B CA 1
ATOM 2840 C C . ALA B 1 128 ? -13.289 16.938 -10.344 1 98.25 128 ALA B C 1
ATOM 2842 O O . ALA B 1 128 ? -13.078 18.062 -10.82 1 98.25 128 ALA B O 1
ATOM 2843 N N . THR B 1 129 ? -14.492 16.312 -10.281 1 98.31 129 THR B N 1
ATOM 2844 C CA . THR B 1 129 ? -15.648 17.188 -10.422 1 98.31 129 THR B CA 1
ATOM 2845 C C . THR B 1 129 ? -15.641 18.266 -9.344 1 98.31 129 THR B C 1
ATOM 2847 O O . THR B 1 129 ? -15.945 19.422 -9.617 1 98.31 129 THR B O 1
ATOM 2850 N N . ILE B 1 130 ? -15.312 17.875 -8.164 1 98.25 130 ILE B N 1
ATOM 2851 C CA . ILE B 1 130 ? -14.945 18.797 -7.098 1 98.25 130 ILE B CA 1
ATOM 2852 C C . ILE B 1 130 ? -13.422 18.906 -7.02 1 98.25 130 ILE B C 1
ATOM 2854 O O . ILE B 1 130 ? -12.742 17.953 -6.652 1 98.25 130 ILE 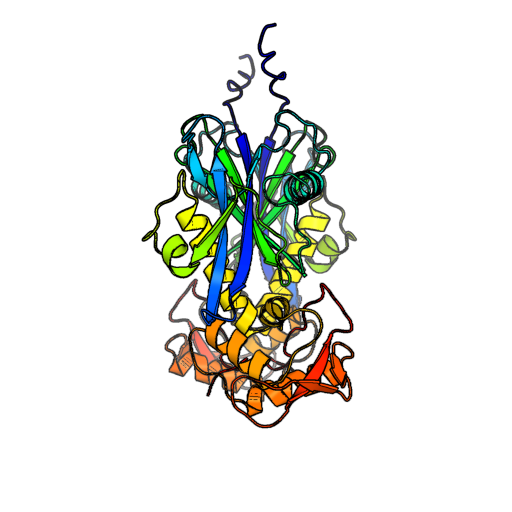B O 1
ATOM 2858 N N . LYS B 1 131 ? -12.938 20.031 -7.34 1 98.06 131 LYS B N 1
ATOM 2859 C CA . LYS B 1 131 ? -11.5 20.234 -7.406 1 98.06 131 LYS B CA 1
ATOM 2860 C C . LYS B 1 131 ? -10.93 20.609 -6.039 1 98.06 131 LYS B C 1
ATOM 2862 O O . LYS B 1 131 ? -11.461 21.484 -5.359 1 98.06 131 LYS B O 1
ATOM 2867 N N . LEU B 1 132 ? -9.891 19.969 -5.664 1 98.44 132 LEU B N 1
ATOM 2868 C CA . LEU B 1 132 ? -9.203 20.25 -4.406 1 98.44 132 LEU B CA 1
ATOM 2869 C C . LEU B 1 132 ? -7.809 20.812 -4.664 1 98.44 132 LEU B C 1
ATOM 2871 O O . LEU B 1 132 ? -7.254 20.641 -5.75 1 98.44 132 LEU B O 1
ATOM 2875 N N . PRO B 1 133 ? -7.238 21.516 -3.662 1 97 133 PRO B N 1
ATOM 2876 C CA . PRO B 1 133 ? -5.871 22.031 -3.781 1 97 133 PRO B CA 1
ATOM 2877 C C . PRO B 1 133 ? -4.828 20.906 -3.844 1 97 133 PRO B C 1
ATOM 2879 O O . PRO B 1 133 ? -5.109 19.781 -3.449 1 97 133 PRO B O 1
ATOM 2882 N N . PHE B 1 134 ? -3.66 21.297 -4.375 1 96.56 134 PHE B N 1
ATOM 2883 C CA . PHE B 1 134 ? -2.527 20.391 -4.465 1 96.56 134 PHE B CA 1
ATOM 2884 C C . PHE B 1 134 ? -2.846 19.219 -5.391 1 96.56 134 PHE B C 1
ATOM 2886 O O . PHE B 1 134 ? -3.281 19.422 -6.527 1 96.56 134 PHE B O 1
ATOM 2893 N N . ASP B 1 135 ? -2.539 18.031 -4.949 1 97.69 135 ASP B N 1
ATOM 2894 C CA . ASP B 1 135 ? -2.844 16.844 -5.723 1 97.69 135 ASP B CA 1
ATOM 2895 C C . ASP B 1 135 ? -3.875 15.969 -5.004 1 97.69 135 ASP B C 1
ATOM 2897 O O . ASP B 1 135 ? -3.881 14.75 -5.164 1 97.69 135 ASP B O 1
ATOM 2901 N N . HIS B 1 136 ? -4.684 16.594 -4.25 1 98.62 136 HIS B N 1
ATOM 2902 C CA . HIS B 1 136 ? -5.57 15.867 -3.355 1 98.62 136 HIS B CA 1
ATOM 2903 C C . HIS B 1 136 ? -6.559 15.008 -4.137 1 98.62 136 HIS B C 1
ATOM 2905 O O . HIS B 1 136 ? -6.918 13.914 -3.697 1 98.62 136 HIS B O 1
ATOM 2911 N N . ASN B 1 137 ? -7.016 15.516 -5.305 1 98.81 137 ASN B N 1
ATOM 2912 C CA . ASN B 1 137 ? -7.938 14.695 -6.086 1 98.81 137 ASN B CA 1
ATOM 2913 C C . ASN B 1 137 ? -7.301 13.367 -6.484 1 98.81 137 ASN B C 1
ATOM 2915 O O . ASN B 1 137 ? -7.953 12.32 -6.449 1 98.81 137 ASN B O 1
ATOM 2919 N N . SER B 1 138 ? -6.02 13.414 -6.805 1 98.44 138 SER B N 1
ATOM 2920 C CA . SER B 1 138 ? -5.316 12.195 -7.188 1 98.44 138 SER B CA 1
ATOM 2921 C C . SER B 1 138 ? -5.164 11.242 -6.004 1 98.44 138 SER B C 1
ATOM 2923 O O . SER B 1 138 ? -5.242 10.023 -6.164 1 98.44 138 SER B O 1
ATOM 2925 N N . LEU B 1 139 ? -4.914 11.805 -4.816 1 98.75 139 LEU B N 1
ATOM 2926 C CA . LEU B 1 139 ? -4.836 10.984 -3.617 1 98.75 139 LEU B CA 1
ATOM 2927 C C . LEU B 1 139 ? -6.16 10.273 -3.359 1 98.75 139 LEU B C 1
ATOM 2929 O O . LEU B 1 139 ? -6.18 9.078 -3.051 1 98.75 139 LEU B O 1
ATOM 2933 N N . VAL B 1 140 ? -7.223 11.008 -3.561 1 98.94 140 VAL B N 1
ATOM 2934 C CA . VAL B 1 140 ? -8.555 10.453 -3.322 1 98.94 140 VAL B CA 1
ATOM 2935 C C . VAL B 1 140 ? -8.852 9.359 -4.34 1 98.94 140 VAL B C 1
ATOM 2937 O O . VAL B 1 140 ? -9.406 8.312 -3.994 1 98.94 140 VAL B O 1
ATOM 2940 N N . ALA B 1 141 ? -8.484 9.594 -5.566 1 98.81 141 ALA B N 1
ATOM 2941 C CA . ALA B 1 141 ? -8.664 8.578 -6.602 1 98.81 141 ALA B CA 1
ATOM 2942 C C . ALA B 1 141 ? -7.914 7.293 -6.25 1 98.81 141 ALA B C 1
ATOM 2944 O O . ALA B 1 141 ? -8.438 6.191 -6.422 1 98.81 141 ALA B O 1
ATOM 2945 N N . ALA B 1 142 ? -6.727 7.445 -5.762 1 98.62 142 ALA B N 1
ATOM 2946 C CA . ALA B 1 142 ? -5.93 6.289 -5.363 1 98.62 142 ALA B CA 1
ATOM 2947 C C . ALA B 1 142 ? -6.578 5.555 -4.188 1 98.62 142 ALA B C 1
ATOM 2949 O O . ALA B 1 142 ? -6.547 4.324 -4.125 1 98.62 142 ALA B O 1
ATOM 2950 N N . VAL B 1 143 ? -7.102 6.277 -3.297 1 98.81 143 VAL B N 1
ATOM 2951 C CA . VAL B 1 143 ? -7.766 5.688 -2.139 1 98.81 143 VAL B CA 1
ATOM 2952 C C . VAL B 1 143 ? -9 4.914 -2.592 1 98.81 143 VAL B C 1
ATOM 2954 O O . VAL B 1 143 ? -9.273 3.816 -2.098 1 98.81 143 VAL B O 1
ATOM 2957 N N . GLN B 1 144 ? -9.727 5.504 -3.5 1 98.62 144 GLN B N 1
ATOM 2958 C CA . GLN B 1 144 ? -10.891 4.812 -4.047 1 98.62 144 GLN B CA 1
ATOM 2959 C C . GLN B 1 144 ? -10.492 3.498 -4.707 1 98.62 144 GLN B C 1
ATOM 2961 O O . GLN B 1 144 ? -11.148 2.475 -4.52 1 98.62 144 GLN B O 1
ATOM 2966 N N . GLU B 1 145 ? -9.445 3.541 -5.391 1 96.75 145 GLU B N 1
ATOM 2967 C CA . GLU B 1 145 ? -8.945 2.332 -6.035 1 96.75 145 GLU B CA 1
ATOM 2968 C C . GLU B 1 145 ? -8.516 1.29 -5.008 1 96.75 145 GLU B C 1
ATOM 2970 O O . GLU B 1 145 ? -8.781 0.098 -5.176 1 96.75 145 GLU B O 1
ATOM 2975 N N . ARG B 1 146 ? -7.855 1.731 -3.996 1 97 146 ARG B N 1
ATOM 2976 C CA . ARG B 1 146 ? -7.449 0.825 -2.926 1 97 146 ARG B CA 1
ATOM 2977 C C . ARG B 1 146 ? -8.664 0.172 -2.271 1 97 146 ARG B C 1
ATOM 2979 O O . ARG B 1 146 ? -8.664 -1.034 -2.016 1 97 146 ARG B O 1
ATOM 2986 N N . LEU B 1 147 ? -9.609 0.97 -2 1 97.25 147 LEU B N 1
ATOM 2987 C CA . LEU B 1 147 ? -10.836 0.445 -1.413 1 97.25 147 LEU B CA 1
ATOM 2988 C C . LEU B 1 147 ? -11.469 -0.601 -2.324 1 97.25 147 LEU B C 1
ATOM 2990 O O . LEU B 1 147 ? -11.859 -1.678 -1.863 1 97.25 147 LEU B O 1
ATOM 2994 N N . PHE B 1 148 ? -11.555 -0.271 -3.623 1 93.31 148 PHE B N 1
ATOM 2995 C CA . PHE B 1 148 ? -12.102 -1.186 -4.613 1 93.31 148 PHE B CA 1
ATOM 2996 C C . PHE B 1 148 ? -11.328 -2.5 -4.629 1 93.31 148 PHE B C 1
ATOM 2998 O O . PHE B 1 148 ? -11.922 -3.576 -4.527 1 93.31 148 PHE B O 1
ATOM 3005 N N . SER B 1 149 ? -10.047 -2.432 -4.691 1 89.62 149 SER B N 1
ATOM 3006 C CA . SER B 1 149 ? -9.211 -3.621 -4.789 1 89.62 149 SER B CA 1
ATOM 3007 C C . SER B 1 149 ? -9.328 -4.484 -3.537 1 89.62 149 SER B C 1
ATOM 3009 O O . SER B 1 149 ? -9.438 -5.711 -3.629 1 89.62 149 SER B O 1
ATOM 3011 N N . LYS B 1 150 ? -9.312 -3.867 -2.412 1 91.88 150 LYS B N 1
ATOM 3012 C CA . LYS B 1 150 ? -9.367 -4.625 -1.166 1 91.88 150 LYS B CA 1
ATOM 3013 C C . LYS B 1 150 ? -10.742 -5.266 -0.971 1 91.88 150 LYS B C 1
ATOM 3015 O O . LYS B 1 150 ? -10.859 -6.305 -0.319 1 91.88 150 LYS B O 1
ATOM 3020 N N . ALA B 1 151 ? -11.75 -4.648 -1.549 1 91.81 151 ALA B N 1
ATOM 3021 C CA . ALA B 1 151 ? -13.102 -5.191 -1.439 1 91.81 151 ALA B CA 1
ATOM 3022 C C . ALA B 1 151 ? -13.219 -6.531 -2.162 1 91.81 151 ALA B C 1
ATOM 3024 O O . ALA B 1 151 ? -14.094 -7.336 -1.85 1 91.81 151 ALA B O 1
ATOM 3025 N N . LEU B 1 152 ? -12.344 -6.727 -3.086 1 85.31 152 LEU B N 1
ATOM 3026 C CA . LEU B 1 152 ? -12.391 -7.945 -3.889 1 85.31 152 LEU B CA 1
ATOM 3027 C C . LEU B 1 152 ? -11.93 -9.148 -3.072 1 85.31 152 LEU B C 1
ATOM 3029 O O . LEU B 1 152 ? -12.281 -10.289 -3.393 1 85.31 152 LEU B O 1
ATOM 3033 N N . TYR B 1 153 ? -11.156 -8.812 -1.961 1 85.44 153 TYR B N 1
ATOM 3034 C CA . TYR B 1 153 ? -10.594 -9.992 -1.308 1 85.44 153 TYR B CA 1
ATOM 3035 C C . TYR B 1 153 ? -10.766 -9.914 0.204 1 85.44 153 TYR B C 1
ATOM 3037 O O . TYR B 1 153 ? -10.336 -10.805 0.935 1 85.44 153 TYR B O 1
ATOM 3045 N N . SER B 1 154 ? -11.461 -8.891 0.675 1 91 154 SER B N 1
ATOM 3046 C CA . SER B 1 154 ? -11.531 -8.75 2.125 1 91 154 SER B CA 1
ATOM 3047 C C . SER B 1 154 ? -12.883 -8.18 2.557 1 91 154 SER B C 1
ATOM 3049 O O . SER B 1 154 ? -13.664 -7.727 1.723 1 91 154 SER B O 1
ATOM 3051 N N . SER B 1 155 ? -13.109 -8.156 3.869 1 93.62 155 SER B N 1
ATOM 3052 C CA . SER B 1 155 ? -14.359 -7.68 4.457 1 93.62 155 SER B CA 1
ATOM 3053 C C . SER B 1 155 ? -14.297 -6.184 4.742 1 93.62 155 SER B C 1
ATOM 3055 O O . SER B 1 155 ? -15.148 -5.648 5.457 1 93.62 155 SER B O 1
ATOM 3057 N N . LEU B 1 156 ? -13.391 -5.52 4.133 1 95.88 156 LEU B N 1
ATOM 3058 C CA . LEU B 1 156 ? -13.125 -4.121 4.449 1 95.88 156 LEU B CA 1
ATOM 3059 C C . LEU B 1 156 ? -14.391 -3.283 4.309 1 95.88 156 LEU B C 1
ATOM 3061 O O . LEU B 1 156 ? -14.688 -2.453 5.168 1 95.88 156 LEU B O 1
ATOM 3065 N N . PRO B 1 157 ? -15.227 -3.461 3.34 1 96.94 157 PRO B N 1
ATOM 3066 C CA . PRO B 1 157 ? -16.406 -2.613 3.182 1 96.94 157 PRO B CA 1
ATOM 3067 C C . PRO B 1 157 ? -17.359 -2.711 4.367 1 96.94 157 PRO B C 1
ATOM 3069 O O . PRO B 1 157 ? -18.125 -1.775 4.629 1 96.94 157 PRO B O 1
ATOM 3072 N N . LEU B 1 158 ? -17.312 -3.791 5.09 1 96.94 158 LEU B N 1
ATOM 3073 C CA . LEU B 1 158 ? -18.219 -3.957 6.223 1 96.94 158 LEU B CA 1
ATOM 3074 C C . LEU B 1 158 ? -17.906 -2.943 7.32 1 96.94 158 LEU B C 1
ATOM 3076 O O . LEU B 1 158 ? -18.75 -2.688 8.188 1 96.94 158 LEU B O 1
ATOM 3080 N N . MET B 1 159 ? -16.734 -2.393 7.246 1 97.5 159 MET B N 1
ATOM 3081 C CA . MET B 1 159 ? -16.328 -1.404 8.25 1 97.5 159 MET B CA 1
ATOM 3082 C C . MET B 1 159 ? -17.234 -0.173 8.18 1 97.5 159 MET B C 1
ATOM 3084 O O . MET B 1 159 ? -17.359 0.56 9.164 1 97.5 159 MET B O 1
ATOM 3088 N N . PHE B 1 160 ? -17.844 0.042 7.074 1 97.94 160 PHE B N 1
ATOM 3089 C CA . PHE B 1 160 ? -18.734 1.189 6.895 1 97.94 160 PHE B CA 1
ATOM 3090 C C . PHE B 1 160 ? -20.016 1.016 7.691 1 97.94 160 PHE B C 1
ATOM 3092 O O . PHE B 1 160 ? -20.719 1.989 7.961 1 97.94 160 PHE B O 1
ATOM 3099 N N . LEU B 1 161 ? -20.391 -0.187 8.023 1 96.12 161 LEU B N 1
ATOM 3100 C CA . LEU B 1 161 ? -21.719 -0.489 8.539 1 96.12 161 LEU B CA 1
ATOM 3101 C C . LEU B 1 161 ? -21.734 -0.45 10.062 1 96.12 161 LEU B C 1
ATOM 3103 O O . LEU B 1 161 ? -22.812 -0.469 10.672 1 96.12 161 LEU B O 1
ATOM 3107 N N . GLY B 1 162 ? -20.578 -0.382 10.68 1 93.69 162 GLY B N 1
ATOM 3108 C CA . GLY B 1 162 ? -20.531 -0.399 12.133 1 93.69 162 GLY B CA 1
ATOM 3109 C C . GLY B 1 162 ? -20.484 -1.801 12.711 1 93.69 162 GLY B C 1
ATOM 3110 O O . GLY B 1 162 ? -20.094 -2.748 12.031 1 93.69 162 GLY B O 1
ATOM 3111 N N . SER B 1 163 ? -20.891 -1.938 13.969 1 92.88 163 SER B N 1
ATOM 3112 C CA . SER B 1 163 ? -20.688 -3.178 14.711 1 92.88 163 SER B CA 1
ATOM 3113 C C . SER B 1 163 ? -21.797 -4.184 14.438 1 92.88 163 SER B C 1
ATOM 3115 O O . SER B 1 163 ? -21.641 -5.375 14.711 1 92.88 163 SER B O 1
ATOM 3117 N N . GLU B 1 164 ? -22.953 -3.695 13.938 1 94.38 164 GLU B N 1
ATOM 3118 C CA . GLU B 1 164 ? -24.094 -4.559 13.672 1 94.38 164 GLU B CA 1
ATOM 3119 C C . GLU B 1 164 ? -24.719 -4.238 12.32 1 94.38 164 GLU B C 1
ATOM 3121 O O . GLU B 1 164 ? -24.969 -3.072 12 1 94.38 164 GLU B O 1
ATOM 3126 N N . PHE B 1 165 ? -24.953 -5.34 11.547 1 95.19 165 PHE B N 1
ATOM 3127 C CA . PHE B 1 165 ? -25.547 -5.129 10.227 1 95.19 165 PHE B CA 1
ATOM 3128 C C . PHE B 1 165 ? -26.25 -6.391 9.742 1 95.19 165 PHE B C 1
ATOM 3130 O O . PHE B 1 165 ? -26.094 -7.461 10.328 1 95.19 165 PHE B O 1
ATOM 3137 N N . SER B 1 166 ? -27.078 -6.234 8.688 1 95.31 166 SER B N 1
ATOM 3138 C CA . SER B 1 166 ? -27.797 -7.344 8.07 1 95.31 166 SER B CA 1
ATOM 3139 C C . SER B 1 166 ? -27.141 -7.766 6.754 1 95.31 166 SER B C 1
ATOM 3141 O O . SER B 1 166 ? -26.297 -7.051 6.219 1 95.31 166 SER B O 1
ATOM 3143 N N . ALA B 1 167 ? -27.531 -8.922 6.316 1 94.25 167 ALA B N 1
ATOM 3144 C CA . ALA B 1 167 ? -27 -9.438 5.055 1 94.25 167 ALA B CA 1
ATOM 3145 C C . ALA B 1 167 ? -27.328 -8.5 3.896 1 94.25 167 ALA B C 1
ATOM 3147 O O . ALA B 1 167 ? -26.469 -8.195 3.07 1 94.25 167 ALA B O 1
ATOM 3148 N N . PRO B 1 168 ? -28.516 -7.984 3.865 1 94.38 168 PRO B N 1
ATOM 3149 C CA . PRO B 1 168 ? -28.812 -7.047 2.779 1 94.38 168 PRO B CA 1
ATOM 3150 C C . PRO B 1 168 ? -27.953 -5.789 2.834 1 94.38 168 PRO B C 1
ATOM 3152 O O . PRO B 1 168 ? -27.547 -5.27 1.79 1 94.38 168 PRO B O 1
ATOM 3155 N N . GLU B 1 169 ? -27.688 -5.387 3.996 1 95.56 169 GLU B N 1
ATOM 3156 C CA . GLU B 1 169 ? -26.797 -4.23 4.141 1 95.56 169 GLU B CA 1
ATOM 3157 C C . GLU B 1 169 ? -25.391 -4.547 3.637 1 95.56 169 GLU B C 1
ATOM 3159 O O . GLU B 1 169 ? -24.766 -3.709 2.996 1 95.56 169 GLU B O 1
ATOM 3164 N N . ALA B 1 170 ? -24.984 -5.727 3.973 1 95.94 170 ALA B N 1
ATOM 3165 C CA . ALA B 1 170 ? -23.672 -6.172 3.492 1 95.94 170 ALA B CA 1
ATOM 3166 C C . ALA B 1 170 ? -23.641 -6.223 1.968 1 95.94 170 ALA B C 1
ATOM 3168 O O . ALA B 1 170 ? -22.688 -5.742 1.348 1 95.94 170 ALA B O 1
ATOM 3169 N N . VAL B 1 171 ? -24.688 -6.734 1.387 1 94.62 171 VAL B N 1
ATOM 3170 C CA . VAL B 1 171 ? -24.797 -6.785 -0.068 1 94.62 171 VAL B CA 1
ATOM 3171 C C . VAL B 1 171 ? -24.734 -5.367 -0.639 1 94.62 171 VAL B C 1
ATOM 3173 O O . VAL B 1 171 ? -24 -5.109 -1.601 1 94.62 171 VAL B O 1
ATOM 3176 N N . GLY B 1 172 ? -25.422 -4.492 -0.016 1 95.31 172 GLY B N 1
ATOM 3177 C CA . GLY B 1 172 ? -25.5 -3.117 -0.478 1 95.31 172 GLY B CA 1
ATOM 3178 C C . GLY B 1 172 ? -24.156 -2.414 -0.477 1 95.31 172 GLY B C 1
ATOM 3179 O O . GLY B 1 172 ? -23.781 -1.781 -1.465 1 95.31 172 GLY B O 1
ATOM 3180 N N . ILE B 1 173 ? -23.406 -2.547 0.617 1 97.56 173 ILE B N 1
ATOM 3181 C CA . ILE B 1 173 ? -22.156 -1.802 0.747 1 97.56 173 ILE B CA 1
ATOM 3182 C C . ILE B 1 173 ? -21.109 -2.383 -0.198 1 97.56 173 ILE B C 1
ATOM 3184 O O . ILE B 1 173 ? -20.328 -1.642 -0.803 1 97.56 173 ILE B O 1
ATOM 3188 N N . PHE B 1 174 ? -21.078 -3.676 -0.389 1 95.69 174 PHE B N 1
ATOM 3189 C CA . PHE B 1 174 ? -20.141 -4.277 -1.338 1 95.69 174 PHE B CA 1
ATOM 3190 C C . PHE B 1 174 ? -20.5 -3.875 -2.766 1 95.69 174 PHE B C 1
ATOM 3192 O O . PHE B 1 174 ? -19.609 -3.547 -3.559 1 95.69 174 PHE B O 1
ATOM 3199 N N . SER B 1 175 ? -21.781 -3.922 -3.068 1 94.69 175 SER B N 1
ATOM 3200 C CA . SER B 1 175 ? -22.203 -3.51 -4.398 1 94.69 175 SER B CA 1
ATOM 3201 C C . SER B 1 175 ? -21.797 -2.07 -4.691 1 94.69 175 SER B C 1
ATOM 3203 O O . SER B 1 175 ? -21.359 -1.757 -5.797 1 94.69 175 SER B O 1
ATOM 3205 N N . LEU B 1 176 ? -21.922 -1.315 -3.707 1 96.62 176 LEU B N 1
ATOM 3206 C CA . LEU B 1 176 ? -21.578 0.096 -3.844 1 96.62 176 LEU B CA 1
ATOM 3207 C C . LEU B 1 176 ? -20.094 0.268 -4.078 1 96.62 176 LEU B C 1
ATOM 3209 O O . LEU B 1 176 ? -19.672 0.984 -4.996 1 96.62 176 LEU B O 1
ATOM 3213 N N . VAL B 1 177 ? -19.234 -0.388 -3.311 1 96.56 177 VAL B N 1
ATOM 3214 C CA . VAL B 1 177 ? -17.781 -0.249 -3.391 1 96.56 177 VAL B CA 1
ATOM 3215 C C . VAL B 1 177 ? -17.266 -0.852 -4.699 1 96.56 177 VAL B C 1
ATOM 3217 O O . VAL B 1 177 ? -16.406 -0.28 -5.359 1 96.56 177 VAL B O 1
ATOM 3220 N N . LEU B 1 178 ? -17.891 -1.885 -5.137 1 92.81 178 LEU B N 1
ATOM 3221 C CA . LEU B 1 178 ? -17.438 -2.605 -6.32 1 92.81 178 LEU B CA 1
ATOM 3222 C C . LEU B 1 178 ? -18.094 -2.053 -7.582 1 92.81 178 LEU B C 1
ATOM 3224 O O . LEU B 1 178 ? -17.719 -2.426 -8.695 1 92.81 178 LEU B O 1
ATOM 3228 N N . GLU B 1 179 ? -19.031 -1.209 -7.391 1 92.19 179 GLU B N 1
ATOM 3229 C CA . GLU B 1 179 ? -19.766 -0.581 -8.492 1 92.19 179 GLU B CA 1
ATOM 3230 C C . GLU B 1 179 ? -20.391 -1.628 -9.406 1 92.19 179 GLU B C 1
ATOM 3232 O O . GLU B 1 179 ? -20.344 -1.493 -10.633 1 92.19 179 GLU B O 1
ATOM 3237 N N . ARG B 1 180 ? -20.859 -2.711 -8.805 1 90.94 180 ARG B N 1
ATOM 3238 C CA . ARG B 1 180 ? -21.609 -3.779 -9.461 1 90.94 180 ARG B CA 1
ATOM 3239 C C . ARG B 1 180 ? -22.438 -4.57 -8.453 1 90.94 180 ARG B C 1
ATOM 3241 O O . ARG B 1 180 ? -22.094 -4.617 -7.266 1 90.94 180 ARG B O 1
ATOM 3248 N N . PRO B 1 181 ? -23.453 -5.223 -8.977 1 91.38 181 PRO B N 1
ATOM 3249 C CA . PRO B 1 181 ? -24.266 -6.02 -8.055 1 91.38 181 PRO B CA 1
ATOM 3250 C C . PRO B 1 181 ? -23.516 -7.234 -7.516 1 91.38 181 PRO B C 1
ATOM 3252 O O . PRO B 1 181 ? -22.75 -7.863 -8.242 1 91.38 181 PRO B O 1
ATOM 3255 N N . VAL B 1 182 ? -23.734 -7.473 -6.285 1 91.06 182 VAL B N 1
ATOM 3256 C CA . VAL B 1 182 ? -23.219 -8.656 -5.617 1 91.06 182 VAL B CA 1
ATOM 3257 C C . VAL B 1 182 ? -24.359 -9.617 -5.285 1 91.06 182 VAL B C 1
ATOM 3259 O O . VAL B 1 182 ? -25.422 -9.188 -4.844 1 91.06 182 VAL B O 1
ATOM 3262 N N . LEU B 1 183 ? -24.125 -10.828 -5.5 1 90.19 183 LEU B N 1
ATOM 3263 C CA . LEU B 1 183 ? -25.156 -11.828 -5.254 1 90.19 183 LEU B CA 1
ATOM 3264 C C . LEU B 1 183 ? -25.359 -12.039 -3.758 1 90.19 183 LEU B C 1
ATOM 3266 O O . LEU B 1 183 ? -24.406 -12.172 -3.002 1 90.19 183 LEU B O 1
ATOM 3270 N N . LYS B 1 184 ? -26.625 -12.141 -3.426 1 91 184 LYS B N 1
ATOM 3271 C CA . LYS B 1 184 ? -26.984 -12.367 -2.031 1 91 184 LYS B CA 1
ATOM 3272 C C . LYS B 1 184 ? -26.422 -13.688 -1.517 1 91 184 LYS B C 1
ATOM 3274 O O . LYS B 1 184 ? -25.922 -13.75 -0.391 1 91 184 LYS B O 1
ATOM 3279 N N . THR B 1 185 ? -26.391 -14.641 -2.334 1 89.62 185 THR B N 1
ATOM 3280 C CA . THR B 1 185 ? -25.922 -15.961 -1.951 1 89.62 185 THR B CA 1
ATOM 3281 C C . THR B 1 185 ? -24.422 -15.938 -1.674 1 89.62 185 THR B C 1
ATOM 3283 O O . THR B 1 185 ? -23.953 -16.531 -0.703 1 89.62 185 THR B O 1
ATOM 3286 N N . SER B 1 186 ? -23.75 -15.219 -2.508 1 86.5 186 SER B N 1
ATOM 3287 C CA . SER B 1 186 ? -22.297 -15.094 -2.332 1 86.5 186 SER B CA 1
ATOM 3288 C C . SER B 1 186 ? -21.953 -14.391 -1.025 1 86.5 186 SER B C 1
ATOM 3290 O O . SER B 1 186 ? -21.047 -14.805 -0.304 1 86.5 186 SER B O 1
ATOM 3292 N N . MET B 1 187 ? -22.734 -13.414 -0.743 1 91.94 187 MET B N 1
ATOM 3293 C CA . MET B 1 187 ? -22.5 -12.656 0.487 1 91.94 187 MET B CA 1
ATOM 3294 C C . MET B 1 187 ? -22.828 -13.5 1.712 1 91.94 187 MET B C 1
ATOM 3296 O O . MET B 1 187 ? -22.094 -13.5 2.695 1 91.94 187 MET B O 1
ATOM 3300 N N . ARG B 1 188 ? -23.891 -14.148 1.648 1 90.88 188 ARG B N 1
ATOM 3301 C CA . ARG B 1 188 ? -24.297 -15 2.764 1 90.88 188 ARG B CA 1
ATOM 3302 C C . ARG B 1 188 ? -23.219 -16.047 3.078 1 90.88 188 ARG B C 1
ATOM 3304 O O . ARG B 1 188 ? -22.922 -16.297 4.246 1 90.88 188 ARG B O 1
ATOM 3311 N N . GLN B 1 189 ? -22.672 -16.609 2.076 1 89.25 189 GLN B N 1
ATOM 3312 C CA . GLN B 1 189 ? -21.609 -17.594 2.254 1 89.25 189 GLN B CA 1
ATOM 3313 C C . GLN B 1 189 ? -20.391 -16.969 2.918 1 89.25 189 GLN B C 1
ATOM 3315 O O . GLN B 1 189 ? -19.781 -17.578 3.795 1 89.25 189 GLN B O 1
ATOM 3320 N N . ARG B 1 190 ? -20.078 -15.836 2.523 1 90.38 190 ARG B N 1
ATOM 3321 C CA . ARG B 1 190 ? -18.938 -15.133 3.104 1 90.38 190 ARG B CA 1
ATOM 3322 C C . ARG B 1 190 ? -19.188 -14.797 4.57 1 90.38 190 ARG B C 1
ATOM 3324 O O . ARG B 1 190 ? -18.297 -14.969 5.414 1 90.38 190 ARG B O 1
ATOM 3331 N N . LEU B 1 191 ? -20.375 -14.352 4.816 1 93.56 191 LEU B N 1
ATOM 3332 C CA . LEU B 1 191 ? -20.734 -14.023 6.195 1 93.56 191 LEU B CA 1
ATOM 3333 C C . LEU B 1 191 ? -20.703 -15.273 7.07 1 93.56 191 LEU B C 1
ATOM 3335 O O . LEU B 1 191 ? -20.281 -15.219 8.227 1 93.56 191 LEU B O 1
ATOM 3339 N N . LEU B 1 192 ? -21.141 -16.328 6.52 1 93 192 LEU B N 1
ATOM 3340 C CA . LEU B 1 192 ? -21.094 -17.594 7.242 1 93 192 LEU B CA 1
ATOM 3341 C C . LEU B 1 192 ? -19.656 -18 7.562 1 93 192 LEU B C 1
ATOM 3343 O O . LEU B 1 192 ? -19.359 -18.375 8.695 1 93 192 LEU B O 1
ATOM 3347 N N . LYS B 1 193 ? -18.812 -17.891 6.602 1 91.12 193 LYS B N 1
ATOM 3348 C CA . LYS B 1 193 ? -17.406 -18.219 6.805 1 91.12 193 LYS B CA 1
ATOM 3349 C C . LYS B 1 193 ? -16.766 -17.312 7.855 1 91.12 193 LYS B C 1
ATOM 3351 O O . LYS B 1 193 ? -15.953 -17.766 8.664 1 91.12 193 LYS B O 1
ATOM 3356 N N . MET B 1 194 ? -17.141 -16.094 7.809 1 93.25 194 MET B N 1
ATOM 3357 C CA . MET B 1 194 ? -16.656 -15.141 8.805 1 93.25 194 MET B CA 1
ATOM 3358 C C . MET B 1 194 ? -17.125 -15.523 10.203 1 93.25 194 MET B C 1
ATOM 3360 O O . MET B 1 194 ? -16.391 -15.359 11.18 1 93.25 194 MET B O 1
ATOM 3364 N N . THR B 1 195 ? -18.312 -15.992 10.25 1 95.25 195 THR B N 1
ATOM 3365 C CA . THR B 1 195 ? -18.859 -16.438 11.531 1 95.25 195 THR B CA 1
ATOM 3366 C C . THR B 1 195 ? -18.094 -17.656 12.039 1 95.25 195 THR B C 1
ATOM 3368 O O . THR B 1 195 ? -17.703 -17.703 13.211 1 95.25 195 THR B O 1
ATOM 3371 N N . GLU B 1 196 ? -17.844 -18.531 11.156 1 94.12 196 GLU B N 1
ATOM 3372 C CA . GLU B 1 196 ? -17.094 -19.734 11.508 1 94.12 196 GLU B CA 1
ATOM 3373 C C . GLU B 1 196 ? -15.68 -19.391 11.969 1 94.12 196 GLU B C 1
ATOM 3375 O O . GLU B 1 196 ? -15.125 -20.047 12.852 1 94.12 196 GLU B O 1
ATOM 3380 N N . ALA B 1 197 ? -15.18 -18.359 11.406 1 92.81 197 ALA B N 1
ATOM 3381 C CA . ALA B 1 197 ? -13.82 -17.938 11.742 1 92.81 197 ALA B CA 1
ATOM 3382 C C . ALA B 1 197 ? -13.812 -17.062 12.992 1 92.81 197 ALA B C 1
ATOM 3384 O O . ALA B 1 197 ? -12.75 -16.609 13.43 1 92.81 197 ALA B O 1
ATOM 3385 N N . GLY B 1 198 ? -14.93 -16.734 13.539 1 95.38 198 GLY B N 1
ATOM 3386 C CA . GLY B 1 198 ? -15.023 -16.016 14.797 1 95.38 198 GLY B CA 1
ATOM 3387 C C . GLY B 1 198 ? -15.055 -14.508 14.617 1 95.38 198 GLY B C 1
ATOM 3388 O O . GLY B 1 198 ? -14.797 -13.766 15.562 1 95.38 198 GLY B O 1
ATOM 3389 N N . TYR B 1 199 ? -15.359 -14.047 13.414 1 95.88 199 TYR B N 1
ATOM 3390 C CA . TYR B 1 199 ? -15.383 -12.617 13.156 1 95.88 199 TYR B CA 1
ATOM 3391 C C . TYR B 1 199 ? -16.766 -12.039 13.406 1 95.88 199 TYR B C 1
ATOM 3393 O O . TYR B 1 199 ? -16.906 -10.852 13.711 1 95.88 199 TYR B O 1
ATOM 3401 N N . LEU B 1 200 ? -17.797 -12.875 13.258 1 97 200 LEU B N 1
ATOM 3402 C CA . LEU B 1 200 ? -19.188 -12.43 13.383 1 97 200 LEU B CA 1
ATOM 3403 C C . LEU B 1 200 ? -19.969 -13.367 14.297 1 97 200 LEU B C 1
ATOM 3405 O O . LEU B 1 200 ? -19.578 -14.523 14.492 1 97 200 LEU B O 1
ATOM 3409 N N . GLN B 1 201 ? -21.016 -12.797 14.844 1 97.06 201 GLN B N 1
ATOM 3410 C CA . GLN B 1 201 ? -21.953 -13.578 15.633 1 97.06 201 GLN B CA 1
ATOM 3411 C C . GLN B 1 201 ? -23.391 -13.117 15.391 1 97.06 201 GLN B C 1
ATOM 3413 O O . GLN B 1 201 ? -23.656 -11.914 15.305 1 97.06 201 GLN B O 1
ATOM 3418 N N . GLU B 1 202 ? -24.266 -14.094 15.32 1 93.81 202 GLU B N 1
ATOM 3419 C CA . GLU B 1 202 ? -25.672 -13.742 15.203 1 93.81 202 GLU B CA 1
ATOM 3420 C C . GLU B 1 202 ? -26.172 -13.047 16.469 1 93.81 202 GLU B C 1
ATOM 3422 O O . GLU B 1 202 ? -25.844 -13.461 17.578 1 93.81 202 GLU B O 1
ATOM 3427 N N . THR B 1 203 ? -26.938 -12.008 16.297 1 91.81 203 THR B N 1
ATOM 3428 C CA . THR B 1 203 ? -27.391 -11.234 17.453 1 91.81 203 THR B CA 1
ATOM 3429 C C . THR B 1 203 ? -28.719 -11.773 17.969 1 91.81 203 THR B C 1
ATOM 3431 O O . THR B 1 203 ? -29.094 -11.523 19.109 1 91.81 203 THR B O 1
ATOM 3434 N N . GLY B 1 204 ? -29.469 -12.391 17.156 1 86.75 204 GLY B N 1
ATOM 3435 C CA . GLY B 1 204 ? -30.828 -12.781 17.484 1 86.75 204 GLY B CA 1
ATOM 3436 C C . GLY B 1 204 ? -31.828 -11.672 17.25 1 86.75 204 GLY B C 1
ATOM 3437 O O . GLY B 1 204 ? -33.031 -11.891 17.375 1 86.75 204 GLY B O 1
ATOM 3438 N N . ARG B 1 205 ? -31.328 -10.555 16.953 1 85.56 205 ARG B N 1
ATOM 3439 C CA . ARG B 1 205 ? -32.188 -9.406 16.703 1 85.56 205 ARG B CA 1
ATOM 3440 C C . ARG B 1 205 ? -32.5 -9.281 15.211 1 85.56 205 ARG B C 1
ATOM 3442 O O . ARG B 1 205 ? -31.891 -9.945 14.375 1 85.56 205 ARG B O 1
ATOM 3449 N N . LYS B 1 206 ? -33.75 -8.617 14.992 1 83.62 206 LYS B N 1
ATOM 3450 C CA . LYS B 1 206 ? -34.125 -8.32 13.617 1 83.62 206 LYS B CA 1
ATOM 3451 C C . LYS B 1 206 ? -34.281 -6.82 13.391 1 83.62 206 LYS B C 1
ATOM 3453 O O . LYS B 1 206 ? -34.719 -6.09 14.266 1 83.62 206 LYS B O 1
ATOM 3458 N N . LYS B 1 207 ? -33.562 -6.301 12.391 1 74.31 207 LYS B N 1
ATOM 3459 C CA . LYS B 1 207 ? -33.656 -4.891 12.016 1 74.31 207 LYS B CA 1
ATOM 3460 C C . LYS B 1 207 ? -34.594 -4.707 10.82 1 74.31 207 LYS B C 1
ATOM 3462 O O . LYS B 1 207 ? -34.625 -5.559 9.93 1 74.31 207 LYS B O 1
ATOM 3467 N N . SER B 1 208 ? -35.531 -3.705 10.969 1 66.44 208 SER B N 1
ATOM 3468 C CA . SER B 1 208 ? -36.438 -3.406 9.867 1 66.44 208 SER B CA 1
ATOM 3469 C C . SER B 1 208 ? -35.688 -2.758 8.703 1 66.44 208 SER B C 1
ATOM 3471 O O . SER B 1 208 ? -34.906 -1.826 8.898 1 66.44 208 SER B O 1
ATOM 3473 N N . GLY B 1 209 ? -35.25 -3.443 7.77 1 56.84 209 GLY B N 1
ATOM 3474 C CA . GLY B 1 209 ? -34.594 -2.809 6.637 1 56.84 209 GLY B CA 1
ATOM 3475 C C . GLY B 1 209 ? -35.531 -1.955 5.809 1 56.84 209 GLY B C 1
ATOM 3476 O O . GLY B 1 209 ? -36.719 -1.771 6.176 1 56.84 209 GLY B O 1
ATOM 3477 N N . ASP B 1 210 ? -34.906 -1.154 4.773 1 50.38 210 ASP B N 1
ATOM 3478 C CA . ASP B 1 210 ? -35.688 -0.342 3.844 1 50.38 210 ASP B CA 1
ATOM 3479 C C . ASP B 1 210 ? -36.781 -1.17 3.172 1 50.38 210 ASP B C 1
ATOM 3481 O O . ASP B 1 210 ? -36.531 -1.814 2.15 1 50.38 210 ASP B O 1
ATOM 3485 N N . GLY B 1 211 ? -37.938 -1.218 3.689 1 51.59 211 GLY B N 1
ATOM 3486 C CA . GLY B 1 211 ? -39.188 -1.609 3.051 1 51.59 211 GLY B CA 1
ATOM 3487 C C . GLY B 1 211 ? -39.469 -3.092 3.174 1 51.59 211 GLY B C 1
ATOM 3488 O O . GLY B 1 211 ? -40.438 -3.594 2.576 1 51.59 211 GLY B O 1
ATOM 3489 N N . GLY B 1 212 ? -38.594 -3.893 3.787 1 55.69 212 GLY B N 1
ATOM 3490 C CA . GLY B 1 212 ? -38.938 -5.297 3.717 1 55.69 212 GLY B CA 1
ATOM 3491 C C . GLY B 1 212 ? -39 -5.973 5.074 1 55.69 212 GLY B C 1
ATOM 3492 O O . GLY B 1 212 ? -38.969 -5.305 6.109 1 55.69 212 GLY B O 1
ATOM 3493 N N . ARG B 1 213 ? -39.156 -7.344 5.109 1 66.69 213 ARG B N 1
ATOM 3494 C CA . ARG B 1 213 ? -39.219 -8.297 6.219 1 66.69 213 ARG B CA 1
ATOM 3495 C C . ARG B 1 213 ? -38.031 -8.102 7.156 1 66.69 213 ARG B C 1
ATOM 3497 O O . ARG B 1 213 ? -36.906 -7.805 6.707 1 66.69 213 ARG B O 1
ATOM 3504 N N . PRO B 1 214 ? -38.344 -8.055 8.422 1 77.31 214 PRO B N 1
ATOM 3505 C CA . PRO B 1 214 ? -37.25 -7.953 9.391 1 77.31 214 PRO B CA 1
ATOM 3506 C C . PRO B 1 214 ? -36.094 -8.914 9.086 1 77.31 214 PRO B C 1
ATOM 3508 O O . PRO B 1 214 ? -36.312 -10.039 8.648 1 77.31 214 PRO B O 1
ATOM 3511 N N . GLN B 1 215 ? -34.906 -8.312 9.047 1 86.62 215 GLN B N 1
ATOM 3512 C CA . GLN B 1 215 ? -33.719 -9.102 8.727 1 86.62 215 GLN B CA 1
ATOM 3513 C C . GLN B 1 215 ? -32.875 -9.367 9.969 1 86.62 215 GLN B C 1
ATOM 3515 O O . GLN B 1 215 ? -32.719 -8.492 10.82 1 86.62 215 GLN B O 1
ATOM 3520 N N . ARG B 1 216 ? -32.406 -10.617 10.039 1 91.19 216 ARG B N 1
ATOM 3521 C CA . ARG B 1 216 ? -31.484 -10.977 11.102 1 91.19 216 ARG B CA 1
ATOM 3522 C C . ARG B 1 216 ? -30.172 -10.203 10.969 1 91.19 216 ARG B C 1
ATOM 3524 O O . ARG B 1 216 ? -29.734 -9.891 9.859 1 91.19 216 ARG B O 1
ATOM 3531 N N . THR B 1 217 ? -29.641 -9.883 12.156 1 95.38 217 THR B N 1
ATOM 3532 C CA . THR B 1 217 ? -28.406 -9.102 12.117 1 95.38 217 THR B CA 1
ATOM 3533 C C . THR B 1 217 ? -27.25 -9.891 12.719 1 95.38 217 THR B C 1
ATOM 3535 O O . THR B 1 217 ? -27.453 -10.883 13.414 1 95.38 217 THR B O 1
ATOM 3538 N N . VAL B 1 218 ? -26.078 -9.5 12.25 1 96.44 218 VAL B N 1
ATOM 3539 C CA . VAL B 1 218 ? -24.844 -10.031 12.805 1 96.44 218 VAL B CA 1
ATOM 3540 C C . VAL B 1 218 ? -24.047 -8.906 13.453 1 96.44 218 VAL B C 1
ATOM 3542 O O . VAL B 1 218 ? -24.188 -7.738 13.086 1 96.44 218 VAL B O 1
ATOM 3545 N N . GLU B 1 219 ? -23.281 -9.328 14.438 1 96.25 219 GLU B N 1
ATOM 3546 C CA . GLU B 1 219 ? -22.406 -8.375 15.117 1 96.25 219 GLU B CA 1
ATOM 3547 C C . GLU B 1 219 ? -20.938 -8.742 14.922 1 96.25 219 GLU B C 1
ATOM 3549 O O . GLU B 1 219 ? -20.562 -9.914 14.969 1 96.25 219 GLU B O 1
ATOM 3554 N N . SER B 1 220 ? -20.172 -7.695 14.727 1 94.88 220 SER B N 1
ATOM 3555 C CA . SER B 1 220 ? -18.734 -7.902 14.578 1 94.88 220 SER B CA 1
ATOM 3556 C C . SER B 1 220 ? -18.078 -8.203 15.922 1 94.88 220 SER B C 1
ATOM 3558 O O . SER B 1 220 ? -18.266 -7.465 16.891 1 94.88 220 SER B O 1
ATOM 3560 N N . LEU B 1 221 ? -17.172 -9.18 16 1 94.69 221 LEU B N 1
ATOM 3561 C CA . LEU B 1 221 ? -16.484 -9.586 17.219 1 94.69 221 LEU B CA 1
ATOM 3562 C C . LEU B 1 221 ? -15.039 -9.117 17.219 1 94.69 221 LEU B C 1
ATOM 3564 O O . LEU B 1 221 ? -14.367 -9.156 18.25 1 94.69 221 LEU B O 1
ATOM 3568 N N . LYS B 1 222 ? -14.539 -8.664 16.125 1 91.69 222 LYS B N 1
ATOM 3569 C CA . LYS B 1 222 ? -13.156 -8.203 15.977 1 91.69 222 LYS B CA 1
ATOM 3570 C C . LYS B 1 222 ? -13.109 -6.832 15.305 1 91.69 222 LYS B C 1
ATOM 3572 O O . LYS B 1 222 ? -12.617 -6.707 14.18 1 91.69 222 LYS B O 1
ATOM 3577 N N . PRO B 1 223 ? -13.562 -5.871 16.125 1 86.88 223 PRO B N 1
ATOM 3578 C CA . PRO B 1 223 ? -13.523 -4.527 15.547 1 86.88 223 PRO B CA 1
ATOM 3579 C C . PRO B 1 223 ? -12.117 -4.109 15.125 1 86.88 223 PRO B C 1
ATOM 3581 O O . PRO B 1 223 ? -11.141 -4.441 15.805 1 86.88 223 PRO B O 1
ATOM 3584 N N . GLY B 1 224 ? -11.984 -3.572 13.945 1 88.25 224 GLY B N 1
ATOM 3585 C CA . GLY B 1 224 ? -10.695 -3.09 13.477 1 88.25 224 GLY B CA 1
ATOM 3586 C C . GLY B 1 224 ? -9.898 -4.145 12.734 1 88.25 224 GLY B C 1
ATOM 3587 O O . GLY B 1 224 ? -8.75 -3.908 12.352 1 88.25 224 GLY B O 1
ATOM 3588 N N . SER B 1 225 ? -10.508 -5.379 12.656 1 92 225 SER B N 1
ATOM 3589 C CA . SER B 1 225 ? -9.859 -6.445 11.906 1 92 225 SER B CA 1
ATOM 3590 C C . SER B 1 225 ? -10.602 -6.742 10.602 1 92 225 SER B C 1
ATOM 3592 O O . SER B 1 225 ? -11.836 -6.707 10.562 1 92 225 SER B O 1
ATOM 3594 N N . VAL B 1 226 ? -9.844 -7.035 9.625 1 92.5 226 VAL B N 1
ATOM 3595 C CA . VAL B 1 226 ? -10.406 -7.34 8.312 1 92.5 226 VAL B CA 1
ATOM 3596 C C . VAL B 1 226 ? -10.211 -8.82 8 1 92.5 226 VAL B C 1
ATOM 3598 O O . VAL B 1 226 ? -9.133 -9.375 8.227 1 92.5 226 VAL B O 1
ATOM 3601 N N . TYR B 1 227 ? -11.297 -9.461 7.605 1 92.44 227 TYR B N 1
ATOM 3602 C CA . TYR B 1 227 ? -11.258 -10.859 7.191 1 92.44 227 TYR B CA 1
ATOM 3603 C C . TYR B 1 227 ? -10.922 -10.984 5.711 1 92.44 227 TYR B C 1
ATOM 3605 O O . TYR B 1 227 ? -11.516 -10.297 4.875 1 92.44 227 TYR B O 1
ATOM 3613 N N . LEU B 1 228 ? -9.945 -11.859 5.41 1 87.38 228 LEU B N 1
ATOM 3614 C CA . LEU B 1 228 ? -9.594 -12.133 4.02 1 87.38 228 LEU B CA 1
ATOM 3615 C C . LEU B 1 228 ? -10.391 -13.32 3.486 1 87.38 228 LEU B C 1
ATOM 3617 O O . LEU B 1 228 ? -10.367 -14.406 4.078 1 87.38 228 LEU B O 1
ATOM 3621 N N . PHE B 1 229 ? -11.023 -13.109 2.465 1 83.81 229 PHE B N 1
ATOM 3622 C CA . PHE B 1 229 ? -11.859 -14.164 1.911 1 83.81 229 PHE B CA 1
ATOM 3623 C C . PHE B 1 229 ? -11.008 -15.266 1.285 1 83.81 229 PHE B C 1
ATOM 3625 O O . PHE B 1 229 ? -9.961 -14.984 0.699 1 83.81 229 PHE B O 1
ATOM 3632 N N . ASP B 1 230 ? -11.094 -16.609 1.748 1 63.62 230 ASP B N 1
ATOM 3633 C CA . ASP B 1 230 ? -10.344 -17.812 1.367 1 63.62 230 ASP B CA 1
ATOM 3634 C C . ASP B 1 230 ? -10.258 -17.938 -0.152 1 63.62 230 ASP B C 1
ATOM 3636 O O . ASP B 1 230 ? -9.281 -18.469 -0.679 1 63.62 230 ASP B O 1
ATOM 3640 N N . ARG B 1 231 ? -11.312 -17.719 -0.765 1 54.16 231 ARG B N 1
ATOM 3641 C CA . ARG B 1 231 ? -11.547 -18.344 -2.061 1 54.16 231 ARG B CA 1
ATOM 3642 C C . ARG B 1 231 ? -10.445 -17.984 -3.055 1 54.16 231 ARG B C 1
ATOM 3644 O O . ARG B 1 231 ? -10.469 -18.422 -4.203 1 54.16 231 ARG B O 1
ATOM 3651 N N . CYS B 1 232 ? -9.438 -17.281 -2.758 1 49.91 232 CYS B N 1
ATOM 3652 C CA . CYS B 1 232 ? -8.562 -17.25 -3.926 1 49.91 232 CYS B CA 1
ATOM 3653 C C . CYS B 1 232 ? -7.914 -18.594 -4.156 1 49.91 232 CYS B C 1
ATOM 3655 O O . CYS B 1 232 ? -7.754 -19.031 -5.301 1 49.91 232 CYS B O 1
ATOM 3657 N N . PHE B 1 233 ? -7.016 -19.328 -3.232 1 42.94 233 PHE B N 1
ATOM 3658 C CA . PHE B 1 233 ? -6.398 -20.625 -3.496 1 42.94 233 PHE B CA 1
ATOM 3659 C C . PHE B 1 233 ? -6.98 -21.688 -2.582 1 42.94 233 PHE B C 1
ATOM 3661 O O . PHE B 1 233 ? -6.633 -22.875 -2.699 1 42.94 233 PHE B O 1
ATOM 3668 N N . LEU B 1 234 ? -7.609 -21.375 -1.562 1 38.78 234 LEU B N 1
ATOM 3669 C CA . LEU B 1 234 ? -7.715 -22.328 -0.468 1 38.78 234 LEU B CA 1
ATOM 3670 C C . LEU B 1 234 ? -8.484 -23.562 -0.907 1 38.78 234 LEU B C 1
ATOM 3672 O O . LEU B 1 234 ? -9.156 -23.562 -1.941 1 38.78 234 LEU B O 1
ATOM 3676 N N . GLU B 1 235 ? -8.977 -24.5 0.206 1 34.34 235 GLU B N 1
ATOM 3677 C CA . GLU B 1 235 ? -9.438 -25.891 0.182 1 34.34 235 GLU B CA 1
ATOM 3678 C C . GLU B 1 235 ? -10.617 -26.062 -0.765 1 34.34 235 GLU B C 1
ATOM 3680 O O . GLU B 1 235 ? -11.453 -25.172 -0.899 1 34.34 235 GLU B O 1
#

Solvent-accessible surface area (backbone atoms only — not comparable to full-atom values): 25695 Å² total; per-residue (Å²): 125,79,81,69,71,64,74,80,66,66,71,46,44,31,40,36,46,45,39,31,34,61,39,76,88,74,69,42,54,27,29,47,29,21,46,34,83,49,81,80,66,52,70,36,55,30,62,32,62,48,60,58,57,54,97,50,88,46,60,30,50,64,50,42,51,51,51,47,46,66,28,90,68,57,57,60,69,64,43,40,73,46,82,72,44,70,50,36,25,52,71,54,36,91,88,37,34,31,32,35,45,31,30,43,27,28,28,45,64,81,69,89,71,55,91,53,42,47,75,40,55,37,66,40,32,31,72,45,76,44,75,42,61,68,57,44,26,61,54,43,34,51,44,51,48,49,52,35,57,45,46,48,44,30,47,54,55,54,41,40,58,47,58,53,47,33,66,67,55,51,35,50,45,47,17,60,61,62,72,43,90,51,54,63,67,61,46,50,53,49,51,49,52,35,32,75,70,58,40,36,42,78,65,84,44,66,45,76,48,97,87,50,73,66,33,59,28,35,30,58,67,44,83,74,62,72,53,67,59,60,62,54,72,59,137,127,80,80,69,69,63,75,80,67,68,72,45,44,31,40,35,44,47,39,30,33,62,38,75,89,74,69,42,54,26,28,47,30,20,47,34,84,50,80,80,66,50,68,37,55,31,62,32,62,49,60,60,58,51,97,50,86,45,60,30,52,64,50,41,50,50,52,48,46,66,27,90,67,57,55,60,69,64,43,40,74,44,82,73,41,69,50,38,27,53,70,53,36,91,88,37,35,30,32,36,44,30,30,43,28,27,28,45,64,80,69,88,72,56,91,53,42,48,76,42,56,38,66,40,32,32,72,44,75,45,74,41,62,68,57,45,26,60,54,43,35,52,44,51,50,49,53,36,58,44,47,47,44,30,47,55,55,54,42,39,57,47,57,54,48,32,65,68,53,50,36,50,45,46,16,59,62,62,72,43,89,52,55,65,67,62,47,52,52,50,52,50,51,34,31,74,72,58,39,36,42,78,65,86,46,66,46,75,51,98,88,51,74,66,33,60,29,34,30,58,69,44,83,76,60,71,54,66,61,59,63,55,70,59,137

pLDDT: mean 90.0, std 14.53, range [27.23, 98.94]

Nearest PDB structures (foldseek):
  3gz6-assembly1_B  TM=8.225E-01  e=6.088E-20  Shewanella oneidensis
  3gz5-assembly1_A  TM=8.512E-01  e=1.192E-18  Shewanella oneidensis
  2fml-assembly1_B  TM=6.972E-01  e=1.854E-14  Enterococcus faecalis
  2fml-assembly1_A  TM=6.883E-01  e=3.014E-14  Enterococcus faecalis
  3gz8-assembly2_D  TM=8.121E-01  e=1.767E-11  Shewanella oneidensis